Protein 8VCE (pdb70)

Solvent-accessible surface area: 24517 Å² total; per-residue (Å²): 122,36,93,76,15,71,64,84,22,57,6,95,87,43,144,123,56,23,8,73,54,71,92,94,84,102,51,48,23,12,16,29,71,108,83,38,148,164,42,37,3,0,0,43,13,37,38,33,31,84,120,43,7,6,13,0,0,0,0,0,3,37,102,31,93,214,103,15,22,0,0,0,0,1,2,2,20,3,3,0,26,31,37,1,25,5,55,62,11,15,55,0,1,3,36,0,0,112,31,4,77,0,0,0,0,1,2,16,12,50,30,1,12,77,70,69,5,51,11,3,2,51,5,1,33,45,1,2,64,39,0,48,107,13,128,17,109,20,1,117,46,34,2,32,34,48,32,0,0,0,0,0,4,14,0,0,0,0,0,0,3,10,0,0,17,93,3,1,96,42,50,96,100,10,72,82,7,100,5,58,0,1,0,0,0,0,0,0,2,3,7,61,155,69,23,98,0,14,106,140,37,73,99,19,102,25,12,1,1,64,1,9,35,12,12,2,95,13,0,6,33,131,80,56,77,43,62,51,102,45,0,14,5,29,47,82,98,21,24,155,58,2,50,58,1,16,174,68,111,8,18,1,2,0,2,1,0,54,56,0,2,6,5,61,18,0,71,51,0,0,103,12,0,102,176,43,52,7,83,14,58,76,46,61,44,56,54,28,43,16,7,2,4,13,145,43,86,100,67,13,102,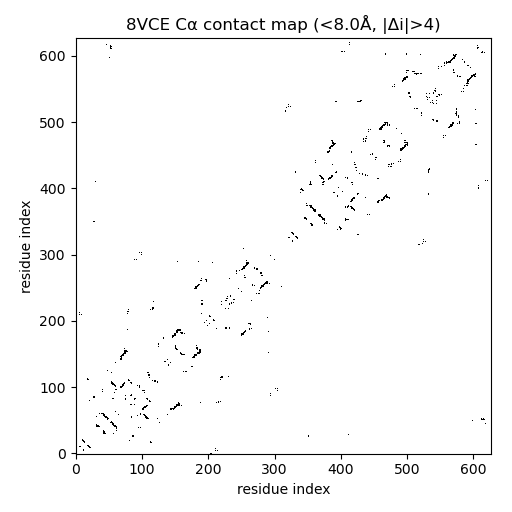97,3,2,79,30,0,57,98,6,11,140,56,39,127,75,30,93,77,18,57,63,86,16,67,4,111,79,51,166,72,11,86,47,76,110,91,128,48,82,71,45,73,30,40,73,106,78,31,99,105,40,29,2,0,0,48,62,37,78,31,33,145,179,50,92,9,64,0,6,0,0,0,0,17,85,22,105,151,117,3,24,0,0,0,2,1,2,2,18,4,2,0,14,25,37,1,36,10,86,79,10,13,54,0,1,4,53,1,0,40,28,12,59,0,0,0,0,1,2,16,11,53,38,1,19,72,80,66,6,48,12,2,0,69,5,1,41,44,1,0,51,40,0,45,105,14,126,23,108,26,0,122,42,27,2,36,38,47,29,0,0,0,0,0,3,13,0,0,0,0,0,0,2,6,0,0,18,91,2,2,86,28,77,105,94,8,58,73,3,76,7,74,0,0,0,0,0,0,0,0,1,3,6,69,152,67,29,98,0,13,103,132,32,72,89,20,88,23,11,1,1,62,1,9,36,17,10,2,101,10,0,6,39,123,80,64,77,43,70,38,101,25,0,15,6,33,48,83,100,18,22,135,76,0,67,51,0,12,160,48,202,7,28,0,3,0,2,1,0,56,55,0,2,5,2,42,16,0,61,70,0,0,112,25,0,88,172,47,54,7,95,11,55,55,32,60,9,32,55,9,46,14,6,2,4,12,141,44,61,69,40,12,18,5,2,2,5,17,1,77,86,8,14,181,69,64

Foldseek 3Di:
DDDDLCVVQQWAADVPLAIDHDCVVFDFDAFAQADDPVFQWHKDKAAQDPVQRKIKMKTAGSVVCCAFAEEEEEEDDLLADDWCRGPLNVRLVSVLCNQLVHIYIYITFDGWPVAAPPRRLVRSLSVLVCLQPDPDPCSVPHYDQQHYEYEYAACSLLSSVSSVLVCLVVVVVSPVHHAAAYERHLYQADADDQDPLLVVLQVPPPQHPVNSLVSCVTHHPPPDHRLDCSRQQPRPLGDPCLLSCLVSQHAYEQEEESSESCVVRSVVVQVSSVVSRHHYHYHYYYPAYRCRCSVPVVPVNVVSVVVSVVSVVD/DFDDDLCVVQQWDCDCLIDHDCPPQAFDDFAQQDDPVFQWHKDKAAQDPVQRKIKIKTAGSVVCAAFAEEEEEEDDLLADDFCGRPLNVNLQRVLCNLLVHIYIYIGFDGWPVQAPPRRLVRSLSSLVCLLPDPDPCSVPHHDQQHYEQEYAACSLLSSVSSVLVCLVCQVVSPPRHYQAYERHLYQADAQDFDPLLVVLQRPPPQHPVNSLVSCCTHHPHPDGRLDCSRQQPRPLGDPSLLSLLVSQRAYEQEHESSESCRVRSVVVQVSSVVSRHHYHYHYDYPAYRVNCSVDVVPSNVVSVVVSVVSVVD

GO terms:
  GO:0106435 carboxylesterase activity (F, IDA)
  GO:2000032 regulation of secondary shoot formation (P, IMP)
  GO:0043722 4-hydroxyphenylacetate decarboxylase activity (F, IDA)
  GO:1901600 strigolactone metabolic process (P, IDA)

Secondary structure (DSSP, 8-state):
----HHHHHTEEE-TTS-EEE-GGGS-B-----S--TT-SEEEEEEEEETTTTEEEEEEEEGGG---EEEEEEE--STTTS--TTBHHHHHHHHHHHHHHT-EEEEE--PPTTTT-TTHHHHHHHHHHHHHHH---HHHHHHEEEEEEEEEEETHHHHHHHHHHHHHHTTHHHHTT--EEEEEEES-----SSPPHHHHHTTT-SSS-HHHHHHHHHHHSPTT--TTSTTT-TTSTT--TTHHHHHHTT-EEEEEEETTSTTHHHHHHHHHHHHHTT--EEEEEETTPPTTHHHH-GGGHHHHHHHHHHHHHT-/-----HHHHHTEEE---EEE--TTS-B-----S-BTTBSEEEEEEEEETTTTEEEEEEEEGGG--PEEEEEEE--STTTS--TTBHHHHHHHHHHHHHHT-EEEEE--PPTTTT-TTHHHHHHHHHHHHHHT---HHHHHHEEEEEEEEEEETHHHHHHHHHHHHHTT-HHHHTT--EEEEEEES-----SSPPHHHHHTTT-SSS-HHHHHHHHHHHSPTT--SSSTTT-TTSTT--TTHHHHHHTT-EEEEEEETTSTTHHHHHHHHHHHHHTT-EEEEEEETTPPTTHHHH-GGGHHHHHHHHHHHHHT-

B-factor: mean 25.69, std 12.07, range [8.94, 93.78]

InterPro domains:
  IPR013094 Alpha/beta hydrolase fold-3 [PF07859] (83-304)
  IPR029058 Alpha/Beta hydrolase fold [G3DSA:3.40.50.1820] (11-326)
  IPR029058 Alpha/Beta hydrolase fold [SSF53474] (34-310)
  IPR050466 Diverse Carboxylesterases and Gibberellin Receptors [PTHR23024] (44-302)

Sequence (627 aa):
PIADPYAYLNIVNNPDGSITRDLSNFPCTAATPDPSPLNPAVSKDLPVNQLKSTWLRLYLPSSAVQKLPIVVYYHGGGFILCSVDMQLFHDFCSEVARDLNAIVVSSPSYRLAPEHRLPAAYDDGVEALDWIKTSDDEWIKSHADFSNVFLMGTSAGGNLAYNVGLRRSVDSVSDLSPLQIRGLILHHPFFGGEERSESEIRLMNDQVCCPPIVTDVMWDLSSLPVGVDRDHEYSSNPTVGDGSEKLEKIGRLRWKVMMIGGEDDPMIDLQKDVAKLMKKKGVEVVEHYTGGHVHGAEIRDPSKRKTLFLSSIKNFIFSVSPIADPYAYLNIVNNPSITRDLSNFPCTAATPDPSPLNPAVSKDLPVNQLKSTWLRLYLPSSAVQKLPIVVYYHGGGFILCSVDMQLFHDFCSEVARDLNAIVVSSPSYRLAPEHRLPAAYDDGVEALDWIKTSDDEWIKSHADFSNVFLMGTSAGGNLAYNVGLRRSVDSVSDLSPLQIRGLILHHPFFGGEERSESEIRLMMNDQVCCPPIVTDVMWDLSSLPVGVDRDHEYSNPTVGDGSEKLEKIGRLRWKVMMIGGEDDPMIDLQKDVAKLMMKKKGVEVVEHYTGGHVHGAEIRDPSKRKTLFLSIKNFIFSV

Structure (mmCIF, N/CA/C/O backbone):
data_8VCE
#
_entry.id   8VCE
#
_cell.length_a   66.587
_cell.length_b   95.701
_cell.length_c   100.313
_cell.angle_alpha   90.00
_cell.angle_beta   90.00
_cell.angle_gamma   90.00
#
_symmetry.space_group_name_H-M   'P 21 21 21'
#
loop_
_entity.id
_entity.type
_entity.pdbx_description
1 polymer 'Probable carboxylesterase 120'
2 non-polymer IMIDAZOLE
3 non-polymer 1,2-ETHANEDIOL
4 water water
#
loop_
_atom_site.group_PDB
_atom_site.id
_atom_site.type_symbol
_atom_site.label_atom_id
_atom_site.label_alt_id
_atom_site.label_comp_id
_atom_site.label_asym_id
_atom_site.label_entity_id
_atom_site.label_seq_id
_atom_site.pdbx_PDB_ins_code
_atom_site.Cartn_x
_atom_site.Cartn_y
_atom_site.Cartn_z
_atom_site.occupancy
_atom_site.B_iso_or_equiv
_atom_site.auth_seq_id
_atom_site.auth_comp_id
_atom_site.auth_asym_id
_atom_site.auth_atom_id
_atom_site.pdbx_PDB_model_num
ATOM 1 N N . PRO A 1 6 ? 10.136 -39.519 22.977 1.00 67.11 6 PRO A N 1
ATOM 2 C CA . PRO A 1 6 ? 10.005 -38.343 23.851 1.00 66.17 6 PRO A CA 1
ATOM 3 C C . PRO A 1 6 ? 10.682 -37.116 23.241 1.00 66.89 6 PRO A C 1
ATOM 4 O O . PRO A 1 6 ? 11.802 -37.229 22.736 1.00 64.85 6 PRO A O 1
ATOM 8 N N . ILE A 1 7 ? 10.007 -35.966 23.282 1.00 58.48 7 ILE A N 1
ATOM 9 C CA . ILE A 1 7 ? 10.559 -34.759 22.675 1.00 53.20 7 ILE A CA 1
ATOM 10 C C . ILE A 1 7 ? 11.840 -34.374 23.394 1.00 49.16 7 ILE A C 1
ATOM 11 O O . ILE A 1 7 ? 11.830 -34.044 24.586 1.00 47.85 7 ILE A O 1
ATOM 16 N N . ALA A 1 8 ? 12.954 -34.407 22.666 1.00 55.43 8 ALA A N 1
ATOM 17 C CA . ALA A 1 8 ? 14.242 -34.036 23.232 1.00 51.15 8 ALA A CA 1
ATOM 18 C C . ALA A 1 8 ? 14.551 -32.557 23.050 1.00 42.86 8 ALA A C 1
ATOM 19 O O . ALA A 1 8 ? 15.101 -31.924 23.957 1.00 54.03 8 ALA A O 1
ATOM 21 N N . ASP A 1 9 ? 14.200 -31.988 21.899 1.00 43.55 9 ASP A N 1
ATOM 22 C CA . ASP A 1 9 ? 14.544 -30.605 21.568 1.00 43.58 9 ASP A CA 1
ATOM 23 C C . ASP A 1 9 ? 13.263 -29.793 21.432 1.00 37.09 9 ASP A C 1
ATOM 24 O O . ASP A 1 9 ? 12.574 -29.889 20.400 1.00 37.38 9 ASP A O 1
ATOM 29 N N . PRO A 1 10 ? 12.902 -28.981 22.431 1.00 32.70 10 PRO A N 1
ATOM 30 C CA . PRO A 1 10 ? 11.632 -28.240 22.334 1.00 35.00 10 PRO A CA 1
ATOM 31 C C . PRO A 1 10 ? 11.660 -27.148 21.277 1.00 33.09 10 PRO A C 1
ATOM 32 O O . PRO A 1 10 ? 10.634 -26.891 20.637 1.00 31.14 10 PRO A O 1
ATOM 36 N N . TYR A 1 11 ? 12.810 -26.505 21.063 1.00 32.01 11 TYR A N 1
ATOM 37 C CA . TYR A 1 11 ? 12.877 -25.414 20.092 1.00 39.60 11 TYR A CA 1
ATOM 38 C C . TYR A 1 11 ? 12.698 -25.929 18.672 1.00 40.34 11 TYR A C 1
ATOM 39 O O . TYR A 1 11 ? 12.011 -25.299 17.858 1.00 39.17 11 TYR A O 1
ATOM 48 N N . ALA A 1 12 ? 13.314 -27.070 18.355 1.00 38.30 12 ALA A N 1
ATOM 49 C CA . ALA A 1 12 ? 13.117 -27.682 17.051 1.00 35.25 12 ALA A CA 1
ATOM 50 C C . ALA A 1 12 ? 11.694 -28.193 16.897 1.00 35.79 12 ALA A C 1
ATOM 51 O O . ALA A 1 12 ? 11.113 -28.112 15.809 1.00 29.51 12 ALA A O 1
ATOM 53 N N . TYR A 1 13 ? 11.116 -28.735 17.973 1.00 35.48 13 TYR A N 1
ATOM 54 C CA . TYR A 1 13 ? 9.718 -29.146 17.906 1.00 35.09 13 TYR A CA 1
ATOM 55 C C . TYR A 1 13 ? 8.823 -27.962 17.557 1.00 32.95 13 TYR A C 1
ATOM 56 O O . TYR A 1 13 ? 7.906 -28.085 16.739 1.00 31.69 13 TYR A O 1
ATOM 65 N N . LEU A 1 14 ? 9.091 -26.803 18.154 1.00 28.58 14 LEU A N 1
ATOM 66 C CA . LEU A 1 14 ? 8.312 -25.599 17.904 1.00 31.20 14 LEU A CA 1
ATOM 67 C C . LEU A 1 14 ? 8.704 -24.903 16.604 1.00 36.48 14 LEU A C 1
ATOM 68 O O . LEU A 1 14 ? 8.023 -23.955 16.196 1.00 31.12 14 LEU A O 1
ATOM 73 N N . ASN A 1 15 ? 9.783 -25.344 15.956 1.00 37.85 15 ASN A N 1
ATOM 74 C CA . ASN A 1 15 ? 10.275 -24.739 14.720 1.00 33.76 15 ASN A CA 1
ATOM 75 C C . ASN A 1 15 ? 10.643 -23.273 14.926 1.00 31.29 15 ASN A C 1
ATOM 76 O O . ASN A 1 15 ? 10.296 -22.405 14.125 1.00 31.85 15 ASN A O 1
ATOM 81 N N . ILE A 1 16 ? 11.363 -22.998 16.014 1.00 29.32 16 ILE A N 1
ATOM 82 C CA . ILE A 1 16 ? 11.805 -21.645 16.323 1.00 39.35 16 ILE A CA 1
ATOM 83 C C . ILE A 1 16 ? 13.295 -21.663 16.629 1.00 39.67 16 ILE A C 1
ATOM 84 O O . ILE A 1 16 ? 13.864 -22.688 17.010 1.00 38.46 16 ILE A O 1
ATOM 89 N N . VAL A 1 17 ? 13.920 -20.496 16.458 1.00 39.02 17 VAL A N 1
ATOM 90 C CA . VAL A 1 17 ? 15.345 -20.286 16.698 1.00 47.97 17 VAL A CA 1
ATOM 91 C C . VAL A 1 17 ? 15.502 -19.027 17.538 1.00 43.13 17 VAL A C 1
ATOM 92 O O . VAL A 1 17 ? 14.775 -18.048 17.338 1.00 45.73 17 VAL A O 1
ATOM 96 N N . ASN A 1 18 ? 16.451 -19.044 18.475 1.00 54.72 18 ASN A N 1
ATOM 97 C CA . ASN A 1 18 ? 16.696 -17.886 19.329 1.00 55.32 18 ASN A CA 1
ATOM 98 C C . ASN A 1 18 ? 17.514 -16.821 18.599 1.00 62.58 18 ASN A C 1
ATOM 99 O O . ASN A 1 18 ? 18.410 -17.135 17.808 1.00 53.54 18 ASN A O 1
ATOM 104 N N . ASN A 1 19 ? 17.199 -15.549 18.870 1.00 57.62 19 ASN A N 1
ATOM 105 C CA . ASN A 1 19 ? 17.789 -14.432 18.149 1.00 55.78 19 ASN A CA 1
ATOM 106 C C . ASN A 1 19 ? 18.487 -13.463 19.097 1.00 68.21 19 ASN A C 1
ATOM 107 O O . ASN A 1 19 ? 17.977 -13.180 20.189 1.00 66.00 19 ASN A O 1
ATOM 112 N N . PRO A 1 20 ? 19.644 -12.919 18.697 1.00 75.97 20 PRO A N 1
ATOM 113 C CA . PRO A 1 20 ? 20.458 -12.073 19.591 1.00 69.03 20 PRO A CA 1
ATOM 114 C C . PRO A 1 20 ? 19.900 -10.663 19.764 1.00 68.64 20 PRO A C 1
ATOM 115 O O . PRO A 1 20 ? 20.578 -9.662 19.519 1.00 80.59 20 PRO A O 1
ATOM 119 N N . ASP A 1 21 ? 18.639 -10.579 20.182 1.00 73.67 21 ASP A N 1
ATOM 120 C CA . ASP A 1 21 ? 18.060 -9.326 20.665 1.00 75.28 21 ASP A CA 1
ATOM 121 C C . ASP A 1 21 ? 16.841 -9.636 21.521 1.00 67.51 21 ASP A C 1
ATOM 122 O O . ASP A 1 21 ? 16.029 -8.751 21.815 1.00 61.91 21 ASP A O 1
ATOM 127 N N . GLY A 1 22 ? 16.712 -10.901 21.919 1.00 65.23 22 GLY A N 1
ATOM 128 C CA . GLY A 1 22 ? 15.586 -11.361 22.696 1.00 68.93 22 GLY A CA 1
ATOM 129 C C . GLY A 1 22 ? 14.434 -11.912 21.888 1.00 65.76 22 GLY A C 1
ATOM 130 O O . GLY A 1 22 ? 13.448 -12.367 22.482 1.00 55.91 22 GLY A O 1
ATOM 131 N N . SER A 1 23 ? 14.520 -11.887 20.559 1.00 63.86 23 SER A N 1
ATOM 132 C CA . SER A 1 23 ? 13.440 -12.361 19.712 1.00 58.07 23 SER A CA 1
ATOM 133 C C . SER A 1 23 ? 13.686 -13.812 19.317 1.00 45.20 23 SER A C 1
ATOM 134 O O . SER A 1 23 ? 14.662 -14.452 19.723 1.00 51.42 23 SER A O 1
ATOM 137 N N . ILE A 1 24 ? 12.775 -14.338 18.514 1.00 43.06 24 ILE A N 1
ATOM 138 C CA . ILE A 1 24 ? 12.911 -15.670 17.953 1.00 50.55 24 ILE A CA 1
ATOM 139 C C . ILE A 1 24 ? 12.603 -15.579 16.468 1.00 40.92 24 ILE A C 1
ATOM 140 O O . ILE A 1 24 ? 11.875 -14.684 16.022 1.00 41.29 24 ILE A O 1
ATOM 145 N N . THR A 1 25 ? 13.163 -16.506 15.696 1.00 40.49 25 THR A N 1
ATOM 146 C CA . THR A 1 25 ? 12.815 -16.633 14.288 1.00 35.80 25 THR A CA 1
ATOM 147 C C . THR A 1 25 ? 11.896 -17.834 14.134 1.00 33.92 25 THR A C 1
ATOM 148 O O . THR A 1 25 ? 12.276 -18.958 14.479 1.00 36.70 25 THR A O 1
ATOM 152 N N . ARG A 1 26 ? 10.686 -17.591 13.641 1.00 35.97 26 ARG A N 1
ATOM 153 C CA . ARG A 1 26 ? 9.695 -18.637 13.438 1.00 31.35 26 ARG A CA 1
ATOM 154 C C . ARG A 1 26 ? 9.722 -19.096 11.986 1.00 40.25 26 ARG A C 1
ATOM 155 O O . ARG A 1 26 ? 9.694 -18.275 11.063 1.00 41.93 26 ARG A O 1
ATOM 163 N N . ASP A 1 27 ? 9.783 -20.406 11.792 1.00 45.31 27 ASP A N 1
ATOM 164 C CA . ASP A 1 27 ? 9.592 -21.002 10.476 1.00 45.91 27 ASP A CA 1
ATOM 165 C C . ASP A 1 27 ? 8.090 -21.162 10.277 1.00 42.30 27 ASP A C 1
ATOM 166 O O . ASP A 1 27 ? 7.468 -22.058 10.849 1.00 49.94 27 ASP A O 1
ATOM 171 N N . LEU A 1 28 ? 7.494 -20.273 9.482 1.00 44.38 28 LEU A N 1
ATOM 172 C CA . LEU A 1 28 ? 6.049 -20.280 9.291 1.00 48.95 28 LEU A CA 1
ATOM 173 C C . LEU A 1 28 ? 5.569 -21.350 8.315 1.00 52.28 28 LEU A C 1
ATOM 174 O O . LEU A 1 28 ? 4.358 -21.574 8.222 1.00 42.88 28 LEU A O 1
ATOM 179 N N . SER A 1 29 ? 6.475 -22.026 7.603 1.00 52.69 29 SER A N 1
ATOM 180 C CA . SER A 1 29 ? 6.070 -22.884 6.491 1.00 47.88 29 SER A CA 1
ATOM 181 C C . SER A 1 29 ? 5.164 -24.033 6.922 1.00 52.68 29 SER A C 1
ATOM 182 O O . SER A 1 29 ? 4.421 -24.562 6.090 1.00 47.90 29 SER A O 1
ATOM 185 N N . ASN A 1 30 ? 5.192 -24.420 8.197 1.00 55.83 30 ASN A N 1
ATOM 186 C CA . ASN A 1 30 ? 4.381 -25.541 8.661 1.00 63.61 30 ASN A CA 1
ATOM 187 C C . ASN A 1 30 ? 2.916 -25.183 8.876 1.00 64.70 30 ASN A C 1
ATOM 188 O O . ASN A 1 30 ? 2.076 -26.089 8.939 1.00 62.97 30 ASN A O 1
ATOM 193 N N . PHE A 1 31 ? 2.581 -23.898 8.992 1.00 59.89 31 PHE A N 1
ATOM 194 C CA . PHE A 1 31 ? 1.204 -23.485 9.250 1.00 59.54 31 PHE A CA 1
ATOM 195 C C . PHE A 1 31 ? 0.778 -22.445 8.223 1.00 49.91 31 PHE A C 1
ATOM 196 O O . PHE A 1 31 ? 0.943 -21.232 8.426 1.00 49.81 31 PHE A O 1
ATOM 204 N N . PRO A 1 32 ? 0.220 -22.893 7.105 1.00 47.35 32 PRO A N 1
ATOM 205 C CA . PRO A 1 32 ? -0.176 -21.963 6.044 1.00 39.98 32 PRO A CA 1
ATOM 206 C C . PRO A 1 32 ? -1.381 -21.138 6.452 1.00 37.47 32 PRO A C 1
ATOM 207 O O . PRO A 1 32 ? -2.236 -21.574 7.226 1.00 31.28 32 PRO A O 1
ATOM 211 N N . CYS A 1 33 ? -1.464 -19.949 5.880 1.00 28.87 33 CYS A N 1
ATOM 212 C CA . CYS A 1 33 ? -2.556 -19.034 6.141 1.00 27.61 33 CYS A CA 1
ATOM 213 C C . CYS A 1 33 ? -3.503 -19.003 4.953 1.00 33.24 33 CYS A C 1
ATOM 214 O O . CYS A 1 33 ? -3.137 -19.360 3.830 1.00 36.51 33 CYS A O 1
ATOM 217 N N . THR A 1 34 ? -4.732 -18.566 5.217 1.00 22.95 34 THR A N 1
ATOM 218 C CA . THR A 1 34 ? -5.760 -18.483 4.195 1.00 28.29 34 THR A CA 1
ATOM 219 C C . THR A 1 34 ? -6.507 -17.165 4.350 1.00 31.49 34 THR A C 1
ATOM 220 O O . THR A 1 34 ? -6.549 -16.576 5.437 1.00 29.04 34 THR A O 1
ATOM 224 N N . ALA A 1 35 ? -7.067 -16.693 3.242 1.00 24.68 35 ALA A N 1
ATOM 225 C CA . ALA A 1 35 ? -7.667 -15.370 3.178 1.00 32.02 35 ALA A CA 1
ATOM 226 C C . ALA A 1 35 ? -9.128 -15.418 3.592 1.00 29.79 35 ALA A C 1
ATOM 227 O O . ALA A 1 35 ? -9.772 -16.468 3.550 1.00 28.83 35 ALA A O 1
ATOM 229 N N . ALA A 1 36 ? -9.657 -14.250 3.965 1.00 20.56 36 ALA A N 1
ATOM 230 C CA . ALA A 1 36 ? -11.079 -14.130 4.231 1.00 19.21 36 ALA A CA 1
ATOM 231 C C . ALA A 1 36 ? -11.864 -14.354 2.942 1.00 33.88 36 ALA A C 1
ATOM 232 O O . ALA A 1 36 ? -11.357 -14.150 1.832 1.00 25.72 36 ALA A O 1
ATOM 234 N N . THR A 1 37 ? -13.110 -14.804 3.098 1.00 26.71 37 THR A N 1
ATOM 235 C CA . THR A 1 37 ? -14.001 -15.087 1.972 1.00 23.74 37 THR A CA 1
ATOM 236 C C . THR A 1 37 ? -15.365 -14.478 2.266 1.00 25.67 37 THR A C 1
ATOM 237 O O . THR A 1 37 ? -16.242 -15.115 2.869 1.00 23.03 37 THR A O 1
ATOM 241 N N . PRO A 1 38 ? -15.586 -13.237 1.849 1.00 25.79 38 PRO A N 1
ATOM 242 C CA . PRO A 1 38 ? -16.835 -12.560 2.215 1.00 24.92 38 PRO A CA 1
ATOM 243 C C . PRO A 1 38 ? -18.048 -13.027 1.433 1.00 28.54 38 PRO A C 1
ATOM 244 O O . PRO A 1 38 ? -19.171 -12.818 1.904 1.00 28.35 38 PRO A O 1
ATOM 248 N N . ASP A 1 39 ? -17.860 -13.663 0.248 1.00 30.30 39 ASP A N 1
ATOM 249 C CA . ASP A 1 39 ? -18.997 -14.077 -0.580 1.00 40.59 39 ASP A CA 1
ATOM 250 C C . ASP A 1 39 ? -19.352 -15.525 -0.307 1.00 29.08 39 ASP A C 1
ATOM 251 O O . ASP A 1 39 ? -18.445 -16.372 -0.258 1.00 26.62 39 ASP A O 1
ATOM 256 N N . PRO A 1 40 ? -20.633 -15.848 -0.129 1.00 35.92 40 PRO A N 1
ATOM 257 C CA . PRO A 1 40 ? -21.007 -17.235 0.181 1.00 36.34 40 PRO A CA 1
ATOM 258 C C . PRO A 1 40 ? -20.566 -18.205 -0.907 1.00 39.76 40 PRO A C 1
ATOM 259 O O . PRO A 1 40 ? -20.614 -17.899 -2.100 1.00 41.50 40 PRO A O 1
ATOM 263 N N . SER A 1 41 ? -20.100 -19.377 -0.473 1.00 32.11 41 SER A N 1
ATOM 264 C CA . SER A 1 41 ? -19.649 -20.464 -1.336 1.00 32.81 41 SER A CA 1
ATOM 265 C C . SER A 1 41 ? -19.997 -21.791 -0.673 1.00 41.61 41 SER A C 1
ATOM 266 O O . SER A 1 41 ? -19.884 -21.904 0.557 1.00 33.77 41 SER A O 1
ATOM 269 N N . PRO A 1 42 ? -20.447 -22.793 -1.437 1.00 41.01 42 PRO A N 1
ATOM 270 C CA . PRO A 1 42 ? -20.699 -24.114 -0.829 1.00 35.97 42 PRO A CA 1
ATOM 271 C C . PRO A 1 42 ? -19.463 -24.745 -0.207 1.00 33.24 42 PRO A C 1
ATOM 272 O O . PRO A 1 42 ? -19.594 -25.591 0.687 1.00 33.20 42 PRO A O 1
ATOM 276 N N . LEU A 1 43 ? -18.266 -24.382 -0.668 1.00 26.47 43 LEU A N 1
ATOM 277 C CA . LEU A 1 43 ? -17.031 -24.907 -0.101 1.00 32.63 43 LEU A CA 1
ATOM 278 C C . LEU A 1 43 ? -16.687 -24.292 1.254 1.00 34.54 43 LEU A C 1
ATOM 279 O O . LEU A 1 43 ? -15.798 -24.804 1.944 1.00 38.46 43 LEU A O 1
ATOM 284 N N . ASN A 1 44 ? -17.375 -23.228 1.658 1.00 32.29 44 ASN A N 1
ATOM 285 C CA . ASN A 1 44 ? -17.002 -22.455 2.836 1.00 29.94 44 ASN A CA 1
ATOM 286 C C . ASN A 1 44 ? -18.131 -22.485 3.854 1.00 28.52 44 ASN A C 1
ATOM 287 O O . ASN A 1 44 ? -19.234 -22.003 3.558 1.00 26.06 44 ASN A O 1
ATOM 292 N N . PRO A 1 45 ? -17.931 -23.035 5.055 1.00 31.97 45 PRO A N 1
ATOM 293 C CA . PRO A 1 45 ? -19.032 -23.045 6.036 1.00 28.70 45 PRO A CA 1
ATOM 294 C C . PRO A 1 45 ? -19.433 -21.662 6.543 1.00 26.09 45 PRO A C 1
ATOM 295 O O . PRO A 1 45 ? -20.545 -21.515 7.067 1.00 22.80 45 PRO A O 1
ATOM 299 N N . ALA A 1 46 ? -18.602 -20.636 6.362 1.00 26.39 46 ALA A N 1
ATOM 300 C CA . ALA A 1 46 ? -18.933 -19.294 6.818 1.00 23.85 46 ALA A CA 1
ATOM 301 C C . ALA A 1 46 ? -18.441 -18.270 5.806 1.00 20.53 46 ALA A C 1
ATOM 302 O O . ALA A 1 46 ? -17.509 -18.525 5.045 1.00 20.88 46 ALA A O 1
ATOM 304 N N . VAL A 1 47 ? -19.047 -17.097 5.825 1.00 19.20 47 VAL A N 1
ATOM 305 C CA . VAL A 1 47 ? -18.443 -15.955 5.142 1.00 20.79 47 VAL A CA 1
ATOM 306 C C . VAL A 1 47 ? -17.563 -15.232 6.149 1.00 21.70 47 VAL A C 1
ATOM 307 O O . VAL A 1 47 ? -17.836 -15.261 7.350 1.00 18.53 47 VAL A O 1
ATOM 311 N N . SER A 1 48 ? -16.486 -14.600 5.677 1.00 19.19 48 SER A N 1
ATOM 312 C CA . SER A 1 48 ? -15.535 -13.964 6.582 1.00 15.84 48 SER A CA 1
ATOM 313 C C . SER A 1 48 ? -14.987 -12.681 5.969 1.00 23.62 48 SER A C 1
ATOM 314 O O . SER A 1 48 ? -14.973 -12.524 4.742 1.00 20.81 48 SER A O 1
ATOM 317 N N . LYS A 1 49 ? -14.561 -11.754 6.838 1.00 15.92 49 LYS A N 1
ATOM 318 C CA . LYS A 1 49 ? -13.930 -10.515 6.383 1.00 19.01 49 LYS A CA 1
ATOM 319 C C . LYS A 1 49 ? -13.018 -9.996 7.484 1.00 22.08 49 LYS A C 1
ATOM 320 O O . LYS A 1 49 ? -13.210 -10.306 8.665 1.00 18.20 49 LYS A O 1
ATOM 326 N N . ASP A 1 50 ? -12.024 -9.192 7.085 1.00 18.18 50 ASP A N 1
ATOM 327 C CA . ASP A 1 50 ? -11.000 -8.676 7.985 1.00 16.79 50 ASP A CA 1
ATOM 328 C C . ASP A 1 50 ? -11.210 -7.191 8.225 1.00 23.11 50 ASP A C 1
ATOM 329 O O . ASP A 1 50 ? -11.557 -6.455 7.300 1.00 18.15 50 ASP A O 1
ATOM 334 N N . LEU A 1 51 ? -10.999 -6.762 9.472 1.00 17.41 51 LEU A N 1
ATOM 335 C CA . LEU A 1 51 ? -11.184 -5.379 9.905 1.00 16.20 51 LEU A CA 1
ATOM 336 C C . LEU A 1 51 ? -10.049 -5.006 10.851 1.00 20.02 51 LEU A C 1
ATOM 337 O O . LEU A 1 51 ? -9.633 -5.833 11.674 1.00 16.47 51 LEU A O 1
ATOM 342 N N . PRO A 1 52 ? -9.530 -3.785 10.765 1.00 19.03 52 PRO A N 1
ATOM 343 C CA . PRO A 1 52 ? -8.432 -3.388 11.655 1.00 16.46 52 PRO A CA 1
ATOM 344 C C . PRO A 1 52 ? -8.956 -3.024 13.039 1.00 19.31 52 PRO A C 1
ATOM 345 O O . PRO A 1 52 ? -10.114 -2.624 13.205 1.00 21.81 52 PRO A O 1
ATOM 349 N N . VAL A 1 53 ? -8.097 -3.179 14.051 1.00 17.59 53 VAL A N 1
ATOM 350 C CA . VAL A 1 53 ? -8.432 -2.784 15.423 1.00 15.68 53 VAL A CA 1
ATOM 351 C C . VAL A 1 53 ? -7.559 -1.621 15.897 1.00 16.84 53 VAL A C 1
ATOM 352 O O . VAL A 1 53 ? -8.068 -0.560 16.257 1.00 19.22 53 VAL A O 1
ATOM 356 N N . ASN A 1 54 ? -6.241 -1.808 15.910 1.00 17.89 54 ASN A N 1
ATOM 357 C CA . ASN A 1 54 ? -5.318 -0.830 16.482 1.00 21.75 54 ASN A CA 1
ATOM 358 C C . ASN A 1 54 ? -4.110 -0.700 15.567 1.00 21.83 54 ASN A C 1
ATOM 359 O O . ASN A 1 54 ? -3.352 -1.661 15.398 1.00 19.21 54 ASN A O 1
ATOM 364 N N . GLN A 1 55 ? -3.919 0.500 14.998 1.00 18.63 55 GLN A N 1
ATOM 365 C CA . GLN A 1 55 ? -2.840 0.714 14.030 1.00 26.27 55 GLN A CA 1
ATOM 366 C C . GLN A 1 55 ? -1.461 0.628 14.677 1.00 21.82 55 GLN A C 1
ATOM 367 O O . GLN A 1 55 ? -0.524 0.090 14.077 1.00 24.77 55 GLN A O 1
ATOM 373 N N . LEU A 1 56 ? -1.309 1.149 15.896 1.00 23.66 56 LEU A N 1
ATOM 374 C CA . LEU A 1 56 ? 0.008 1.148 16.534 1.00 18.59 56 LEU A CA 1
ATOM 375 C C . LEU A 1 56 ? 0.472 -0.275 16.826 1.00 22.92 56 LEU A C 1
ATOM 376 O O . LEU A 1 56 ? 1.657 -0.605 16.675 1.00 20.29 56 LEU A O 1
ATOM 381 N N . LYS A 1 57 ? -0.460 -1.136 17.212 1.00 17.44 57 LYS A N 1
ATOM 382 C CA . LYS A 1 57 ? -0.181 -2.520 17.557 1.00 17.36 57 LYS A CA 1
ATOM 383 C C . LYS A 1 57 ? -0.247 -3.445 16.347 1.00 19.89 57 LYS A C 1
ATOM 384 O O . LYS A 1 57 ? 0.185 -4.604 16.443 1.00 18.85 57 LYS A O 1
ATOM 390 N N . SER A 1 58 ? -0.775 -2.940 15.223 1.00 16.38 58 SER A N 1
ATOM 391 C CA . SER A 1 58 ? -1.030 -3.713 14.000 1.00 16.17 58 SER A CA 1
ATOM 392 C C . SER A 1 58 ? -1.967 -4.891 14.266 1.00 16.84 58 SER A C 1
ATOM 393 O O . SER A 1 58 ? -1.813 -5.970 13.690 1.00 16.71 58 SER A O 1
ATOM 396 N N . THR A 1 59 ? -2.947 -4.681 15.142 1.00 14.60 59 THR A N 1
ATOM 397 C CA . THR A 1 59 ? -3.918 -5.712 15.467 1.00 16.66 59 THR A CA 1
ATOM 398 C C . THR A 1 59 ? -5.185 -5.551 14.635 1.00 17.13 59 THR A C 1
ATOM 399 O O . THR A 1 59 ? -5.573 -4.444 14.239 1.00 16.59 59 THR A O 1
ATOM 403 N N . TRP A 1 60 ? -5.819 -6.687 14.363 1.00 14.30 60 TRP A N 1
ATOM 404 C CA . TRP A 1 60 ? -6.974 -6.739 13.490 1.00 13.94 60 TRP A CA 1
ATOM 405 C C . TRP A 1 60 ? -7.827 -7.910 13.949 1.00 15.71 60 TRP A C 1
ATOM 406 O O . TRP A 1 60 ? -7.532 -8.553 14.963 1.00 15.30 60 TRP A O 1
ATOM 417 N N . LEU A 1 61 ? -8.879 -8.206 13.198 1.00 13.68 61 LEU A N 1
ATOM 418 C CA . LEU A 1 61 ? -9.716 -9.346 13.557 1.00 13.86 61 LEU A CA 1
ATOM 419 C C . LEU A 1 61 ? -10.391 -9.873 12.302 1.00 16.48 61 LEU A C 1
ATOM 420 O O . LEU A 1 61 ? -10.557 -9.152 11.320 1.00 14.63 61 LEU A O 1
ATOM 425 N N . ARG A 1 62 ? -10.823 -11.128 12.360 1.00 15.60 62 ARG A N 1
ATOM 426 C CA . ARG A 1 62 ? -11.631 -11.719 11.301 1.00 14.84 62 ARG A CA 1
ATOM 427 C C . ARG A 1 62 ? -13.022 -11.997 11.849 1.00 22.62 62 ARG A C 1
ATOM 428 O O . ARG A 1 62 ? -13.150 -12.605 12.915 1.00 13.87 62 ARG A O 1
ATOM 436 N N . LEU A 1 63 ? -14.054 -11.537 11.126 1.00 13.79 63 LEU A N 1
ATOM 437 C CA . LEU A 1 63 ? -15.458 -11.790 11.436 1.00 13.96 63 LEU A CA 1
ATOM 438 C C . LEU A 1 63 ? -15.933 -12.995 10.638 1.00 18.26 63 LEU A C 1
ATOM 439 O O . LEU A 1 63 ? -15.619 -13.111 9.451 1.00 16.25 63 LEU A O 1
ATOM 444 N N . TYR A 1 64 ? -16.725 -13.868 11.278 1.00 14.32 64 TYR A N 1
ATOM 445 C CA . TYR A 1 64 ? -17.299 -15.045 10.630 1.00 16.91 64 TYR A CA 1
ATOM 446 C C . TYR A 1 64 ? -18.803 -15.055 10.833 1.00 18.64 64 TYR A C 1
ATOM 447 O O . TYR A 1 64 ? -19.293 -14.774 11.926 1.00 16.99 64 TYR A O 1
ATOM 456 N N . LEU A 1 65 ? -19.533 -15.397 9.773 1.00 19.30 65 LEU A N 1
ATOM 457 C CA . LEU A 1 65 ? -20.978 -15.431 9.800 1.00 22.94 65 LEU A CA 1
ATOM 458 C C . LEU A 1 65 ? -21.403 -16.706 9.089 1.00 21.53 65 LEU A C 1
ATOM 459 O O . LEU A 1 65 ? -20.822 -17.054 8.052 1.00 21.44 65 LEU A O 1
ATOM 464 N N . PRO A 1 66 ? -22.362 -17.453 9.638 1.00 21.37 66 PRO A N 1
ATOM 465 C CA . PRO A 1 66 ? -22.880 -18.617 8.906 1.00 22.70 66 PRO A CA 1
ATOM 466 C C . PRO A 1 66 ? -23.334 -18.188 7.514 1.00 18.25 66 PRO A C 1
ATOM 467 O O . PRO A 1 66 ? -23.932 -17.123 7.344 1.00 21.78 66 PRO A O 1
ATOM 471 N N . SER A 1 67 ? -23.018 -19.017 6.507 1.00 25.22 67 SER A N 1
ATOM 472 C CA . SER A 1 67 ? -23.426 -18.708 5.132 1.00 29.53 67 SER A CA 1
ATOM 473 C C . SER A 1 67 ? -24.898 -18.340 5.063 1.00 27.86 67 SER A C 1
ATOM 474 O O . SER A 1 67 ? -25.294 -17.446 4.306 1.00 36.74 67 SER A O 1
ATOM 477 N N . SER A 1 68 ? -25.716 -19.005 5.879 1.00 31.80 68 SER A N 1
ATOM 478 C CA . SER A 1 68 ? -27.157 -18.797 5.853 1.00 35.38 68 SER A CA 1
ATOM 479 C C . SER A 1 68 ? -27.528 -17.387 6.285 1.00 36.49 68 SER A C 1
ATOM 480 O O . SER A 1 68 ? -28.495 -16.812 5.772 1.00 49.22 68 SER A O 1
ATOM 483 N N . ALA A 1 69 ? -26.780 -16.814 7.233 1.00 32.67 69 ALA A N 1
ATOM 484 C CA . ALA A 1 69 ? -27.122 -15.484 7.730 1.00 30.05 69 ALA A CA 1
ATOM 485 C C . ALA A 1 69 ? -27.044 -14.419 6.644 1.00 33.77 69 ALA A C 1
ATOM 486 O O . ALA A 1 69 ? -27.668 -13.360 6.783 1.00 34.55 69 ALA A O 1
ATOM 488 N N . VAL A 1 70 ? -26.284 -14.662 5.584 1.00 32.95 70 VAL A N 1
ATOM 489 C CA . VAL A 1 70 ? -26.122 -13.686 4.525 1.00 39.23 70 VAL A CA 1
ATOM 490 C C . VAL A 1 70 ? -26.879 -14.140 3.281 1.00 53.32 70 VAL A C 1
ATOM 491 O O . VAL A 1 70 ? -27.800 -13.463 2.825 1.00 62.82 70 VAL A O 1
ATOM 495 N N . GLN A 1 78 ? -33.639 -12.376 15.096 1.00 56.55 78 GLN A N 1
ATOM 496 C CA . GLN A 1 78 ? -32.847 -13.535 14.696 1.00 50.40 78 GLN A CA 1
ATOM 497 C C . GLN A 1 78 ? -31.348 -13.241 14.782 1.00 45.14 78 GLN A C 1
ATOM 498 O O . GLN A 1 78 ? -30.542 -13.885 14.104 1.00 43.49 78 GLN A O 1
ATOM 504 N N . LYS A 1 79 ? -30.978 -12.269 15.614 1.00 36.65 79 LYS A N 1
ATOM 505 C CA . LYS A 1 79 ? -29.570 -11.961 15.834 1.00 30.08 79 LYS A CA 1
ATOM 506 C C . LYS A 1 79 ? -28.865 -13.122 16.535 1.00 30.80 79 LYS A C 1
ATOM 507 O O . LYS A 1 79 ? -29.477 -13.897 17.277 1.00 23.60 79 LYS A O 1
ATOM 513 N N . LEU A 1 80 ? -27.557 -13.241 16.284 1.00 27.21 80 LEU A N 1
ATOM 514 C CA . LEU A 1 80 ? -26.816 -14.428 16.707 1.00 16.48 80 LEU A CA 1
ATOM 515 C C . LEU A 1 80 ? -25.929 -14.139 17.910 1.00 16.05 80 LEU A C 1
ATOM 516 O O . LEU A 1 80 ? -25.411 -13.027 18.053 1.00 17.25 80 LEU A O 1
ATOM 521 N N . PRO A 1 81 ? -25.704 -15.125 18.780 1.00 19.90 81 PRO A N 1
ATOM 522 C CA . PRO A 1 81 ? -24.758 -14.917 19.880 1.00 18.76 81 PRO A CA 1
ATOM 523 C C . PRO A 1 81 ? -23.386 -14.558 19.340 1.00 13.85 81 PRO A C 1
ATOM 524 O O . PRO A 1 81 ? -22.986 -15.011 18.264 1.00 16.08 81 PRO A O 1
ATOM 528 N N . ILE A 1 82 ? -22.676 -13.714 20.092 1.00 16.22 82 ILE A N 1
ATOM 529 C CA . ILE A 1 82 ? -21.341 -13.258 19.720 1.00 15.59 82 ILE A CA 1
ATOM 530 C C . ILE A 1 82 ? -20.336 -14.148 20.439 1.00 17.20 82 ILE A C 1
ATOM 531 O O . ILE A 1 82 ? -20.228 -14.105 21.671 1.00 20.57 82 ILE A O 1
ATOM 536 N N . VAL A 1 83 ? -19.583 -14.940 19.683 1.00 15.82 83 VAL A N 1
ATOM 537 C CA . VAL A 1 83 ? -18.499 -15.745 20.237 1.00 12.51 83 VAL A CA 1
ATOM 538 C C . VAL A 1 83 ? -17.196 -15.042 19.869 1.00 14.43 83 VAL A C 1
ATOM 539 O O . VAL A 1 83 ? -16.815 -14.986 18.697 1.00 15.41 83 VAL A O 1
ATOM 543 N N . VAL A 1 84 ? -16.532 -14.465 20.855 1.00 13.15 84 VAL A N 1
ATOM 544 C CA . VAL A 1 84 ? -15.209 -13.888 20.649 1.00 12.52 84 VAL A CA 1
ATOM 545 C C . VAL A 1 84 ? -14.203 -15.008 20.848 1.00 15.92 84 VAL A C 1
ATOM 546 O O . VAL A 1 84 ? -14.140 -15.598 21.933 1.00 20.74 84 VAL A O 1
ATOM 550 N N . TYR A 1 85 ? -13.439 -15.333 19.805 1.00 14.10 85 TYR A N 1
ATOM 551 C CA . TYR A 1 85 ? -12.570 -16.507 19.835 1.00 12.79 85 TYR A CA 1
ATOM 552 C C . TYR A 1 85 ? -11.109 -16.089 19.764 1.00 13.57 85 TYR A C 1
ATOM 553 O O . TYR A 1 85 ? -10.699 -15.427 18.805 1.00 13.36 85 TYR A O 1
ATOM 562 N N . TYR A 1 86 ? -10.305 -16.532 20.744 1.00 11.40 86 TYR A N 1
ATOM 563 C CA . TYR A 1 86 ? -8.868 -16.273 20.740 1.00 14.28 86 TYR A CA 1
ATOM 564 C C . TYR A 1 86 ? -8.138 -17.563 20.392 1.00 13.33 86 TYR A C 1
ATOM 565 O O . TYR A 1 86 ? -8.352 -18.588 21.047 1.00 12.24 86 TYR A O 1
ATOM 574 N N . HIS A 1 87 ? -7.286 -17.522 19.362 1.00 12.78 87 HIS A N 1
ATOM 575 C CA . HIS A 1 87 ? -6.606 -18.730 18.913 1.00 13.12 87 HIS A CA 1
ATOM 576 C C . HIS A 1 87 ? -5.474 -19.088 19.877 1.00 15.13 87 HIS A C 1
ATOM 577 O O . HIS A 1 87 ? -5.094 -18.303 20.762 1.00 14.89 87 HIS A O 1
ATOM 584 N N . GLY A 1 88 ? -4.952 -20.302 19.702 1.00 14.87 88 GLY A N 1
ATOM 585 C CA . GLY A 1 88 ? -3.892 -20.828 20.536 1.00 17.27 88 GLY A CA 1
ATOM 586 C C . GLY A 1 88 ? -2.524 -20.665 19.894 1.00 20.02 88 GLY A C 1
ATOM 587 O O . GLY A 1 88 ? -2.363 -20.028 18.849 1.00 18.02 88 GLY A O 1
ATOM 588 N N . GLY A 1 89 ? -1.519 -21.239 20.561 1.00 17.64 89 GLY A N 1
ATOM 589 C CA . GLY A 1 89 ? -0.148 -21.175 20.084 1.00 19.03 89 GLY A CA 1
ATOM 590 C C . GLY A 1 89 ? 0.864 -20.782 21.147 1.00 15.85 89 GLY A C 1
ATOM 591 O O . GLY A 1 89 ? 1.924 -20.227 20.826 1.00 17.46 89 GLY A O 1
ATOM 592 N N . GLY A 1 90 ? 0.543 -21.031 22.418 1.00 15.85 90 GLY A N 1
ATOM 593 C CA . GLY A 1 90 ? 1.504 -20.846 23.489 1.00 16.56 90 GLY A CA 1
ATOM 594 C C . GLY A 1 90 ? 1.886 -19.415 23.792 1.00 19.42 90 GLY A C 1
ATOM 595 O O . GLY A 1 90 ? 2.863 -19.202 24.523 1.00 17.13 90 GLY A O 1
ATOM 596 N N . PHE A 1 91 ? 1.136 -18.438 23.261 1.00 13.27 91 PHE A N 1
ATOM 597 C CA . PHE A 1 91 ? 1.413 -17.001 23.300 1.00 16.24 91 PHE A CA 1
ATOM 598 C C . PHE A 1 91 ? 2.634 -16.608 22.466 1.00 14.90 91 PHE A C 1
ATOM 599 O O . PHE A 1 91 ? 3.009 -15.437 22.459 1.00 17.67 91 PHE A O 1
ATOM 607 N N . ILE A 1 92 ? 3.243 -17.546 21.745 1.00 16.47 92 ILE A N 1
ATOM 608 C CA . ILE A 1 92 ? 4.450 -17.267 20.973 1.00 18.63 92 ILE A CA 1
ATOM 609 C C . ILE A 1 92 ? 4.287 -17.512 19.474 1.00 19.26 92 ILE A C 1
ATOM 610 O O . ILE A 1 92 ? 5.155 -17.071 18.696 1.00 19.23 92 ILE A O 1
ATOM 615 N N . LEU A 1 93 ? 3.251 -18.233 19.034 1.00 16.81 93 LEU A N 1
ATOM 616 C CA . LEU A 1 93 ? 3.094 -18.639 17.640 1.00 17.25 93 LEU A CA 1
ATOM 617 C C . LEU A 1 93 ? 1.639 -18.472 17.203 1.00 20.62 93 LEU A C 1
ATOM 618 O O . LEU A 1 93 ? 0.739 -18.292 18.031 1.00 16.48 93 LEU A O 1
ATOM 623 N N . CYS A 1 94 ? 1.428 -18.572 15.877 1.00 18.53 94 CYS A N 1
ATOM 624 C CA . CYS A 1 94 ? 0.135 -18.741 15.212 1.00 18.11 94 CYS A CA 1
ATOM 625 C C . CYS A 1 94 ? -0.696 -17.476 15.052 1.00 15.81 94 CYS A C 1
ATOM 626 O O . CYS A 1 94 ? -0.560 -16.531 15.833 1.00 18.87 94 CYS A O 1
ATOM 629 N N . SER A 1 95 ? -1.544 -17.450 14.025 1.00 15.86 95 SER A N 1
ATOM 630 C CA . SER A 1 95 ? -2.297 -16.249 13.691 1.00 15.95 95 SER A CA 1
ATOM 631 C C . SER A 1 95 ? -3.753 -16.565 13.403 1.00 18.05 95 SER A C 1
ATOM 632 O O . SER A 1 95 ? -4.120 -17.723 13.181 1.00 17.00 95 SER A O 1
ATOM 635 N N . VAL A 1 96 ? -4.572 -15.504 13.373 1.00 17.78 96 VAL A N 1
ATOM 636 C CA . VAL A 1 96 ? -5.998 -15.644 13.062 1.00 12.79 96 VAL A CA 1
ATOM 637 C C . VAL A 1 96 ? -6.205 -16.306 11.701 1.00 22.76 96 VAL A C 1
ATOM 638 O O . VAL A 1 96 ? -7.118 -17.132 11.522 1.00 16.43 96 VAL A O 1
ATOM 642 N N . ASP A 1 97 ? -5.388 -15.939 10.710 1.00 15.35 97 ASP A N 1
ATOM 643 C CA . ASP A 1 97 ? -5.617 -16.395 9.341 1.00 17.34 97 ASP A CA 1
ATOM 644 C C . ASP A 1 97 ? -4.910 -17.712 9.015 1.00 19.43 97 ASP A C 1
ATOM 645 O O . ASP A 1 97 ? -4.967 -18.169 7.870 1.00 20.45 97 ASP A O 1
ATOM 650 N N . MET A 1 98 ? -4.292 -18.356 9.996 1.00 20.51 98 MET A N 1
ATOM 651 C CA . MET A 1 98 ? -3.879 -19.743 9.801 1.00 18.99 98 MET A CA 1
ATOM 652 C C . MET A 1 98 ? -5.077 -20.579 9.374 1.00 22.93 98 MET A C 1
ATOM 653 O O . MET A 1 98 ? -6.151 -20.486 9.975 1.00 24.87 98 MET A O 1
ATOM 658 N N . GLN A 1 99 ? -4.902 -21.371 8.302 1.00 23.10 99 GLN A N 1
ATOM 659 C CA . GLN A 1 99 ? -5.992 -22.211 7.816 1.00 20.42 99 GLN A CA 1
ATOM 660 C C . GLN A 1 99 ? -6.585 -23.040 8.947 1.00 18.60 99 GLN A C 1
ATOM 661 O O . GLN A 1 99 ? -7.805 -23.187 9.057 1.00 18.63 99 GLN A O 1
ATOM 667 N N . LEU A 1 100 ? -5.725 -23.576 9.805 1.00 17.77 100 LEU A N 1
ATOM 668 C CA . LEU A 1 100 ? -6.189 -24.439 10.882 1.00 18.98 100 LEU A CA 1
ATOM 669 C C . LEU A 1 100 ? -7.218 -23.722 11.756 1.00 20.68 100 LEU A C 1
ATOM 670 O O . LEU A 1 100 ? -8.297 -24.261 12.049 1.00 19.90 100 LEU A O 1
ATOM 675 N N . PHE A 1 101 ? -6.918 -22.475 12.147 1.00 18.50 101 PHE A N 1
ATOM 676 C CA . PHE A 1 101 ? -7.852 -21.710 12.962 1.00 20.45 101 PHE A CA 1
ATOM 677 C C . PHE A 1 101 ? -8.986 -21.114 12.138 1.00 20.70 101 PHE A C 1
ATOM 678 O O . PHE A 1 101 ? -10.119 -21.021 12.635 1.00 18.56 101 PHE A O 1
ATOM 686 N N . HIS A 1 102 ? -8.714 -20.698 10.896 1.00 19.36 102 HIS A N 1
ATOM 687 C CA . HIS A 1 102 ? -9.779 -20.156 10.055 1.00 19.60 102 HIS A CA 1
ATOM 688 C C . HIS A 1 102 ? -10.868 -21.199 9.809 1.00 20.94 102 HIS A C 1
ATOM 689 O O . HIS A 1 102 ? -12.065 -20.906 9.930 1.00 18.46 102 HIS A O 1
ATOM 696 N N . ASP A 1 103 ? -10.466 -22.427 9.450 1.00 18.39 103 ASP A N 1
ATOM 697 C CA . ASP A 1 103 ? -11.445 -23.484 9.213 1.00 22.43 103 ASP A CA 1
ATOM 698 C C . ASP A 1 103 ? -12.214 -23.810 10.487 1.00 19.60 103 ASP A C 1
ATOM 699 O O . ASP A 1 103 ? -13.437 -23.991 10.454 1.00 17.03 103 ASP A O 1
ATOM 704 N N . PHE A 1 104 ? -11.518 -23.867 11.626 1.00 16.03 104 PHE A N 1
ATOM 705 C CA . PHE A 1 104 ? -12.191 -24.138 12.898 1.00 18.15 104 PHE A CA 1
ATOM 706 C C . PHE A 1 104 ? -13.234 -23.066 13.217 1.00 17.11 104 PHE A C 1
ATOM 707 O O . PHE A 1 104 ? -14.385 -23.381 13.549 1.00 14.31 104 PHE A O 1
ATOM 715 N N . CYS A 1 105 ? -12.850 -21.784 13.124 1.00 16.73 105 CYS A N 1
ATOM 716 C CA . CYS A 1 105 ? -13.795 -20.711 13.440 1.00 14.50 105 CYS A CA 1
ATOM 717 C C . CYS A 1 105 ? -14.976 -20.701 12.487 1.00 12.79 105 CYS A C 1
ATOM 718 O O . CYS A 1 105 ? -16.098 -20.393 12.899 1.00 14.30 105 CYS A O 1
ATOM 721 N N . SER A 1 106 ? -14.738 -21.000 11.200 1.00 15.87 106 SER A N 1
ATOM 722 C CA . SER A 1 106 ? -15.845 -21.071 10.248 1.00 16.93 106 SER A CA 1
ATOM 723 C C . SER A 1 106 ? -16.854 -22.130 10.668 1.00 16.18 106 SER A C 1
ATOM 724 O O . SER A 1 106 ? -18.068 -21.912 10.595 1.00 17.24 106 SER A O 1
ATOM 727 N N . GLU A 1 107 ? -16.366 -23.288 11.107 1.00 15.36 107 GLU A N 1
ATOM 728 C CA . GLU A 1 107 ? -17.278 -24.348 11.526 1.00 17.97 107 GLU A CA 1
ATOM 729 C C . GLU A 1 107 ? -17.943 -24.014 12.854 1.00 16.20 107 GLU A C 1
ATOM 730 O O . GLU A 1 107 ? -19.123 -24.322 13.047 1.00 16.91 107 GLU A O 1
ATOM 736 N N . VAL A 1 108 ? -17.220 -23.345 13.756 1.00 14.57 108 VAL A N 1
ATOM 737 C CA . VAL A 1 108 ? -17.846 -22.819 14.970 1.00 13.97 108 VAL A CA 1
ATOM 738 C C . VAL A 1 108 ? -19.045 -21.943 14.614 1.00 17.65 108 VAL A C 1
ATOM 739 O O . VAL A 1 108 ? -20.157 -22.135 15.125 1.00 16.56 108 VAL A O 1
ATOM 743 N N . ALA A 1 109 ? -18.838 -20.949 13.742 1.00 16.95 109 ALA A N 1
ATOM 744 C CA . ALA A 1 109 ? -19.948 -20.077 13.354 1.00 16.11 109 ALA A CA 1
ATOM 745 C C . ALA A 1 109 ? -21.116 -20.892 12.802 1.00 14.35 109 ALA A C 1
ATOM 746 O O . ALA A 1 109 ? -22.274 -20.685 13.183 1.00 17.42 109 ALA A O 1
ATOM 748 N N . ARG A 1 110 ? -20.829 -21.817 11.891 1.00 17.86 110 ARG A N 1
ATOM 749 C CA . ARG A 1 110 ? -21.895 -22.606 11.276 1.00 19.39 110 ARG A CA 1
ATOM 750 C C . ARG A 1 110 ? -22.636 -23.455 12.310 1.00 21.30 110 ARG A C 1
ATOM 751 O O . ARG A 1 110 ? -23.872 -23.447 12.367 1.00 19.92 110 ARG A O 1
ATOM 759 N N . ASP A 1 111 ? -21.898 -24.208 13.129 1.00 20.68 111 ASP A N 1
ATOM 760 C CA . ASP A 1 111 ? -22.522 -25.231 13.968 1.00 19.33 111 ASP A CA 1
ATOM 761 C C . ASP A 1 111 ? -23.064 -24.674 15.282 1.00 24.16 111 ASP A C 1
ATOM 762 O O . ASP A 1 111 ? -23.988 -25.264 15.856 1.00 22.85 111 ASP A O 1
ATOM 767 N N . LEU A 1 112 ? -22.539 -23.540 15.766 1.00 17.08 112 LEU A N 1
ATOM 768 C CA . LEU A 1 112 ? -23.186 -22.841 16.865 1.00 19.68 112 LEU A CA 1
ATOM 769 C C . LEU A 1 112 ? -24.268 -21.895 16.384 1.00 23.63 112 LEU A C 1
ATOM 770 O O . LEU A 1 112 ? -25.098 -21.462 17.195 1.00 22.43 112 LEU A O 1
ATOM 775 N N . ASN A 1 113 ? -24.274 -21.575 15.088 1.00 20.60 113 ASN A N 1
ATOM 776 C CA . ASN A 1 113 ? -25.101 -20.505 14.541 1.00 23.26 113 ASN A CA 1
ATOM 777 C C . ASN A 1 113 ? -24.811 -19.207 15.289 1.00 19.00 113 ASN A C 1
ATOM 778 O O . ASN A 1 113 ? -25.677 -18.601 15.919 1.00 19.53 113 ASN A O 1
ATOM 783 N N . ALA A 1 114 ? -23.547 -18.816 15.233 1.00 16.88 114 ALA A N 1
ATOM 784 C CA . ALA A 1 114 ? -23.035 -17.675 15.968 1.00 17.28 114 ALA A CA 1
ATOM 785 C C . ALA A 1 114 ? -22.274 -16.762 15.019 1.00 14.86 114 ALA A C 1
ATOM 786 O O . ALA A 1 114 ? -21.756 -17.209 13.991 1.00 15.29 114 ALA A O 1
ATOM 788 N N . ILE A 1 115 ? -22.185 -15.481 15.366 1.00 15.25 115 ILE A N 1
ATOM 789 C CA . ILE A 1 115 ? -21.184 -14.623 14.745 1.00 14.20 115 ILE A CA 1
ATOM 790 C C . ILE A 1 115 ? -19.912 -14.746 15.570 1.00 14.63 115 ILE A C 1
ATOM 791 O O . ILE A 1 115 ? -19.919 -14.537 16.791 1.00 15.43 115 ILE A O 1
ATOM 796 N N . VAL A 1 116 ? -18.828 -15.150 14.925 1.00 15.74 116 VAL A N 1
ATOM 797 C CA . VAL A 1 116 ? -17.556 -15.352 15.608 1.00 13.96 116 VAL A CA 1
ATOM 798 C C . VAL A 1 116 ? -16.638 -14.178 15.297 1.00 14.35 116 VAL A C 1
ATOM 799 O O . VAL A 1 116 ? -16.423 -13.835 14.126 1.00 16.48 116 VAL A O 1
ATOM 803 N N . VAL A 1 117 ? -16.097 -13.570 16.343 1.00 13.79 117 VAL A N 1
ATOM 804 C CA . VAL A 1 117 ? -15.138 -12.479 16.228 1.00 12.55 117 VAL A CA 1
ATOM 805 C C . VAL A 1 117 ? -13.801 -13.058 16.657 1.00 14.70 117 VAL A C 1
ATOM 806 O O . VAL A 1 117 ? -13.639 -13.414 17.827 1.00 16.22 117 VAL A O 1
ATOM 810 N N . SER A 1 118 ? -12.841 -13.162 15.733 1.00 13.63 118 SER A N 1
ATOM 811 C CA A SER A 1 118 ? -11.549 -13.773 16.036 0.57 13.38 118 SER A CA 1
ATOM 812 C CA B SER A 1 118 ? -11.550 -13.772 16.030 0.43 13.37 118 SER A CA 1
ATOM 813 C C . SER A 1 118 ? -10.450 -12.717 16.005 1.00 14.95 118 SER A C 1
ATOM 814 O O . SER A 1 118 ? -9.919 -12.395 14.924 1.00 16.11 118 SER A O 1
ATOM 819 N N . PRO A 1 119 ? -10.075 -12.149 17.147 1.00 13.80 119 PRO A N 1
ATOM 820 C CA . PRO A 1 119 ? -9.103 -11.052 17.145 1.00 15.08 119 PRO A CA 1
ATOM 821 C C . PRO A 1 119 ? -7.660 -11.530 17.134 1.00 17.96 119 PRO A C 1
ATOM 822 O O . PRO A 1 119 ? -7.297 -12.535 17.757 1.00 15.95 119 PRO A O 1
ATOM 826 N N . SER A 1 120 ? -6.826 -10.789 16.406 1.00 12.84 120 SER A N 1
ATOM 827 C CA . SER A 1 120 ? -5.406 -11.066 16.494 1.00 11.56 120 SER A CA 1
ATOM 828 C C . SER A 1 120 ? -4.873 -10.524 17.815 1.00 16.52 120 SER A C 1
ATOM 829 O O . SER A 1 120 ? -5.491 -9.670 18.453 1.00 14.89 120 SER A O 1
ATOM 832 N N . TYR A 1 121 ? -3.721 -11.041 18.231 1.00 16.56 121 TYR A N 1
ATOM 833 C CA . TYR A 1 121 ? -3.050 -10.506 19.411 1.00 17.39 121 TYR A CA 1
ATOM 834 C C . TYR A 1 121 ? -1.547 -10.633 19.217 1.00 17.95 121 TYR A C 1
ATOM 835 O O . TYR A 1 121 ? -1.061 -11.539 18.528 1.00 18.08 121 TYR A O 1
ATOM 844 N N . ARG A 1 122 ? -0.818 -9.698 19.816 1.00 16.81 122 ARG A N 1
ATOM 845 C CA . ARG A 1 122 ? 0.626 -9.668 19.659 1.00 14.97 122 ARG A CA 1
ATOM 846 C C . ARG A 1 122 ? 1.278 -10.873 20.336 1.00 22.44 122 ARG A C 1
ATOM 847 O O . ARG A 1 122 ? 0.824 -11.359 21.381 1.00 19.89 122 ARG A O 1
ATOM 855 N N . LEU A 1 123 ? 2.371 -11.332 19.742 1.00 18.90 123 LEU A N 1
ATOM 856 C CA . LEU A 1 123 ? 3.048 -12.550 20.166 1.00 15.83 123 LEU A CA 1
ATOM 857 C C . LEU A 1 123 ? 4.298 -12.237 20.986 1.00 21.73 123 LEU A C 1
ATOM 858 O O . LEU A 1 123 ? 4.972 -11.221 20.782 1.00 18.05 123 LEU A O 1
ATOM 863 N N . ALA A 1 124 ? 4.585 -13.119 21.924 1.00 19.19 124 ALA A N 1
ATOM 864 C CA . ALA A 1 124 ? 5.802 -13.093 22.722 1.00 18.12 124 ALA A CA 1
ATOM 865 C C . ALA A 1 124 ? 6.879 -13.908 22.027 1.00 16.49 124 ALA A C 1
ATOM 866 O O . ALA A 1 124 ? 6.574 -14.781 21.201 1.00 19.58 124 ALA A O 1
ATOM 868 N N . PRO A 1 125 ? 8.168 -13.676 22.351 1.00 21.91 125 PRO A N 1
ATOM 869 C CA . PRO A 1 125 ? 8.755 -12.767 23.351 1.00 20.93 125 PRO A CA 1
ATOM 870 C C . PRO A 1 125 ? 8.816 -11.291 22.935 1.00 21.52 125 PRO A C 1
ATOM 871 O O . PRO A 1 125 ? 9.166 -10.432 23.756 1.00 21.81 125 PRO A O 1
ATOM 875 N N . GLU A 1 126 ? 8.492 -10.997 21.676 1.00 20.65 126 GLU A N 1
ATOM 876 C CA . GLU A 1 126 ? 8.498 -9.607 21.230 1.00 21.15 126 GLU A CA 1
ATOM 877 C C . GLU A 1 126 ? 7.562 -8.756 22.075 1.00 27.90 126 GLU A C 1
ATOM 878 O O . GLU A 1 126 ? 7.885 -7.610 22.413 1.00 23.72 126 GLU A O 1
ATOM 884 N N . HIS A 1 127 ? 6.405 -9.305 22.449 1.00 18.47 127 HIS A N 1
ATOM 885 C CA . HIS A 1 127 ? 5.437 -8.615 23.302 1.00 20.12 127 HIS A CA 1
ATOM 886 C C . HIS A 1 127 ? 5.003 -9.617 24.370 1.00 20.85 127 HIS A C 1
ATOM 887 O O . HIS A 1 127 ? 4.049 -10.378 24.168 1.00 17.69 127 HIS A O 1
ATOM 894 N N . ARG A 1 128 ? 5.722 -9.629 25.493 1.00 21.0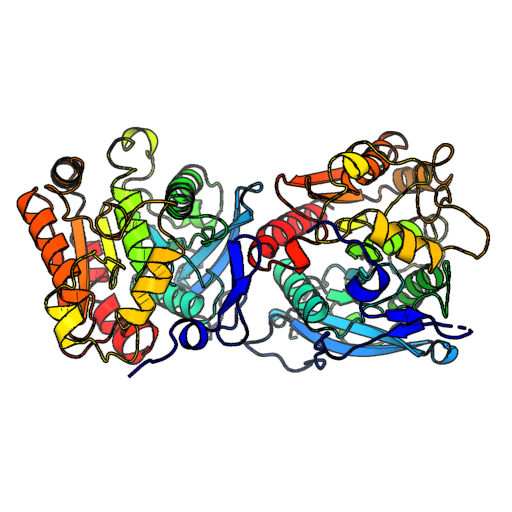7 128 ARG A N 1
ATOM 895 C CA . ARG A 1 128 ? 5.427 -10.577 26.559 1.00 18.65 128 ARG A CA 1
ATOM 896 C C . ARG A 1 128 ? 4.069 -10.280 27.192 1.00 15.60 128 ARG A C 1
ATOM 897 O O . ARG A 1 128 ? 3.529 -9.171 27.097 1.00 18.12 128 ARG A O 1
ATOM 905 N N . LEU A 1 129 ? 3.508 -11.293 27.854 1.00 17.39 129 LEU A N 1
ATOM 906 C CA . LEU A 1 129 ? 2.325 -11.049 28.660 1.00 16.14 129 LEU A CA 1
ATOM 907 C C . LEU A 1 129 ? 2.600 -9.884 29.609 1.00 21.28 129 LEU A C 1
ATOM 908 O O . LEU A 1 129 ? 3.729 -9.749 30.115 1.00 18.76 129 LEU A O 1
ATOM 913 N N . PRO A 1 130 ? 1.613 -9.025 29.872 1.00 17.53 130 PRO A N 1
ATOM 914 C CA . PRO A 1 130 ? 0.195 -9.151 29.501 1.00 18.60 130 PRO A CA 1
ATOM 915 C C . PRO A 1 130 ? -0.238 -8.501 28.165 1.00 17.87 130 PRO A C 1
ATOM 916 O O . PRO A 1 130 ? -1.419 -8.165 28.032 1.00 17.93 130 PRO A O 1
ATOM 920 N N . ALA A 1 131 ? 0.682 -8.327 27.215 1.00 17.07 131 ALA A N 1
ATOM 921 C CA . ALA A 1 131 ? 0.336 -7.720 25.923 1.00 14.43 131 ALA A CA 1
ATOM 922 C C . ALA A 1 131 ? -0.871 -8.398 25.282 1.00 15.40 131 ALA A C 1
ATOM 923 O O . ALA A 1 131 ? -1.809 -7.725 24.839 1.00 14.15 131 ALA A O 1
ATOM 925 N N . ALA A 1 132 ? -0.854 -9.737 25.205 1.00 15.10 132 ALA A N 1
ATOM 926 C CA . ALA A 1 132 ? -1.975 -10.449 24.593 1.00 19.90 132 ALA A CA 1
ATOM 927 C C . ALA A 1 132 ? -3.282 -10.139 25.313 1.00 16.07 132 ALA A C 1
ATOM 928 O O . ALA A 1 132 ? -4.331 -9.981 24.674 1.00 15.49 132 ALA A O 1
ATOM 930 N N . TYR A 1 133 ? -3.245 -10.058 26.650 1.00 16.24 133 TYR A N 1
ATOM 931 C CA . TYR A 1 133 ? -4.466 -9.743 27.386 1.00 15.69 133 TYR A CA 1
ATOM 932 C C . TYR A 1 133 ? -4.971 -8.346 27.035 1.00 16.19 133 TYR A C 1
ATOM 933 O O . TYR A 1 133 ? -6.170 -8.156 26.815 1.00 18.22 133 TYR A O 1
ATOM 942 N N . ASP A 1 134 ? -4.070 -7.354 26.978 1.00 17.61 134 ASP A N 1
ATOM 943 C CA . ASP A 1 134 ? -4.479 -6.005 26.568 1.00 18.25 134 ASP A CA 1
ATOM 944 C C . ASP A 1 134 ? -5.167 -6.017 25.206 1.00 16.90 134 ASP A C 1
ATOM 945 O O . ASP A 1 134 ? -6.165 -5.313 24.995 1.00 18.98 134 ASP A O 1
ATOM 950 N N . ASP A 1 135 ? -4.620 -6.775 24.258 1.00 14.73 135 ASP A N 1
ATOM 951 C CA . ASP A 1 135 ? -5.230 -6.864 22.935 1.00 17.69 135 ASP A CA 1
ATOM 952 C C . ASP A 1 135 ? -6.582 -7.565 23.004 1.00 15.17 135 ASP A C 1
ATOM 953 O O . ASP A 1 135 ? -7.531 -7.156 22.332 1.00 14.47 135 ASP A O 1
ATOM 958 N N . GLY A 1 136 ? -6.688 -8.618 23.819 1.00 15.29 136 GLY A N 1
ATOM 959 C CA . GLY A 1 136 ? -7.965 -9.309 23.951 1.00 15.68 136 GLY A CA 1
ATOM 960 C C . GLY A 1 136 ? -9.051 -8.418 24.520 1.00 17.33 136 GLY A C 1
ATOM 961 O O . GLY A 1 136 ? -10.220 -8.513 24.120 1.00 15.14 136 GLY A O 1
ATOM 962 N N . VAL A 1 137 ? -8.679 -7.555 25.475 1.00 17.05 137 VAL A N 1
ATOM 963 C CA . VAL A 1 137 ? -9.612 -6.589 26.051 1.00 15.38 137 VAL A CA 1
ATOM 964 C C . VAL A 1 137 ? -9.985 -5.541 25.015 1.00 18.41 137 VAL A C 1
ATOM 965 O O . VAL A 1 137 ? -11.155 -5.147 24.895 1.00 17.17 137 VAL A O 1
ATOM 969 N N . GLU A 1 138 ? -8.998 -5.061 24.253 1.00 18.75 138 GLU A N 1
ATOM 970 C CA . GLU A 1 138 ? -9.303 -4.030 23.267 1.00 17.39 138 GLU A CA 1
ATOM 971 C C . GLU A 1 138 ? -10.280 -4.538 22.217 1.00 20.42 138 GLU A C 1
ATOM 972 O O . GLU A 1 138 ? -11.083 -3.758 21.697 1.00 18.23 138 GLU A O 1
ATOM 978 N N . ALA A 1 139 ? -10.264 -5.846 21.918 1.00 16.24 139 ALA A N 1
ATOM 979 C CA . ALA A 1 139 ? -11.197 -6.369 20.922 1.00 18.06 139 ALA A CA 1
ATOM 980 C C . ALA A 1 139 ? -12.648 -6.186 21.360 1.00 18.16 139 ALA A C 1
ATOM 981 O O . ALA A 1 139 ? -13.525 -5.948 20.522 1.00 16.47 139 ALA A O 1
ATOM 983 N N . LEU A 1 140 ? -12.924 -6.286 22.662 1.00 18.70 140 LEU A N 1
ATOM 984 C CA . LEU A 1 140 ? -14.284 -6.038 23.136 1.00 19.29 140 LEU A CA 1
ATOM 985 C C . LEU A 1 140 ? -14.657 -4.576 22.987 1.00 25.15 140 LEU A C 1
ATOM 986 O O . LEU A 1 140 ? -15.803 -4.253 22.645 1.00 22.91 140 LEU A O 1
ATOM 991 N N . ASP A 1 141 ? -13.717 -3.674 23.299 1.00 20.72 141 ASP A N 1
ATOM 992 C CA . ASP A 1 141 ? -13.940 -2.255 23.066 1.00 25.35 141 ASP A CA 1
ATOM 993 C C . ASP A 1 141 ? -14.297 -2.003 21.614 1.00 25.55 141 ASP A C 1
ATOM 994 O O . ASP A 1 141 ? -15.137 -1.151 21.305 1.00 26.74 141 ASP A O 1
ATOM 999 N N . TRP A 1 142 ? -13.657 -2.736 20.702 1.00 18.41 142 TRP A N 1
ATOM 1000 C CA . TRP A 1 142 ? -13.931 -2.565 19.279 1.00 20.07 142 TRP A CA 1
ATOM 1001 C C . TRP A 1 142 ? -15.358 -2.985 18.942 1.00 22.44 142 TRP A C 1
ATOM 1002 O O . TRP A 1 142 ? -16.077 -2.269 18.234 1.00 20.59 142 TRP A O 1
ATOM 1013 N N . ILE A 1 143 ? -15.786 -4.153 19.431 1.00 14.39 143 ILE A N 1
ATOM 1014 C CA . ILE A 1 143 ? -17.138 -4.618 19.131 1.00 14.75 143 ILE A CA 1
ATOM 1015 C C . ILE A 1 143 ? -18.163 -3.588 19.588 1.00 17.63 143 ILE A C 1
ATOM 1016 O O . ILE A 1 143 ? -19.107 -3.253 18.865 1.00 20.90 143 ILE A O 1
ATOM 1021 N N . LYS A 1 144 ? -17.994 -3.094 20.809 1.00 19.40 144 LYS A N 1
ATOM 1022 C CA . LYS A 1 144 ? -18.934 -2.157 21.410 1.00 30.64 144 LYS A CA 1
ATOM 1023 C C . LYS A 1 144 ? -19.200 -0.940 20.531 1.00 34.09 144 LYS A C 1
ATOM 1024 O O . LYS A 1 144 ? -20.323 -0.416 20.517 1.00 28.40 144 LYS A O 1
ATOM 1030 N N . THR A 1 145 ? -18.200 -0.493 19.771 1.00 27.95 145 THR A N 1
ATOM 1031 C CA . THR A 1 145 ? -18.320 0.721 18.974 1.00 31.50 145 THR A CA 1
ATOM 1032 C C . THR A 1 145 ? -18.317 0.471 17.469 1.00 35.33 145 THR A C 1
ATOM 1033 O O . THR A 1 145 ? -18.337 1.434 16.699 1.00 32.96 145 THR A O 1
ATOM 1037 N N . SER A 1 146 ? -18.293 -0.783 17.022 1.00 25.34 146 SER A N 1
ATOM 1038 C CA . SER A 1 146 ? -18.247 -1.058 15.589 1.00 28.65 146 SER A CA 1
ATOM 1039 C C . SER A 1 146 ? -19.514 -0.603 14.879 1.00 33.24 146 SER A C 1
ATOM 1040 O O . SER A 1 146 ? -20.628 -0.831 15.357 1.00 28.68 146 SER A O 1
ATOM 1043 N N . ASP A 1 147 ? -19.333 -0.008 13.702 1.00 31.02 147 ASP A N 1
ATOM 1044 C CA . ASP A 1 147 ? -20.428 0.309 12.794 1.00 33.86 147 ASP A CA 1
ATOM 1045 C C . ASP A 1 147 ? -20.551 -0.690 11.649 1.00 36.85 147 ASP A C 1
ATOM 1046 O O . ASP A 1 147 ? -21.296 -0.435 10.695 1.00 35.29 147 ASP A O 1
ATOM 1051 N N . ASP A 1 148 ? -19.849 -1.820 11.724 1.00 29.07 148 ASP A N 1
ATOM 1052 C CA . ASP A 1 148 ? -19.801 -2.747 10.603 1.00 27.54 148 ASP A CA 1
ATOM 1053 C C . ASP A 1 148 ? -21.175 -3.362 10.364 1.00 25.00 148 ASP A C 1
ATOM 1054 O O . ASP A 1 148 ? -21.902 -3.684 11.307 1.00 26.04 148 ASP A O 1
ATOM 1059 N N . GLU A 1 149 ? -21.522 -3.538 9.087 1.00 23.34 149 GLU A N 1
ATOM 1060 C CA . GLU A 1 149 ? -22.867 -3.990 8.735 1.00 28.66 149 GLU A CA 1
ATOM 1061 C C . GLU A 1 149 ? -23.177 -5.377 9.290 1.00 24.34 149 GLU A C 1
ATOM 1062 O O . GLU A 1 149 ? -24.323 -5.651 9.677 1.00 24.23 149 GLU A O 1
ATOM 1068 N N . TRP A 1 150 ? -22.190 -6.281 9.311 1.00 26.62 150 TRP A N 1
ATOM 1069 C CA . TRP A 1 150 ? -22.469 -7.615 9.852 1.00 30.61 150 TRP A CA 1
ATOM 1070 C C . TRP A 1 150 ? -22.754 -7.535 11.344 1.00 23.93 150 TRP A C 1
ATOM 1071 O O . TRP A 1 150 ? -23.636 -8.238 11.851 1.00 24.13 150 TRP A O 1
ATOM 1082 N N . ILE A 1 151 ? -22.006 -6.691 12.061 1.00 21.71 151 ILE A N 1
ATOM 1083 C CA . ILE A 1 151 ? -22.243 -6.509 13.493 1.00 19.37 151 ILE A CA 1
ATOM 1084 C C . ILE A 1 151 ? -23.633 -5.921 13.724 1.00 28.46 151 ILE A C 1
ATOM 1085 O O . ILE A 1 151 ? -24.437 -6.443 14.511 1.00 24.05 151 ILE A O 1
ATOM 1090 N N . LYS A 1 152 ? -23.946 -4.839 13.009 1.00 24.83 152 LYS A N 1
ATOM 1091 C CA . LYS A 1 152 ? -25.210 -4.142 13.215 1.00 24.74 152 LYS A CA 1
ATOM 1092 C C . LYS A 1 152 ? -26.403 -5.022 12.864 1.00 19.35 152 LYS A C 1
ATOM 1093 O O . LYS A 1 152 ? -27.430 -4.986 13.553 1.00 27.14 152 LYS A O 1
ATOM 1099 N N . SER A 1 153 ? -26.292 -5.825 11.803 1.00 20.81 153 SER A N 1
ATOM 1100 C CA . SER A 1 153 ? -27.445 -6.607 11.375 1.00 21.96 153 SER A CA 1
ATOM 1101 C C . SER A 1 153 ? -27.557 -7.971 12.036 1.00 29.77 153 SER A C 1
ATOM 1102 O O . SER A 1 153 ? -28.672 -8.497 12.125 1.00 22.75 153 SER A O 1
ATOM 1105 N N . HIS A 1 154 ? -26.453 -8.566 12.498 1.00 24.57 154 HIS A N 1
ATOM 1106 C CA . HIS A 1 154 ? -26.499 -9.969 12.904 1.00 25.31 154 HIS A CA 1
ATOM 1107 C C . HIS A 1 154 ? -26.025 -10.279 14.321 1.00 26.78 154 HIS A C 1
ATOM 1108 O O . HIS A 1 154 ? -26.246 -11.408 14.774 1.00 26.03 154 HIS A O 1
ATOM 1115 N N . ALA A 1 155 ? -25.427 -9.337 15.048 1.00 23.50 155 ALA A N 1
ATOM 1116 C CA . ALA A 1 155 ? -24.797 -9.642 16.332 1.00 21.76 155 ALA A CA 1
ATOM 1117 C C . ALA A 1 155 ? -25.741 -9.338 17.489 1.00 27.34 155 ALA A C 1
ATOM 1118 O O . ALA A 1 155 ? -26.180 -8.192 17.654 1.00 22.05 155 ALA A O 1
ATOM 1120 N N . ASP A 1 156 ? -26.024 -10.359 18.309 1.00 16.31 156 ASP A N 1
ATOM 1121 C CA . ASP A 1 156 ? -26.812 -10.186 19.533 1.00 17.61 156 ASP A CA 1
ATOM 1122 C C . ASP A 1 156 ? -25.894 -9.695 20.648 1.00 20.21 156 ASP A C 1
ATOM 1123 O O . ASP A 1 156 ? -25.197 -10.489 21.289 1.00 18.57 156 ASP A O 1
ATOM 1128 N N . PHE A 1 157 ? -25.918 -8.378 20.907 1.00 16.99 157 PHE A N 1
ATOM 1129 C CA . PHE A 1 157 ? -25.049 -7.779 21.918 1.00 18.36 157 PHE A CA 1
ATOM 1130 C C . PHE A 1 157 ? -25.369 -8.245 23.336 1.00 21.50 157 PHE A C 1
ATOM 1131 O O . PHE A 1 157 ? -24.543 -8.058 24.232 1.00 18.15 157 PHE A O 1
ATOM 1139 N N . SER A 1 158 ? -26.541 -8.837 23.571 1.00 19.40 158 SER A N 1
ATOM 1140 C CA . SER A 1 158 ? -26.867 -9.329 24.906 1.00 20.52 158 SER A CA 1
ATOM 1141 C C . SER A 1 158 ? -26.273 -10.699 25.201 1.00 22.59 158 SER A C 1
ATOM 1142 O O . SER A 1 158 ? -26.394 -11.166 26.341 1.00 19.89 158 SER A O 1
ATOM 1145 N N . ASN A 1 159 ? -25.657 -11.360 24.205 1.00 20.23 159 ASN A N 1
ATOM 1146 C CA . ASN A 1 159 ? -25.216 -12.757 24.328 1.00 19.81 159 ASN A CA 1
ATOM 1147 C C . ASN A 1 159 ? -23.772 -12.882 23.859 1.00 15.42 159 ASN A C 1
ATOM 1148 O O . ASN A 1 159 ? -23.496 -13.511 22.830 1.00 18.83 159 ASN A O 1
ATOM 1153 N N . VAL A 1 160 ? -22.856 -12.334 24.642 1.00 12.39 160 VAL A N 1
ATOM 1154 C CA . VAL A 1 160 ? -21.427 -12.354 24.339 1.00 12.09 160 VAL A CA 1
ATOM 1155 C C . VAL A 1 160 ? -20.764 -13.482 25.120 1.00 14.57 160 VAL A C 1
ATOM 1156 O O . VAL A 1 160 ? -20.907 -13.559 26.347 1.00 13.60 160 VAL A O 1
ATOM 1160 N N . PHE A 1 161 ? -20.002 -14.331 24.422 1.00 14.33 161 PHE A N 1
ATOM 1161 C CA . PHE A 1 161 ? -19.213 -15.387 25.050 1.00 12.95 161 PHE A CA 1
ATOM 1162 C C . PHE A 1 161 ? -17.740 -15.210 24.699 1.00 14.98 161 PHE A C 1
ATOM 1163 O O . PHE A 1 161 ? -17.403 -14.994 23.536 1.00 13.93 161 PHE A O 1
ATOM 1171 N N . LEU A 1 162 ? -16.861 -15.311 25.698 1.00 11.91 162 LEU A N 1
ATOM 1172 C CA . LEU A 1 162 ? -15.420 -15.231 25.466 1.00 12.31 162 LEU A CA 1
ATOM 1173 C C . LEU A 1 162 ? -14.870 -16.655 25.386 1.00 15.87 162 LEU A C 1
ATOM 1174 O O . LEU A 1 162 ? -14.888 -17.381 26.382 1.00 16.70 162 LEU A O 1
ATOM 1179 N N . MET A 1 163 ? -14.373 -17.038 24.212 1.00 11.63 163 MET A N 1
ATOM 1180 C CA . MET A 1 163 ? -13.863 -18.379 23.936 1.00 13.80 163 MET A CA 1
ATOM 1181 C C . MET A 1 163 ? -12.390 -18.342 23.537 1.00 12.82 163 MET A C 1
ATOM 1182 O O . MET A 1 163 ? -11.908 -17.362 22.967 1.00 13.09 163 MET A O 1
ATOM 1187 N N . GLY A 1 164 ? -11.678 -19.434 23.813 1.00 13.64 164 GLY A N 1
ATOM 1188 C CA . GLY A 1 164 ? -10.326 -19.578 23.302 1.00 13.47 164 GLY A CA 1
ATOM 1189 C C . GLY A 1 164 ? -9.800 -20.989 23.456 1.00 13.96 164 GLY A C 1
ATOM 1190 O O . GLY A 1 164 ? -10.237 -21.716 24.354 1.00 13.91 164 GLY A O 1
ATOM 1191 N N . THR A 1 165 ? -8.874 -21.386 22.584 1.00 15.05 165 THR A N 1
ATOM 1192 C CA . THR A 1 165 ? -8.217 -22.685 22.648 1.00 13.82 165 THR A CA 1
ATOM 1193 C C . THR A 1 165 ? -6.795 -22.502 23.156 1.00 14.52 165 THR A C 1
ATOM 1194 O O . THR A 1 165 ? -6.054 -21.666 22.630 1.00 13.95 165 THR A O 1
ATOM 1198 N N . SER A 1 166 ? -6.405 -23.300 24.153 1.00 11.42 166 SER A N 1
ATOM 1199 C CA . SER A 1 166 ? -5.016 -23.341 24.645 1.00 10.69 166 SER A CA 1
ATOM 1200 C C . SER A 1 166 ? -4.621 -21.938 25.094 1.00 14.44 166 SER A C 1
ATOM 1201 O O . SER A 1 166 ? -5.276 -21.396 26.001 1.00 14.83 166 SER A O 1
ATOM 1204 N N . ALA A 1 167 ? -3.575 -21.314 24.540 1.00 12.26 167 ALA A N 1
ATOM 1205 C CA . ALA A 1 167 ? -3.245 -19.969 25.010 1.00 12.57 167 ALA A CA 1
ATOM 1206 C C . ALA A 1 167 ? -4.440 -19.038 24.875 1.00 13.09 167 ALA A C 1
ATOM 1207 O O . ALA A 1 167 ? -4.645 -18.165 25.725 1.00 13.84 167 ALA A O 1
ATOM 1209 N N . GLY A 1 168 ? -5.254 -19.233 23.826 1.00 11.84 168 GLY A N 1
ATOM 1210 C CA . GLY A 1 168 ? -6.450 -18.423 23.659 1.00 13.57 168 GLY A CA 1
ATOM 1211 C C . GLY A 1 168 ? -7.460 -18.613 24.773 1.00 13.33 168 GLY A C 1
ATOM 1212 O O . GLY A 1 168 ? -8.228 -17.692 25.084 1.00 10.26 168 GLY A O 1
ATOM 1213 N N . GLY A 1 169 ? -7.491 -19.804 25.377 1.00 13.42 169 GLY A N 1
ATOM 1214 C CA . GLY A 1 169 ? -8.388 -20.019 26.506 1.00 15.03 169 GLY A CA 1
ATOM 1215 C C . GLY A 1 169 ? -7.886 -19.339 27.767 1.00 13.78 169 GLY A C 1
ATOM 1216 O O . GLY A 1 169 ? -8.671 -18.779 28.540 1.00 11.83 169 GLY A O 1
ATOM 1217 N N . ASN A 1 170 ? -6.565 -19.394 27.996 1.00 10.88 170 ASN A N 1
ATOM 1218 C CA . ASN A 1 170 ? -5.953 -18.556 29.021 1.00 14.40 170 ASN A CA 1
ATOM 1219 C C . ASN A 1 170 ? -6.278 -17.087 28.763 1.00 16.23 170 ASN A C 1
ATOM 1220 O O . ASN A 1 170 ? -6.687 -16.347 29.672 1.00 14.25 170 ASN A O 1
ATOM 1225 N N . LEU A 1 171 ? -6.108 -16.646 27.512 1.00 12.52 171 LEU A N 1
ATOM 1226 C CA . LEU A 1 171 ? -6.417 -15.258 27.166 1.00 11.64 171 LEU A CA 1
ATOM 1227 C C . LEU A 1 171 ? -7.870 -14.918 27.493 1.00 15.33 171 LEU A C 1
ATOM 1228 O O . LEU A 1 171 ? -8.150 -13.871 28.087 1.00 14.51 171 LEU A O 1
ATOM 1233 N N . ALA A 1 172 ? -8.812 -15.798 27.125 1.00 14.72 172 ALA A N 1
ATOM 1234 C CA . ALA A 1 172 ? -10.224 -15.500 27.359 1.00 12.36 172 ALA A CA 1
ATOM 1235 C C . ALA A 1 172 ? -10.526 -15.396 28.847 1.00 17.02 172 ALA A C 1
ATOM 1236 O O . ALA A 1 172 ? -11.305 -14.538 29.274 1.00 15.90 172 ALA A O 1
ATOM 1238 N N . TYR A 1 173 ? -9.935 -16.288 29.645 1.00 13.24 173 TYR A N 1
ATOM 1239 C CA . TYR A 1 173 ? -10.076 -16.232 31.095 1.00 16.63 173 TYR A CA 1
ATOM 1240 C C . TYR A 1 173 ? -9.613 -14.881 31.633 1.00 15.48 173 TYR A C 1
ATOM 1241 O O . TYR A 1 173 ? -10.332 -14.214 32.385 1.00 15.37 173 TYR A O 1
ATOM 1250 N N . ASN A 1 174 ? -8.449 -14.422 31.175 1.00 15.32 174 ASN A N 1
ATOM 1251 C CA . ASN A 1 174 ? -7.887 -13.181 31.686 1.00 16.38 174 ASN A CA 1
ATOM 1252 C C . ASN A 1 174 ? -8.635 -11.955 31.175 1.00 15.31 174 ASN A C 1
ATOM 1253 O O . ASN A 1 174 ? -8.708 -10.949 31.894 1.00 20.06 174 ASN A O 1
ATOM 1258 N N . VAL A 1 175 ? -9.210 -12.019 29.965 1.00 17.44 175 VAL A N 1
ATOM 1259 C CA . VAL A 1 175 ? -10.122 -10.963 29.514 1.00 18.35 175 VAL A CA 1
ATOM 1260 C C . VAL A 1 175 ? -11.350 -10.918 30.418 1.00 20.02 175 VAL A C 1
ATOM 1261 O O . VAL A 1 175 ? -11.836 -9.836 30.784 1.00 20.15 175 VAL A O 1
ATOM 1265 N N . GLY A 1 176 ? -11.860 -12.090 30.806 1.00 16.34 176 GLY A N 1
ATOM 1266 C CA . GLY A 1 176 ? -12.956 -12.127 31.768 1.00 13.33 176 GLY A CA 1
ATOM 1267 C C . GLY A 1 176 ? -12.603 -11.451 33.082 1.00 22.12 176 GLY A C 1
ATOM 1268 O O . GLY A 1 176 ? -13.358 -10.610 33.583 1.00 19.38 176 GLY A O 1
ATOM 1269 N N . LEU A 1 177 ? -11.439 -11.800 33.650 1.00 19.06 177 LEU A N 1
ATOM 1270 C CA . LEU A 1 177 ? -11.001 -11.181 34.905 1.00 18.78 177 LEU A CA 1
ATOM 1271 C C . LEU A 1 177 ? -10.889 -9.670 34.762 1.00 23.45 177 LEU A C 1
ATOM 1272 O O . LEU A 1 177 ? -11.275 -8.923 35.663 1.00 23.58 177 LEU A O 1
ATOM 1277 N N . ARG A 1 178 ? -10.342 -9.201 33.646 1.00 20.51 178 ARG A N 1
ATOM 1278 C CA A ARG A 1 178 ? -10.185 -7.767 33.459 0.47 20.90 178 ARG A CA 1
ATOM 1279 C CA B ARG A 1 178 ? -10.176 -7.769 33.433 0.53 20.89 178 ARG A CA 1
ATOM 1280 C C . ARG A 1 178 ? -11.493 -7.068 33.129 1.00 29.81 178 ARG A C 1
ATOM 1281 O O . ARG A 1 178 ? -11.605 -5.859 33.343 1.00 34.29 178 ARG A O 1
ATOM 1296 N N . SER A 1 179 ? -12.486 -7.789 32.635 1.00 20.49 179 SER A N 1
ATOM 1297 C CA . SER A 1 179 ? -13.749 -7.132 32.347 1.00 24.85 179 SER A CA 1
ATOM 1298 C C . SER A 1 179 ? -14.633 -6.994 33.578 1.00 26.66 179 SER A C 1
ATOM 1299 O O . SER A 1 179 ? -15.554 -6.174 33.557 1.00 24.76 179 SER A O 1
ATOM 1302 N N . VAL A 1 180 ? -14.373 -7.759 34.649 1.00 30.50 180 VAL A N 1
ATOM 1303 C CA . VAL A 1 180 ? -15.338 -7.808 35.745 1.00 27.43 180 VAL A CA 1
ATOM 1304 C C . VAL A 1 180 ? -15.432 -6.463 36.445 1.00 34.88 180 VAL A C 1
ATOM 1305 O O . VAL A 1 180 ? -16.518 -6.050 36.862 1.00 28.38 180 VAL A O 1
ATOM 1309 N N . ASP A 1 181 ? -14.311 -5.765 36.600 1.00 36.82 181 ASP A N 1
ATOM 1310 C CA . ASP A 1 181 ? -14.349 -4.434 37.189 1.00 44.28 181 ASP A CA 1
ATOM 1311 C C . ASP A 1 181 ? -14.783 -3.377 36.187 1.00 44.97 181 ASP A C 1
ATOM 1312 O O . ASP A 1 181 ? -14.939 -2.211 36.560 1.00 44.32 181 ASP A O 1
ATOM 1317 N N . SER A 1 182 ? -15.005 -3.760 34.935 1.00 42.83 182 SER A N 1
ATOM 1318 C CA . SER A 1 182 ? -15.297 -2.811 33.874 1.00 38.26 182 SER A CA 1
ATOM 1319 C C . SER A 1 182 ? -16.693 -2.983 33.296 1.00 28.92 182 SER A C 1
ATOM 1320 O O . SER A 1 182 ? -16.966 -2.442 32.220 1.00 38.57 182 SER A O 1
ATOM 1323 N N . VAL A 1 183 ? -17.586 -3.712 33.978 1.00 34.54 183 VAL A N 1
ATOM 1324 C CA . VAL A 1 183 ? -18.833 -4.130 33.335 1.00 31.89 183 VAL A CA 1
ATOM 1325 C C . VAL A 1 183 ? -19.665 -2.935 32.893 1.00 23.88 183 VAL A C 1
ATOM 1326 O O . VAL A 1 183 ? -20.319 -2.993 31.844 1.00 34.94 183 VAL A O 1
ATOM 1330 N N . SER A 1 184 ? -19.634 -1.825 33.648 1.00 39.55 184 SER A N 1
ATOM 1331 C CA . SER A 1 184 ? -20.369 -0.630 33.217 1.00 38.03 184 SER A CA 1
ATOM 1332 C C . SER A 1 184 ? -19.882 -0.151 31.857 1.00 38.89 184 SER A C 1
ATOM 1333 O O . SER A 1 184 ? -20.680 0.172 30.966 1.00 39.28 184 SER A O 1
ATOM 1336 N N . ASP A 1 185 ? -18.569 -0.122 31.668 1.00 31.16 185 ASP A N 1
ATOM 1337 C CA . ASP A 1 185 ? -18.038 0.413 30.426 1.00 37.37 185 ASP A CA 1
ATOM 1338 C C . ASP A 1 185 ? -18.226 -0.543 29.260 1.00 33.52 185 ASP A C 1
ATOM 1339 O O . ASP A 1 185 ? -18.142 -0.111 28.105 1.00 35.18 185 ASP A O 1
ATOM 1344 N N . LEU A 1 186 ? -18.515 -1.817 29.538 1.00 33.40 186 LEU A N 1
ATOM 1345 C CA . LEU A 1 186 ? -18.742 -2.782 28.466 1.00 34.34 186 LEU A CA 1
ATOM 1346 C C . LEU A 1 186 ? -20.071 -2.555 27.764 1.00 32.72 186 LEU A C 1
ATOM 1347 O O . LEU A 1 186 ? -20.223 -2.947 26.601 1.00 25.79 186 LEU A O 1
ATOM 1352 N N . SER A 1 187 ? -21.046 -1.961 28.447 1.00 26.87 187 SER A N 1
ATOM 1353 C CA . SER A 1 187 ? -22.355 -1.783 27.836 1.00 29.66 187 SER A CA 1
ATOM 1354 C C . SER A 1 187 ? -22.204 -1.036 26.513 1.00 32.98 187 SER A C 1
ATOM 1355 O O . SER A 1 187 ? -21.387 -0.109 26.423 1.00 31.57 187 SER A O 1
ATOM 1358 N N . PRO A 1 188 ? -22.957 -1.405 25.461 1.00 23.70 188 PRO A N 1
ATOM 1359 C CA . PRO A 1 188 ? -24.094 -2.338 25.326 1.00 22.69 188 PRO A CA 1
ATOM 1360 C C . PRO A 1 188 ? -23.764 -3.823 25.158 1.00 24.39 188 PRO A C 1
ATOM 1361 O O . PRO A 1 188 ? -24.689 -4.631 24.994 1.00 23.04 188 PRO A O 1
ATOM 1365 N N . LEU A 1 189 ? -22.487 -4.186 25.175 1.00 24.61 189 LEU A N 1
ATOM 1366 C CA . LEU A 1 189 ? -22.127 -5.598 25.269 1.00 22.37 189 LEU A CA 1
ATOM 1367 C C . LEU A 1 189 ? -22.557 -6.137 26.625 1.00 18.94 189 LEU A C 1
ATOM 1368 O O . LEU A 1 189 ? -22.457 -5.440 27.641 1.00 24.99 189 LEU A O 1
ATOM 1373 N N . GLN A 1 190 ? -23.041 -7.380 26.648 1.00 20.00 190 GLN A N 1
ATOM 1374 C CA . GLN A 1 190 ? -23.263 -8.089 27.905 1.00 16.25 190 GLN A CA 1
ATOM 1375 C C . GLN A 1 190 ? -22.638 -9.479 27.802 1.00 16.94 190 GLN A C 1
ATOM 1376 O O . GLN A 1 190 ? -23.089 -10.304 27.007 1.00 16.59 190 GLN A O 1
ATOM 1382 N N . ILE A 1 191 ? -21.605 -9.727 28.616 1.00 18.47 191 ILE A N 1
ATOM 1383 C CA . ILE A 1 191 ? -20.974 -11.042 28.680 1.00 17.65 191 ILE A CA 1
ATOM 1384 C C . ILE A 1 191 ? -21.869 -12.004 29.447 1.00 20.40 191 ILE A C 1
ATOM 1385 O O . ILE A 1 191 ? -22.396 -11.676 30.523 1.00 16.92 191 ILE A O 1
ATOM 1390 N N . ARG A 1 192 ? -22.049 -13.201 28.893 1.00 14.02 192 ARG A N 1
ATOM 1391 C CA . ARG A 1 192 ? -22.860 -14.240 29.517 1.00 14.97 192 ARG A CA 1
ATOM 1392 C C . ARG A 1 192 ? -22.053 -15.449 29.965 1.00 19.21 192 ARG A C 1
ATOM 1393 O O . ARG A 1 192 ? -22.560 -16.234 30.776 1.00 18.63 192 ARG A O 1
ATOM 1401 N N . GLY A 1 193 ? -20.846 -15.642 29.434 1.00 16.71 193 GLY A N 1
ATOM 1402 C CA . GLY A 1 193 ? -20.101 -16.869 29.703 1.00 15.07 193 GLY A CA 1
ATOM 1403 C C . GLY A 1 193 ? -18.705 -16.822 29.108 1.00 18.54 193 GLY A C 1
ATOM 1404 O O . GLY A 1 193 ? -18.408 -16.013 28.221 1.00 18.05 193 GLY A O 1
ATOM 1405 N N . LEU A 1 194 ? -17.843 -17.704 29.637 1.00 13.45 194 LEU A N 1
ATOM 1406 C CA . LEU A 1 194 ? -16.497 -17.939 29.135 1.00 14.53 194 LEU A CA 1
ATOM 1407 C C . LEU A 1 194 ? -16.418 -19.397 28.719 1.00 20.32 194 LEU A C 1
ATOM 1408 O O . LEU A 1 194 ? -16.950 -20.271 29.416 1.00 17.32 194 LEU A O 1
ATOM 1413 N N . ILE A 1 195 ? -15.755 -19.666 27.597 1.00 12.78 195 ILE A N 1
ATOM 1414 C CA . ILE A 1 195 ? -15.644 -21.020 27.048 1.00 11.74 195 ILE A CA 1
ATOM 1415 C C . ILE A 1 195 ? -14.157 -21.328 26.932 1.00 13.10 195 ILE A C 1
ATOM 1416 O O . ILE A 1 195 ? -13.486 -20.841 26.004 1.00 11.74 195 ILE A O 1
ATOM 1421 N N . LEU A 1 196 ? -13.630 -22.147 27.857 1.00 11.77 196 LEU A N 1
ATOM 1422 C CA . LEU A 1 196 ? -12.184 -22.397 27.950 1.00 9.99 196 LEU A CA 1
ATOM 1423 C C . LEU A 1 196 ? -11.873 -23.770 27.354 1.00 17.66 196 LEU A C 1
ATOM 1424 O O . LEU A 1 196 ? -12.147 -24.809 27.975 1.00 14.60 196 LEU A O 1
ATOM 1429 N N . HIS A 1 197 ? -11.281 -23.768 26.161 1.00 14.54 197 HIS A N 1
ATOM 1430 C CA . HIS A 1 197 ? -11.048 -24.986 25.382 1.00 14.43 197 HIS A CA 1
ATOM 1431 C C . HIS A 1 197 ? -9.589 -25.400 25.563 1.00 13.30 197 HIS A C 1
ATOM 1432 O O . HIS A 1 197 ? -8.689 -24.854 24.916 1.00 14.85 197 HIS A O 1
ATOM 1439 N N . HIS A 1 198 ? -9.360 -26.375 26.441 1.00 11.93 198 HIS A N 1
ATOM 1440 C CA . HIS A 1 198 ? -8.018 -26.831 26.795 1.00 10.89 198 HIS A CA 1
ATOM 1441 C C . HIS A 1 198 ? -7.097 -25.667 27.172 1.00 11.49 198 HIS A C 1
ATOM 1442 O O . HIS A 1 198 ? -6.008 -25.530 26.613 1.00 13.26 198 HIS A O 1
ATOM 1449 N N . PRO A 1 199 ? -7.508 -24.811 28.106 1.00 17.40 199 PRO A N 1
ATOM 1450 C CA . PRO A 1 199 ? -6.744 -23.579 28.346 1.00 15.37 199 PRO A CA 1
ATOM 1451 C C . PRO A 1 199 ? -5.314 -23.850 28.820 1.00 15.13 199 PRO A C 1
ATOM 1452 O O . PRO A 1 199 ? -5.032 -24.793 29.565 1.00 13.49 199 PRO A O 1
ATOM 1456 N N . PHE A 1 200 ? -4.407 -22.988 28.385 1.00 11.54 200 PHE A N 1
ATOM 1457 C CA . PHE A 1 200 ? -2.969 -23.125 28.622 1.00 13.20 200 PHE A CA 1
ATOM 1458 C C . PHE A 1 200 ? -2.650 -22.581 30.019 1.00 15.13 200 PHE A C 1
ATOM 1459 O O . PHE A 1 200 ? -2.584 -21.371 30.231 1.00 15.19 200 PHE A O 1
ATOM 1467 N N . PHE A 1 201 ? -2.467 -23.488 30.981 1.00 14.12 201 PHE A N 1
ATOM 1468 C CA . PHE A 1 201 ? -2.132 -23.167 32.362 1.00 15.22 201 PHE A CA 1
ATOM 1469 C C . PHE A 1 201 ? -0.992 -24.080 32.804 1.00 17.54 201 PHE A C 1
ATOM 1470 O O . PHE A 1 201 ? -0.971 -25.267 32.454 1.00 17.06 201 PHE A O 1
ATOM 1478 N N . GLY A 1 202 ? -0.058 -23.541 33.582 1.00 16.99 202 GLY A N 1
ATOM 1479 C CA . GLY A 1 202 ? 1.028 -24.349 34.114 1.00 19.19 202 GLY A CA 1
ATOM 1480 C C . GLY A 1 202 ? 1.546 -23.754 35.408 1.00 21.42 202 GLY A C 1
ATOM 1481 O O . GLY A 1 202 ? 1.332 -22.578 35.694 1.00 28.08 202 GLY A O 1
ATOM 1482 N N . GLY A 1 203 ? 2.253 -24.577 36.188 1.00 21.96 203 GLY A N 1
ATOM 1483 C CA . GLY A 1 203 ? 2.858 -24.133 37.430 1.00 20.98 203 GLY A CA 1
ATOM 1484 C C . GLY A 1 203 ? 4.350 -24.427 37.444 1.00 20.12 203 GLY A C 1
ATOM 1485 O O . GLY A 1 203 ? 4.886 -25.046 36.523 1.00 21.88 203 GLY A O 1
ATOM 1486 N N . GLU A 1 204 ? 5.007 -23.968 38.517 1.00 20.99 204 GLU A N 1
ATOM 1487 C CA . GLU A 1 204 ? 6.437 -24.248 38.708 1.00 23.18 204 GLU A CA 1
ATOM 1488 C C . GLU A 1 204 ? 6.676 -25.727 38.974 1.00 20.04 204 GLU A C 1
ATOM 1489 O O . GLU A 1 204 ? 7.267 -26.435 38.151 1.00 25.60 204 GLU A O 1
ATOM 1495 N N . GLU A 1 205 ? 6.227 -26.202 40.137 1.00 26.32 205 GLU A N 1
ATOM 1496 C CA . GLU A 1 205 ? 6.282 -27.632 40.422 1.00 31.36 205 GLU A CA 1
ATOM 1497 C C . GLU A 1 205 ? 5.445 -28.414 39.412 1.00 28.79 205 GLU A C 1
ATOM 1498 O O . GLU A 1 205 ? 4.338 -28.001 39.057 1.00 28.74 205 GLU A O 1
ATOM 1504 N N . ARG A 1 206 ? 5.967 -29.558 38.957 1.00 26.11 206 ARG A N 1
ATOM 1505 C CA . ARG A 1 206 ? 5.196 -30.433 38.078 1.00 25.93 206 ARG A CA 1
ATOM 1506 C C . ARG A 1 206 ? 3.928 -30.900 38.774 1.00 36.79 206 ARG A C 1
ATOM 1507 O O . ARG A 1 206 ? 3.969 -31.356 39.923 1.00 28.17 206 ARG A O 1
ATOM 1515 N N . SER A 1 207 ? 2.799 -30.772 38.076 1.00 21.97 207 SER A N 1
ATOM 1516 C CA . SER A 1 207 ? 1.564 -31.365 38.557 1.00 23.80 207 SER A CA 1
ATOM 1517 C C . SER A 1 207 ? 1.622 -32.874 38.381 1.00 26.46 207 SER A C 1
ATOM 1518 O O . SER A 1 207 ? 2.483 -33.420 37.682 1.00 21.47 207 SER A O 1
ATOM 1521 N N . GLU A 1 208 ? 0.652 -33.547 38.990 1.00 22.26 208 GLU A N 1
ATOM 1522 C CA . GLU A 1 208 ? 0.566 -34.991 38.850 1.00 25.70 208 GLU A CA 1
ATOM 1523 C C . GLU A 1 208 ? 0.470 -35.400 37.385 1.00 20.98 208 GLU A C 1
ATOM 1524 O O . GLU A 1 208 ? 1.107 -36.369 36.964 1.00 21.77 208 GLU A O 1
ATOM 1530 N N . SER A 1 209 ? -0.313 -34.677 36.584 1.00 20.24 209 SER A N 1
ATOM 1531 C CA . SER A 1 209 ? -0.472 -35.109 35.200 1.00 19.78 209 SER A CA 1
ATOM 1532 C C . SER A 1 209 ? 0.722 -34.716 34.327 1.00 21.52 209 SER A C 1
ATOM 1533 O O . SER A 1 209 ? 0.993 -35.382 33.320 1.00 19.87 209 SER A O 1
ATOM 1536 N N . GLU A 1 210 ? 1.444 -33.648 34.673 1.00 21.16 210 GLU A N 1
ATOM 1537 C CA . GLU A 1 210 ? 2.667 -33.352 33.931 1.00 22.24 210 GLU A CA 1
ATOM 1538 C C . GLU A 1 210 ? 3.713 -34.440 34.145 1.00 29.03 210 GLU A C 1
ATOM 1539 O O . GLU A 1 210 ? 4.443 -34.794 33.211 1.00 26.55 210 GLU A O 1
ATOM 1545 N N . ILE A 1 211 ? 3.791 -35.001 35.356 1.00 27.68 211 ILE A N 1
ATOM 1546 C CA . ILE A 1 211 ? 4.711 -36.116 35.571 1.00 25.05 211 ILE A CA 1
ATOM 1547 C C . ILE A 1 211 ? 4.238 -37.351 34.810 1.00 27.42 211 ILE A C 1
ATOM 1548 O O . ILE A 1 211 ? 4.979 -37.909 33.993 1.00 27.10 211 ILE A O 1
ATOM 1553 N N . ARG A 1 212 ? 2.987 -37.779 35.045 1.00 30.25 212 ARG A N 1
ATOM 1554 C CA . ARG A 1 212 ? 2.438 -38.950 34.348 1.00 24.10 212 ARG A CA 1
ATOM 1555 C C . ARG A 1 212 ? 2.579 -38.856 32.842 1.00 25.27 212 ARG A C 1
ATOM 1556 O O . ARG A 1 212 ? 2.898 -39.849 32.182 1.00 27.48 212 ARG A O 1
ATOM 1564 N N . LEU A 1 213 ? 2.279 -37.690 32.264 1.00 23.21 213 LEU A N 1
ATOM 1565 C CA . LEU A 1 213 ? 2.302 -37.529 30.817 1.00 26.57 213 LEU A CA 1
ATOM 1566 C C . LEU A 1 213 ? 3.547 -36.786 30.344 1.00 30.91 213 LEU A C 1
ATOM 1567 O O . LEU A 1 213 ? 3.494 -36.038 29.357 1.00 32.19 213 LEU A O 1
ATOM 1572 N N . MET A 1 214 ? 4.674 -36.997 31.038 1.00 27.29 214 MET A N 1
ATOM 1573 C CA . MET A 1 214 ? 5.913 -36.296 30.722 1.00 27.57 214 MET A CA 1
ATOM 1574 C C . MET A 1 214 ? 6.372 -36.558 29.298 1.00 27.80 214 MET A C 1
ATOM 1575 O O . MET A 1 214 ? 7.014 -35.694 28.688 1.00 32.13 214 MET A O 1
ATOM 1580 N N . ASN A 1 215 ? 6.066 -37.738 28.753 1.00 32.70 215 ASN A N 1
ATOM 1581 C CA . ASN A 1 215 ? 6.498 -38.119 27.414 1.00 35.13 215 ASN A CA 1
ATOM 1582 C C . ASN A 1 215 ? 5.434 -37.856 26.355 1.00 34.87 215 ASN A C 1
ATOM 1583 O O . ASN A 1 215 ? 5.449 -38.494 25.295 1.00 31.46 215 ASN A O 1
ATOM 1588 N N . ASP A 1 216 ? 4.502 -36.946 26.632 1.00 30.53 216 ASP A N 1
ATOM 1589 C CA . ASP A 1 216 ? 3.514 -36.538 25.641 1.00 29.64 216 ASP A CA 1
ATOM 1590 C C . ASP A 1 216 ? 4.212 -36.058 24.373 1.00 25.76 216 ASP A C 1
ATOM 1591 O O . ASP A 1 216 ? 5.252 -35.398 24.435 1.00 27.46 216 ASP A O 1
ATOM 1596 N N . GLN A 1 217 ? 3.651 -36.407 23.212 1.00 27.09 217 GLN A N 1
ATOM 1597 C CA . GLN A 1 217 ? 4.198 -35.953 21.937 1.00 28.20 217 GLN A CA 1
ATOM 1598 C C . GLN A 1 217 ? 3.483 -34.730 21.373 1.00 31.69 217 GLN A C 1
ATOM 1599 O O . GLN A 1 217 ? 3.849 -34.266 20.287 1.00 32.39 217 GLN A O 1
ATOM 1605 N N . VAL A 1 218 ? 2.490 -34.182 22.077 1.00 28.43 218 VAL A N 1
ATOM 1606 C CA . VAL A 1 218 ? 1.769 -33.022 21.566 1.00 30.23 218 VAL A CA 1
ATOM 1607 C C . VAL A 1 218 ? 2.257 -31.740 22.228 1.00 29.90 218 VAL A C 1
ATOM 1608 O O . VAL A 1 218 ? 2.674 -30.799 21.545 1.00 28.37 218 VAL A O 1
ATOM 1612 N N . CYS A 1 219 ? 2.196 -31.663 23.556 1.00 26.69 219 CYS A N 1
ATOM 1613 C CA A CYS A 1 219 ? 2.592 -30.468 24.291 0.71 26.51 219 CYS A CA 1
ATOM 1614 C CA B CYS A 1 219 ? 2.651 -30.461 24.271 0.29 26.59 219 CYS A CA 1
ATOM 1615 C C . CYS A 1 219 ? 3.227 -30.868 25.618 1.00 30.36 219 CYS A C 1
ATOM 1616 O O . CYS A 1 219 ? 2.726 -30.498 26.685 1.00 31.01 219 CYS A O 1
ATOM 1621 N N . PRO A 1 220 ? 4.321 -31.623 25.597 1.00 27.82 220 PRO A N 1
ATOM 1622 C CA . PRO A 1 220 ? 4.926 -32.095 26.852 1.00 27.15 220 PRO A CA 1
ATOM 1623 C C . PRO A 1 220 ? 5.463 -30.943 27.682 1.00 27.68 220 PRO A C 1
ATOM 1624 O O . PRO A 1 220 ? 5.681 -29.832 27.172 1.00 25.13 220 PRO A O 1
ATOM 1628 N N . PRO A 1 221 ? 5.682 -31.175 28.977 1.00 27.44 221 PRO A N 1
ATOM 1629 C CA . PRO A 1 221 ? 6.241 -30.122 29.847 1.00 24.88 221 PRO A CA 1
ATOM 1630 C C . PRO A 1 221 ? 7.547 -29.509 29.358 1.00 21.82 221 PRO A C 1
ATOM 1631 O O . PRO A 1 221 ? 7.793 -28.331 29.630 1.00 22.66 221 PRO A O 1
ATOM 1635 N N . ILE A 1 222 ? 8.404 -30.255 28.654 1.00 23.90 222 ILE A N 1
ATOM 1636 C CA . ILE A 1 222 ? 9.641 -29.641 28.170 1.00 27.84 222 ILE A CA 1
ATOM 1637 C C . ILE A 1 222 ? 9.338 -28.557 27.141 1.00 27.71 222 ILE A C 1
ATOM 1638 O O . ILE A 1 222 ? 10.087 -27.577 27.013 1.00 24.25 222 ILE A O 1
ATOM 1643 N N . VAL A 1 223 ? 8.230 -28.701 26.414 1.00 21.53 223 VAL A N 1
ATOM 1644 C CA . VAL A 1 223 ? 7.820 -27.688 25.448 1.00 20.43 223 VAL A CA 1
ATOM 1645 C C . VAL A 1 223 ? 7.106 -26.533 26.138 1.00 23.50 223 VAL A C 1
ATOM 1646 O O . VAL A 1 223 ? 7.363 -25.366 25.830 1.00 21.76 223 VAL A O 1
ATOM 1650 N N . THR A 1 224 ? 6.191 -26.820 27.076 1.00 19.72 224 THR A N 1
ATOM 1651 C CA . THR A 1 224 ? 5.490 -25.713 27.721 1.00 21.27 224 THR A CA 1
ATOM 1652 C C . THR A 1 224 ? 6.431 -24.873 28.571 1.00 20.01 224 THR A C 1
ATOM 1653 O O . THR A 1 224 ? 6.222 -23.661 28.687 1.00 17.29 224 THR A O 1
ATOM 1657 N N . ASP A 1 225 ? 7.460 -25.485 29.175 1.00 21.20 225 ASP A N 1
ATOM 1658 C CA . ASP A 1 225 ? 8.463 -24.686 29.877 1.00 22.80 225 ASP A CA 1
ATOM 1659 C C . ASP A 1 225 ? 9.018 -23.592 28.963 1.00 20.32 225 ASP A C 1
ATOM 1660 O O . ASP A 1 225 ? 9.197 -22.443 29.387 1.00 19.09 225 ASP A O 1
ATOM 1665 N N . VAL A 1 226 ? 9.312 -23.950 27.710 1.00 20.75 226 VAL A N 1
ATOM 1666 C CA . VAL A 1 226 ? 9.862 -22.991 26.754 1.00 22.21 226 VAL A CA 1
ATOM 1667 C C . VAL A 1 226 ? 8.845 -21.893 26.487 1.00 22.82 226 VAL A C 1
ATOM 1668 O O . VAL A 1 226 ? 9.161 -20.696 26.519 1.00 22.49 226 VAL A O 1
ATOM 1672 N N . MET A 1 227 ? 7.590 -22.286 26.268 1.00 17.11 227 MET A N 1
ATOM 1673 C CA . MET A 1 227 ? 6.573 -21.302 25.922 1.00 20.05 227 MET A CA 1
ATOM 1674 C C . MET A 1 227 ? 6.337 -20.325 27.073 1.00 22.84 227 MET A C 1
ATOM 1675 O O . MET A 1 227 ? 6.213 -19.117 26.849 1.00 18.37 227 MET A O 1
ATOM 1680 N N . TRP A 1 228 ? 6.294 -20.823 28.318 1.00 17.00 228 TRP A N 1
ATOM 1681 C CA . TRP A 1 228 ? 6.127 -19.919 29.454 1.00 16.42 228 TRP A CA 1
ATOM 1682 C C . TRP A 1 228 ? 7.361 -19.041 29.633 1.00 20.05 228 TRP A C 1
ATOM 1683 O O . TRP A 1 228 ? 7.243 -17.859 29.969 1.00 18.86 228 TRP A O 1
ATOM 1694 N N . ASP A 1 229 ? 8.553 -19.606 29.407 1.00 20.01 229 ASP A N 1
ATOM 1695 C CA . ASP A 1 229 ? 9.776 -18.814 29.528 1.00 22.02 229 ASP A CA 1
ATOM 1696 C C . ASP A 1 229 ? 9.771 -17.647 28.543 1.00 17.23 229 ASP A C 1
ATOM 1697 O O . ASP A 1 229 ? 10.205 -16.538 28.878 1.00 19.67 229 ASP A O 1
ATOM 1702 N N . LEU A 1 230 ? 9.241 -17.864 27.339 1.00 19.38 230 LEU A N 1
ATOM 1703 C CA . LEU A 1 230 ? 9.209 -16.797 26.339 1.00 19.88 230 LEU A CA 1
ATOM 1704 C C . LEU A 1 230 ? 8.053 -15.808 26.527 1.00 24.09 230 LEU A C 1
ATOM 1705 O O . LEU A 1 230 ? 8.154 -14.669 26.055 1.00 23.28 230 LEU A O 1
ATOM 1710 N N . SER A 1 231 ? 6.963 -16.183 27.214 1.00 19.18 231 SER A N 1
ATOM 1711 C CA A SER A 1 231 ? 5.776 -15.330 27.239 0.69 16.86 231 SER A CA 1
ATOM 1712 C CA B SER A 1 231 ? 5.758 -15.363 27.249 0.31 16.89 231 SER A CA 1
ATOM 1713 C C . SER A 1 231 ? 5.514 -14.659 28.574 1.00 17.42 231 SER A C 1
ATOM 1714 O O . SER A 1 231 ? 4.860 -13.624 28.595 1.00 17.31 231 SER A O 1
ATOM 1719 N N . LEU A 1 232 ? 5.976 -15.224 29.684 1.00 19.74 232 LEU A N 1
ATOM 1720 C CA . LEU A 1 232 ? 5.742 -14.593 30.970 1.00 17.91 232 LEU A CA 1
ATOM 1721 C C . LEU A 1 232 ? 6.599 -13.333 31.106 1.00 21.05 232 LEU A C 1
ATOM 1722 O O . LEU A 1 232 ? 7.662 -13.237 30.485 1.00 21.33 232 LEU A O 1
ATOM 1727 N N . PRO A 1 233 ? 6.147 -12.351 31.902 1.00 21.16 233 PRO A N 1
ATOM 1728 C CA . PRO A 1 233 ? 6.955 -11.140 32.129 1.00 22.96 233 PRO A CA 1
ATOM 1729 C C . PRO A 1 233 ? 8.358 -11.487 32.604 1.00 20.35 233 PRO A C 1
ATOM 1730 O O . PRO A 1 233 ? 8.566 -12.470 33.319 1.00 18.28 233 PRO A O 1
ATOM 1734 N N . VAL A 1 234 ? 9.330 -10.676 32.183 1.00 24.00 234 VAL A N 1
ATOM 1735 C CA . VAL A 1 234 ? 10.706 -10.888 32.616 1.00 18.89 234 VAL A CA 1
ATOM 1736 C C . VAL A 1 234 ? 10.744 -10.999 34.135 1.00 19.02 234 VAL A C 1
ATOM 1737 O O . VAL A 1 234 ? 10.152 -10.182 34.847 1.00 23.69 234 VAL A O 1
ATOM 1741 N N . GLY A 1 235 ? 11.397 -12.046 34.636 1.00 23.46 235 GLY A N 1
ATOM 1742 C CA . GLY A 1 235 ? 11.635 -12.190 36.055 1.00 29.85 235 GLY A CA 1
ATOM 1743 C C . GLY A 1 235 ? 10.663 -13.070 36.819 1.00 33.28 235 GLY A C 1
ATOM 1744 O O . GLY A 1 235 ? 10.942 -13.389 37.981 1.00 32.50 235 GLY A O 1
ATOM 1745 N N . VAL A 1 236 ? 9.528 -13.461 36.244 1.00 21.59 236 VAL A N 1
ATOM 1746 C CA . VAL A 1 236 ? 8.571 -14.257 37.012 1.00 22.77 236 VAL A CA 1
ATOM 1747 C C . VAL A 1 236 ? 8.694 -15.709 36.567 1.00 26.42 236 VAL A C 1
ATOM 1748 O O . VAL A 1 236 ? 9.238 -16.013 35.503 1.00 29.64 236 VAL A O 1
ATOM 1752 N N . ASP A 1 237 ? 8.233 -16.629 37.419 1.00 27.00 237 ASP A N 1
ATOM 1753 C CA . ASP A 1 237 ? 8.258 -18.043 37.097 1.00 21.10 237 ASP A CA 1
ATOM 1754 C C . ASP A 1 237 ? 6.825 -18.521 36.885 1.00 24.03 237 ASP A C 1
ATOM 1755 O O . ASP A 1 237 ? 5.884 -17.723 36.833 1.00 22.40 237 ASP A O 1
ATOM 1760 N N . ARG A 1 238 ? 6.652 -19.838 36.788 1.00 20.08 238 ARG A N 1
ATOM 1761 C CA . ARG A 1 238 ? 5.368 -20.360 36.350 1.00 26.97 238 ARG A CA 1
ATOM 1762 C C . ARG A 1 238 ? 4.304 -20.353 37.438 1.00 25.96 238 ARG A C 1
ATOM 1763 O O . ARG A 1 238 ? 3.143 -20.634 37.131 1.00 24.52 238 ARG A O 1
ATOM 1771 N N . ASP A 1 239 ? 4.633 -20.010 38.683 1.00 24.14 239 ASP A N 1
ATOM 1772 C CA . ASP A 1 239 ? 3.587 -19.883 39.692 1.00 28.87 239 ASP A CA 1
ATOM 1773 C C . ASP A 1 239 ? 2.995 -18.478 39.738 1.00 26.69 239 ASP A C 1
ATOM 1774 O O . ASP A 1 239 ? 2.325 -18.117 40.708 1.00 48.16 239 ASP A O 1
ATOM 1779 N N . HIS A 1 240 ? 3.232 -17.686 38.707 1.00 24.36 240 HIS A N 1
ATOM 1780 C CA . HIS A 1 240 ? 2.559 -16.415 38.535 1.00 22.58 240 HIS A CA 1
ATOM 1781 C C . HIS A 1 240 ? 1.095 -16.639 38.138 1.00 21.29 240 HIS A C 1
ATOM 1782 O O . HIS A 1 240 ? 0.751 -17.635 37.502 1.00 20.88 240 HIS A O 1
ATOM 1789 N N . GLU A 1 241 ? 0.222 -15.701 38.519 1.00 21.18 241 GLU A N 1
ATOM 1790 C CA . GLU A 1 241 ? -1.196 -15.881 38.202 1.00 24.65 241 GLU A CA 1
ATOM 1791 C C . GLU A 1 241 ? -1.484 -15.935 36.699 1.00 24.56 241 GLU A C 1
ATOM 1792 O O . GLU A 1 241 ? -2.531 -16.470 36.314 1.00 21.38 241 GLU A O 1
ATOM 1798 N N . TYR A 1 242 ? -0.599 -15.406 35.841 1.00 19.81 242 TYR A N 1
ATOM 1799 C CA . TYR A 1 242 ? -0.848 -15.496 34.399 1.00 18.13 242 TYR A CA 1
ATOM 1800 C C . TYR A 1 242 ? -0.830 -16.947 33.929 1.00 18.90 242 TYR A C 1
ATOM 1801 O O . TYR A 1 242 ? -1.672 -17.363 33.126 1.00 21.22 242 TYR A O 1
ATOM 1810 N N . SER A 1 243 ? 0.127 -17.728 34.420 1.00 15.29 243 SER A N 1
ATOM 1811 C CA A SER A 1 243 ? 0.187 -19.125 34.035 0.64 16.08 243 SER A CA 1
ATOM 1812 C CA B SER A 1 243 ? 0.258 -19.141 34.087 0.36 16.14 243 SER A CA 1
ATOM 1813 C C . SER A 1 243 ? -0.583 -20.037 34.987 1.00 19.31 243 SER A C 1
ATOM 1814 O O . SER A 1 243 ? -1.148 -21.043 34.530 1.00 16.77 243 SER A O 1
ATOM 1819 N N . ASN A 1 244 ? -0.661 -19.700 36.280 1.00 18.69 244 ASN A N 1
ATOM 1820 C CA . ASN A 1 244 ? -1.256 -20.579 37.295 1.00 20.88 244 ASN A CA 1
ATOM 1821 C C . ASN A 1 244 ? -2.339 -19.839 38.069 1.00 23.54 244 ASN A C 1
ATOM 1822 O O . ASN A 1 244 ? -2.048 -19.180 39.072 1.00 21.06 244 ASN A O 1
ATOM 1827 N N . PRO A 1 245 ? -3.608 -19.954 37.654 1.00 22.09 245 PRO A N 1
ATOM 1828 C CA . PRO A 1 245 ? -4.687 -19.215 38.342 1.00 21.99 245 PRO A CA 1
ATOM 1829 C C . PRO A 1 245 ? -4.956 -19.684 39.774 1.00 27.35 245 PRO A C 1
ATOM 1830 O O . PRO A 1 245 ? -5.696 -18.997 40.491 1.00 33.18 245 PRO A O 1
ATOM 1834 N N . THR A 1 246 ? -4.410 -20.823 40.209 1.00 21.88 246 THR A N 1
ATOM 1835 C CA . THR A 1 246 ? -4.683 -21.337 41.547 1.00 29.01 246 THR A CA 1
ATOM 1836 C C . THR A 1 246 ? -3.711 -20.829 42.607 1.00 37.82 246 THR A C 1
ATOM 1837 O O . THR A 1 246 ? -3.869 -21.179 43.782 1.00 34.07 246 THR A O 1
ATOM 1841 N N . VAL A 1 247 ? -2.711 -20.027 42.245 1.00 31.11 247 VAL A N 1
ATOM 1842 C CA . VAL A 1 247 ? -1.729 -19.638 43.249 1.00 35.83 247 VAL A CA 1
ATOM 1843 C C . VAL A 1 247 ? -2.391 -18.703 44.248 1.00 45.38 247 VAL A C 1
ATOM 1844 O O . VAL A 1 247 ? -3.275 -17.906 43.903 1.00 44.30 247 VAL A O 1
ATOM 1848 N N . GLY A 1 248 ? -1.976 -18.814 45.504 1.00 42.17 248 GLY A N 1
ATOM 1849 C CA . GLY A 1 248 ? -2.731 -18.157 46.552 1.00 52.06 248 GLY A CA 1
ATOM 1850 C C . GLY A 1 248 ? -4.124 -18.747 46.573 1.00 53.83 248 GLY A C 1
ATOM 1851 O O . GLY A 1 248 ? -4.305 -19.970 46.577 1.00 57.04 248 GLY A O 1
ATOM 1852 N N . ASP A 1 249 ? -5.131 -17.879 46.550 1.00 60.01 249 ASP A N 1
ATOM 1853 C CA . ASP A 1 249 ? -6.522 -18.315 46.531 1.00 61.58 249 ASP A CA 1
ATOM 1854 C C . ASP A 1 249 ? -7.222 -17.864 45.251 1.00 51.13 249 ASP A C 1
ATOM 1855 O O . ASP A 1 249 ? -8.424 -17.592 45.253 1.00 58.01 249 ASP A O 1
ATOM 1860 N N . GLY A 1 250 ? -6.479 -17.781 44.149 1.00 53.51 250 GLY A N 1
ATOM 1861 C CA . GLY A 1 250 ? -7.047 -17.340 42.887 1.00 43.25 250 GLY A CA 1
ATOM 1862 C C . GLY A 1 250 ? -7.337 -15.848 42.900 1.00 53.81 250 GLY A C 1
ATOM 1863 O O . GLY A 1 250 ? -7.122 -15.145 43.890 1.00 50.24 250 GLY A O 1
ATOM 1864 N N . SER A 1 251 ? -7.835 -15.360 41.763 1.00 42.55 251 SER A N 1
ATOM 1865 C CA . SER A 1 251 ? -8.155 -13.941 41.645 1.00 46.80 251 SER A CA 1
ATOM 1866 C C . SER A 1 251 ? -9.287 -13.561 42.588 1.00 42.30 251 SER A C 1
ATOM 1867 O O . SER A 1 251 ? -10.236 -14.327 42.789 1.00 46.61 251 SER A O 1
ATOM 1870 N N . GLU A 1 252 ? -9.188 -12.355 43.170 1.00 58.08 252 GLU A N 1
ATOM 1871 C CA . GLU A 1 252 ? -10.325 -11.838 43.946 1.00 60.39 252 GLU A CA 1
ATOM 1872 C C . GLU A 1 252 ? -11.441 -11.324 43.068 1.00 54.93 252 GLU A C 1
ATOM 1873 O O . GLU A 1 252 ? -12.302 -10.572 43.545 1.00 60.85 252 GLU A O 1
ATOM 1879 N N . LYS A 1 253 ? -11.436 -11.731 41.802 1.00 49.88 253 LYS A N 1
ATOM 1880 C CA . LYS A 1 253 ? -12.471 -11.373 40.852 1.00 37.21 253 LYS A CA 1
ATOM 1881 C C . LYS A 1 253 ? -13.412 -12.525 40.540 1.00 36.41 253 LYS A C 1
ATOM 1882 O O . LYS A 1 253 ? -14.459 -12.296 39.923 1.00 33.41 253 LYS A O 1
ATOM 1888 N N . LEU A 1 254 ? -13.085 -13.743 40.981 1.00 30.93 254 LEU A N 1
ATOM 1889 C CA . LEU A 1 254 ? -13.908 -14.901 40.658 1.00 23.44 254 LEU A CA 1
ATOM 1890 C C . LEU A 1 254 ? -15.264 -14.841 41.356 1.00 33.66 254 LEU A C 1
ATOM 1891 O O . LEU A 1 254 ? -16.287 -15.216 40.766 1.00 26.24 254 LEU A O 1
ATOM 1896 N N . GLU A 1 255 ? -15.294 -14.396 42.620 1.00 31.43 255 GLU A N 1
ATOM 1897 C CA . GLU A 1 255 ? -16.573 -14.262 43.312 1.00 41.25 255 GLU A CA 1
ATOM 1898 C C . GLU A 1 255 ? -17.483 -13.294 42.572 1.00 28.54 255 GLU A C 1
ATOM 1899 O O . GLU A 1 255 ? -18.693 -13.529 42.453 1.00 28.21 255 GLU A O 1
ATOM 1905 N N . LYS A 1 256 ? -16.908 -12.211 42.048 1.00 23.46 256 LYS A N 1
ATOM 1906 C CA . LYS A 1 256 ? -17.693 -11.239 41.298 1.00 33.36 256 LYS A CA 1
ATOM 1907 C C . LYS A 1 256 ? -18.216 -11.857 40.005 1.00 24.35 256 LYS A C 1
ATOM 1908 O O . LYS A 1 256 ? -19.389 -11.678 39.657 1.00 28.40 256 LYS A O 1
ATOM 1914 N N . ILE A 1 257 ? -17.371 -12.628 39.311 1.00 27.71 257 ILE A N 1
ATOM 1915 C CA . ILE A 1 257 ? -17.816 -13.393 38.144 1.00 22.27 257 ILE A CA 1
ATOM 1916 C C . ILE A 1 257 ? -19.018 -14.248 38.512 1.00 25.60 257 ILE A C 1
ATOM 1917 O O . ILE A 1 257 ? -20.018 -14.298 37.779 1.00 21.81 257 ILE A O 1
ATOM 1922 N N . GLY A 1 258 ? -18.953 -14.905 39.679 1.00 25.31 258 GLY A N 1
ATOM 1923 C CA . GLY A 1 258 ? -20.075 -15.706 40.143 1.00 22.56 258 GLY A CA 1
ATOM 1924 C C . GLY A 1 258 ? -21.320 -14.884 40.428 1.00 26.91 258 GLY A C 1
ATOM 1925 O O . GLY A 1 258 ? -22.434 -15.294 40.086 1.00 30.01 258 GLY A O 1
ATOM 1926 N N . ARG A 1 259 ? -21.151 -13.722 41.070 1.00 27.05 259 ARG A N 1
ATOM 1927 C CA . ARG A 1 259 ? -22.302 -12.873 41.388 1.00 38.50 259 ARG A CA 1
ATOM 1928 C C . ARG A 1 259 ? -22.990 -12.363 40.128 1.00 32.22 259 ARG A C 1
ATOM 1929 O O . ARG A 1 259 ? -24.224 -12.255 40.081 1.00 30.65 259 ARG A O 1
ATOM 1937 N N . LEU A 1 260 ? -22.217 -12.048 39.095 1.00 27.77 260 LEU A N 1
ATOM 1938 C CA . LEU A 1 260 ? -22.808 -11.611 37.839 1.00 21.75 260 LEU A CA 1
ATOM 1939 C C . LEU A 1 260 ? -23.387 -12.753 37.031 1.00 31.15 260 LEU A C 1
ATOM 1940 O O . LEU A 1 260 ? -23.926 -12.506 35.947 1.00 24.25 260 LEU A O 1
ATOM 1945 N N . ARG A 1 261 ? -23.265 -13.983 37.526 1.00 19.38 261 ARG A N 1
ATOM 1946 C CA . ARG A 1 261 ? -23.800 -15.167 36.872 1.00 25.10 261 ARG A CA 1
ATOM 1947 C C . ARG A 1 261 ? -23.150 -15.391 35.504 1.00 22.51 261 ARG A C 1
ATOM 1948 O O . ARG A 1 261 ? -23.786 -15.936 34.600 1.00 25.98 261 ARG A O 1
ATOM 1956 N N . TRP A 1 262 ? -21.900 -14.953 35.297 1.00 16.29 262 TRP A N 1
ATOM 1957 C CA . TRP A 1 262 ? -21.183 -15.420 34.103 1.00 15.98 262 TRP A CA 1
ATOM 1958 C C . TRP A 1 262 ? -20.862 -16.903 34.284 1.00 19.55 262 TRP A C 1
ATOM 1959 O O . TRP A 1 262 ? -20.174 -17.278 35.240 1.00 24.41 262 TRP A O 1
ATOM 1970 N N . LYS A 1 263 ? -21.383 -17.743 33.400 1.00 17.70 263 LYS A N 1
ATOM 1971 C CA . LYS A 1 263 ? -21.076 -19.168 33.432 1.00 17.18 263 LYS A CA 1
ATOM 1972 C C . LYS A 1 263 ? -19.717 -19.430 32.804 1.00 18.39 263 LYS A C 1
ATOM 1973 O O . LYS A 1 263 ? -19.294 -18.724 31.884 1.00 15.97 263 LYS A O 1
ATOM 1979 N N . VAL A 1 264 ? -19.041 -20.482 33.265 1.00 14.89 264 VAL A N 1
ATOM 1980 C CA . VAL A 1 264 ? -17.764 -20.853 32.666 1.00 15.23 264 VAL A CA 1
ATOM 1981 C C . VAL A 1 264 ? -17.813 -22.309 32.236 1.00 15.20 264 VAL A C 1
ATOM 1982 O O . VAL A 1 264 ? -18.184 -23.179 33.033 1.00 16.07 264 VAL A O 1
ATOM 1986 N N . MET A 1 265 ? -17.393 -22.592 31.003 1.00 12.84 265 MET A N 1
ATOM 1987 C CA . MET A 1 265 ? -17.291 -23.978 30.555 1.00 15.05 265 MET A CA 1
ATOM 1988 C C . MET A 1 265 ? -15.821 -24.346 30.433 1.00 13.84 265 MET A C 1
ATOM 1989 O O . MET A 1 265 ? -15.066 -23.672 29.742 1.00 17.78 265 MET A O 1
ATOM 1994 N N . MET A 1 266 ? -15.413 -25.391 31.149 1.00 14.98 266 MET A N 1
ATOM 1995 C CA . MET A 1 266 ? -14.012 -25.783 31.243 1.00 15.71 266 MET A CA 1
ATOM 1996 C C . MET A 1 266 ? -13.968 -27.065 30.411 1.00 17.43 266 MET A C 1
ATOM 1997 O O . MET A 1 266 ? -14.615 -28.054 30.773 1.00 18.54 266 MET A O 1
ATOM 2002 N N . ILE A 1 267 ? -13.260 -27.056 29.286 1.00 15.78 267 ILE A N 1
ATOM 2003 C CA . ILE A 1 267 ? -13.166 -28.220 28.403 1.00 14.92 267 ILE A CA 1
ATOM 2004 C C . ILE A 1 267 ? -11.746 -28.761 28.490 1.00 16.86 267 ILE A C 1
ATOM 2005 O O . ILE A 1 267 ? -10.788 -28.006 28.292 1.00 13.49 267 ILE A O 1
ATOM 2010 N N . GLY A 1 268 ? -11.609 -30.049 28.800 1.00 12.31 268 GLY A N 1
ATOM 2011 C CA . GLY A 1 268 ? -10.292 -30.633 28.990 1.00 15.51 268 GLY A CA 1
ATOM 2012 C C . GLY A 1 268 ? -10.221 -32.042 28.455 1.00 16.55 268 GLY A C 1
ATOM 2013 O O . GLY A 1 268 ? -11.219 -32.763 28.419 1.00 19.19 268 GLY A O 1
ATOM 2014 N N . GLY A 1 269 ? -9.022 -32.427 28.022 1.00 17.89 269 GLY A N 1
ATOM 2015 C CA . GLY A 1 269 ? -8.756 -33.780 27.537 1.00 15.45 269 GLY A CA 1
ATOM 2016 C C . GLY A 1 269 ? -7.873 -34.516 28.530 1.00 22.46 269 GLY A C 1
ATOM 2017 O O . GLY A 1 269 ? -6.910 -33.946 29.055 1.00 16.75 269 GLY A O 1
ATOM 2018 N N . GLU A 1 270 ? -8.201 -35.784 28.795 1.00 20.72 270 GLU A N 1
ATOM 2019 C CA . GLU A 1 270 ? -7.509 -36.481 29.880 1.00 20.62 270 GLU A CA 1
ATOM 2020 C C . GLU A 1 270 ? -6.080 -36.874 29.544 1.00 21.39 270 GLU A C 1
ATOM 2021 O O . GLU A 1 270 ? -5.335 -37.233 30.467 1.00 22.51 270 GLU A O 1
ATOM 2027 N N . ASP A 1 271 ? -5.686 -36.837 28.272 1.00 20.16 271 ASP A N 1
ATOM 2028 C CA . ASP A 1 271 ? -4.304 -37.080 27.872 1.00 20.72 271 ASP A CA 1
ATOM 2029 C C . ASP A 1 271 ? -3.536 -35.785 27.625 1.00 20.87 271 ASP A C 1
ATOM 2030 O O . ASP A 1 271 ? -2.484 -35.800 26.984 1.00 20.73 271 ASP A O 1
ATOM 2035 N N . ASP A 1 272 ? -4.052 -34.671 28.117 1.00 19.01 272 ASP A N 1
ATOM 2036 C CA . ASP A 1 272 ? -3.344 -33.389 28.103 1.00 17.65 272 ASP A CA 1
ATOM 2037 C C . ASP A 1 272 ? -2.551 -33.255 29.403 1.00 16.64 272 ASP A C 1
ATOM 2038 O O . ASP A 1 272 ? -3.152 -33.334 30.481 1.00 18.14 272 ASP A O 1
ATOM 2043 N N . PRO A 1 273 ? -1.227 -33.054 29.368 1.00 19.85 273 PRO A N 1
ATOM 2044 C CA . PRO A 1 273 ? -0.489 -32.838 30.630 1.00 21.37 273 PRO A CA 1
ATOM 2045 C C . PRO A 1 273 ? -1.032 -31.686 31.467 1.00 19.92 273 PRO A C 1
ATOM 2046 O O . PRO A 1 273 ? -0.781 -31.632 32.671 1.00 13.64 273 PRO A O 1
ATOM 2050 N N . MET A 1 274 ? -1.793 -30.777 30.864 1.00 14.67 274 MET A N 1
ATOM 2051 C CA . MET A 1 274 ? -2.342 -29.625 31.549 1.00 14.65 274 MET A CA 1
ATOM 2052 C C . MET A 1 274 ? -3.581 -29.969 32.366 1.00 13.95 274 MET A C 1
ATOM 2053 O O . MET A 1 274 ? -4.084 -29.100 33.075 1.00 14.63 274 MET A O 1
ATOM 2058 N N . ILE A 1 275 ? -4.070 -31.217 32.285 1.00 18.49 275 ILE A N 1
ATOM 2059 C CA . ILE A 1 275 ? -5.430 -31.526 32.739 1.00 20.80 275 ILE A CA 1
ATOM 2060 C C . ILE A 1 275 ? -5.573 -31.359 34.249 1.00 15.99 275 ILE A C 1
ATOM 2061 O O . ILE A 1 275 ? -6.612 -30.891 34.733 1.00 16.41 275 ILE A O 1
ATOM 2066 N N . ASP A 1 276 ? -4.548 -31.728 35.023 1.00 14.22 276 ASP A N 1
ATOM 2067 C CA . ASP A 1 276 ? -4.675 -31.644 36.477 1.00 17.56 276 ASP A CA 1
ATOM 2068 C C . ASP A 1 276 ? -4.902 -30.201 36.911 1.00 16.11 276 ASP A C 1
ATOM 2069 O O . ASP A 1 276 ? -5.765 -29.912 37.748 1.00 18.35 276 ASP A O 1
ATOM 2074 N N . LEU A 1 277 ? -4.118 -29.274 36.345 1.00 17.81 277 LEU A N 1
ATOM 2075 C CA . LEU A 1 277 ? -4.294 -27.863 36.680 1.00 14.85 277 LEU A CA 1
ATOM 2076 C C . LEU A 1 277 ? -5.609 -27.319 36.131 1.00 17.41 277 LEU A C 1
ATOM 2077 O O . LEU A 1 277 ? -6.277 -26.507 36.786 1.00 15.61 277 LEU A O 1
ATOM 2082 N N . GLN A 1 278 ? -5.983 -27.729 34.925 1.00 15.92 278 GLN A N 1
ATOM 2083 C CA . GLN A 1 278 ? -7.255 -27.291 34.373 1.00 18.06 278 GLN A CA 1
ATOM 2084 C C . GLN A 1 278 ? -8.404 -27.716 35.275 1.00 21.60 278 GLN A C 1
ATOM 2085 O O . GLN A 1 278 ? -9.309 -26.926 35.550 1.00 19.92 278 GLN A O 1
ATOM 2091 N N . LYS A 1 279 ? -8.381 -28.959 35.763 1.00 17.98 279 LYS A N 1
ATOM 2092 C CA . LYS A 1 279 ? -9.473 -29.376 36.633 1.00 18.29 279 LYS A CA 1
ATOM 2093 C C . LYS A 1 279 ? -9.425 -28.627 37.954 1.00 18.09 279 LYS A C 1
ATOM 2094 O O . LYS A 1 279 ? -10.474 -28.310 38.531 1.00 18.15 279 LYS A O 1
ATOM 2100 N N . ASP A 1 280 ? -8.226 -28.297 38.436 1.00 19.58 280 ASP A N 1
ATOM 2101 C CA . ASP A 1 280 ? -8.146 -27.610 39.722 1.00 20.38 280 ASP A CA 1
ATOM 2102 C C . ASP A 1 280 ? -8.596 -26.156 39.597 1.00 23.37 280 ASP A C 1
ATOM 2103 O O . ASP A 1 280 ? -9.144 -25.605 40.555 1.00 20.01 280 ASP A O 1
ATOM 2108 N N . VAL A 1 281 ? -8.401 -25.532 38.424 1.00 19.20 281 VAL A N 1
ATOM 2109 C CA . VAL A 1 281 ? -8.965 -24.202 38.172 1.00 17.53 281 VAL A CA 1
ATOM 2110 C C . VAL A 1 281 ? -10.496 -24.255 38.190 1.00 15.38 281 VAL A C 1
ATOM 2111 O O . VAL A 1 281 ? -11.158 -23.379 38.767 1.00 17.27 281 VAL A O 1
ATOM 2115 N N . ALA A 1 282 ? -11.087 -25.283 37.568 1.00 17.85 282 ALA A N 1
ATOM 2116 C CA . ALA A 1 282 ? -12.543 -25.427 37.619 1.00 16.28 282 ALA A CA 1
ATOM 2117 C C . ALA A 1 282 ? -13.022 -25.553 39.056 1.00 24.28 282 ALA A C 1
ATOM 2118 O O . ALA A 1 282 ? -14.017 -24.934 39.455 1.00 20.46 282 ALA A O 1
ATOM 2120 N N . LYS A 1 283 ? -12.299 -26.326 39.866 1.00 21.29 283 LYS A N 1
ATOM 2121 C CA . LYS A 1 283 ? -12.678 -26.501 41.301 1.00 25.56 283 LYS A CA 1
ATOM 2122 C C . LYS A 1 283 ? -12.648 -25.149 42.014 1.00 20.94 283 LYS A C 1
ATOM 2123 O O . LYS A 1 283 ? -13.591 -24.852 42.734 1.00 22.31 283 LYS A O 1
ATOM 2129 N N . LEU A 1 284 ? -11.588 -24.376 41.790 1.00 19.27 284 LEU A N 1
ATOM 2130 C CA . LEU A 1 284 ? -11.471 -23.092 42.468 1.00 23.12 284 LEU A CA 1
ATOM 2131 C C . LEU A 1 284 ? -12.622 -22.177 42.081 1.00 20.68 284 LEU A C 1
ATOM 2132 O O . LEU A 1 284 ? -13.235 -21.531 42.936 1.00 21.34 284 LEU A O 1
ATOM 2137 N N . MET A 1 285 ? -12.923 -22.109 40.783 1.00 21.01 285 MET A N 1
ATOM 2138 C CA . MET A 1 285 ? -14.036 -21.292 40.302 1.00 17.29 285 MET A CA 1
ATOM 2139 C C . MET A 1 285 ? -15.334 -21.677 41.011 1.00 18.04 285 MET A C 1
ATOM 2140 O O . MET A 1 285 ? -16.084 -20.814 41.487 1.00 19.25 285 MET A O 1
ATOM 2145 N N . LYS A 1 286 ? -15.605 -22.983 41.098 1.00 19.99 286 LYS A N 1
ATOM 2146 C CA . LYS A 1 286 ? -16.818 -23.458 41.768 1.00 22.53 286 LYS A CA 1
ATOM 2147 C C . LYS A 1 286 ? -16.833 -23.068 43.242 1.00 29.56 286 LYS A C 1
ATOM 2148 O O . LYS A 1 286 ? -17.873 -22.662 43.776 1.00 25.94 286 LYS A O 1
ATOM 2154 N N . LYS A 1 287 ? -15.687 -23.189 43.918 1.00 20.29 287 LYS A N 1
ATOM 2155 C CA . LYS A 1 287 ? -15.595 -22.795 45.324 1.00 30.03 287 LYS A CA 1
ATOM 2156 C C . LYS A 1 287 ? -15.855 -21.304 45.517 1.00 35.06 287 LYS A C 1
ATOM 2157 O O . LYS A 1 287 ? -16.345 -20.890 46.573 1.00 32.55 287 LYS A O 1
ATOM 2163 N N . LYS A 1 288 ? -15.522 -20.482 44.523 1.00 27.40 288 LYS A N 1
ATOM 2164 C CA . LYS A 1 288 ? -15.762 -19.048 44.571 1.00 27.12 288 LYS A CA 1
ATOM 2165 C C . LYS A 1 288 ? -17.192 -18.677 44.175 1.00 27.75 288 LYS A C 1
ATOM 2166 O O . LYS A 1 288 ? -17.517 -17.488 44.111 1.00 29.77 288 LYS A O 1
ATOM 2172 N N . GLY A 1 289 ? -18.038 -19.655 43.885 1.00 23.84 289 GLY A N 1
ATOM 2173 C CA . GLY A 1 289 ? -19.411 -19.387 43.515 1.00 26.01 289 GLY A CA 1
ATOM 2174 C C . GLY A 1 289 ? -19.681 -19.282 42.028 1.00 31.73 289 GLY A C 1
ATOM 2175 O O . GLY A 1 289 ? -20.802 -18.927 41.647 1.00 26.74 289 GLY A O 1
ATOM 2176 N N . VAL A 1 290 ? -18.699 -19.591 41.173 1.00 23.43 290 VAL A N 1
ATOM 2177 C CA . VAL A 1 290 ? -18.911 -19.565 39.725 1.00 22.03 290 VAL A CA 1
ATOM 2178 C C . VAL A 1 290 ? -19.642 -20.823 39.288 1.00 22.93 290 VAL A C 1
ATOM 2179 O O . VAL A 1 290 ? -19.339 -21.939 39.736 1.00 21.86 290 VAL A O 1
ATOM 2183 N N . GLU A 1 291 ? -20.604 -20.656 38.389 1.00 19.45 291 GLU A N 1
ATOM 2184 C CA . GLU A 1 291 ? -21.278 -21.800 37.798 1.00 18.16 291 GLU A CA 1
ATOM 2185 C C . GLU A 1 291 ? -20.409 -22.338 36.668 1.00 26.13 291 GLU A C 1
ATOM 2186 O O . GLU A 1 291 ? -20.243 -21.684 35.631 1.00 23.41 291 GLU A O 1
ATOM 2192 N N . VAL A 1 292 ? -19.848 -23.528 36.873 1.00 19.72 292 VAL A N 1
ATOM 2193 C CA . VAL A 1 292 ? -18.869 -24.117 35.965 1.00 17.12 292 VAL A CA 1
ATOM 2194 C C . VAL A 1 292 ? -19.474 -25.364 35.356 1.00 21.37 292 VAL A C 1
ATOM 2195 O O . VAL A 1 292 ? -19.924 -26.257 36.085 1.00 21.14 292 VAL A O 1
ATOM 2199 N N . VAL A 1 293 ? -19.474 -25.435 34.033 1.00 14.80 293 VAL A N 1
ATOM 2200 C CA . VAL A 1 293 ? -19.871 -26.632 33.309 1.00 17.22 293 VAL A CA 1
ATOM 2201 C C . VAL A 1 293 ? -18.585 -27.311 32.868 1.00 22.18 293 VAL A C 1
ATOM 2202 O O . VAL A 1 293 ? -17.764 -26.706 32.168 1.00 18.82 293 VAL A O 1
ATOM 2206 N N . GLU A 1 294 ? -18.374 -28.543 33.316 1.00 20.43 294 GLU A N 1
ATOM 2207 C CA . GLU A 1 294 ? -17.137 -29.251 33.021 1.00 18.62 294 GLU A CA 1
ATOM 2208 C C . GLU A 1 294 ? -17.349 -30.302 31.949 1.00 22.49 294 GLU A C 1
ATOM 2209 O O . GLU A 1 294 ? -18.337 -31.042 31.965 1.00 24.07 294 GLU A O 1
ATOM 2215 N N . HIS A 1 295 ? -16.400 -30.373 31.022 1.00 15.57 295 HIS A N 1
ATOM 2216 C CA . HIS A 1 295 ? -16.528 -31.225 29.842 1.00 16.49 295 HIS A CA 1
ATOM 2217 C C . HIS A 1 295 ? -15.150 -31.856 29.651 1.00 23.14 295 HIS A C 1
ATOM 2218 O O . HIS A 1 295 ? -14.278 -31.259 29.023 1.00 18.55 295 HIS A O 1
ATOM 2225 N N . TYR A 1 296 ? -14.951 -33.043 30.225 1.00 20.88 296 TYR A N 1
ATOM 2226 C CA . TYR A 1 296 ? -13.671 -33.746 30.169 1.00 20.14 296 TYR A CA 1
ATOM 2227 C C . TYR A 1 296 ? -13.827 -35.059 29.421 1.00 25.96 296 TYR A C 1
ATOM 2228 O O . TYR A 1 296 ? -14.816 -35.769 29.618 1.00 21.55 296 TYR A O 1
ATOM 2237 N N . THR A 1 297 ? -12.845 -35.389 28.578 1.00 18.83 297 THR A N 1
ATOM 2238 C CA . THR A 1 297 ? -12.942 -36.563 27.716 1.00 23.37 297 THR A CA 1
ATOM 2239 C C . THR A 1 297 ? -11.687 -37.408 27.832 1.00 25.20 297 THR A C 1
ATOM 2240 O O . THR A 1 297 ? -10.583 -36.917 27.576 1.00 20.80 297 THR A O 1
ATOM 2244 N N . GLY A 1 298 ? -11.862 -38.689 28.162 1.00 25.49 298 GLY A N 1
ATOM 2245 C CA . GLY A 1 298 ? -10.730 -39.603 28.162 1.00 21.17 298 GLY A CA 1
ATOM 2246 C C . GLY A 1 298 ? -10.105 -39.748 26.789 1.00 24.83 298 GLY A C 1
ATOM 2247 O O . GLY A 1 298 ? -10.782 -39.708 25.760 1.00 22.85 298 GLY A O 1
ATOM 2248 N N . GLY A 1 299 ? -8.780 -39.920 26.780 1.00 22.91 299 GLY A N 1
ATOM 2249 C CA . GLY A 1 299 ? -8.056 -40.201 25.560 1.00 20.25 299 GLY A CA 1
ATOM 2250 C C . GLY A 1 299 ? -7.805 -39.018 24.658 1.00 26.58 299 GLY A C 1
ATOM 2251 O O . GLY A 1 299 ? -7.249 -39.201 23.571 1.00 27.08 299 GLY A O 1
ATOM 2252 N N . HIS A 1 300 ? -8.194 -37.811 25.059 1.00 21.82 300 HIS A N 1
ATOM 2253 C CA . HIS A 1 300 ? -8.000 -36.636 24.223 1.00 21.38 300 HIS A CA 1
ATOM 2254 C C . HIS A 1 300 ? -6.693 -35.943 24.577 1.00 19.99 300 HIS A C 1
ATOM 2255 O O . HIS A 1 300 ? -6.454 -35.623 25.746 1.00 20.41 300 HIS A O 1
ATOM 2262 N N . VAL A 1 301 ? -5.866 -35.693 23.561 1.00 20.41 301 VAL A N 1
ATOM 2263 C CA . VAL A 1 301 ? -4.614 -34.960 23.735 1.00 21.83 301 VAL A CA 1
ATOM 2264 C C . VAL A 1 301 ? -4.909 -33.465 23.737 1.00 19.91 301 VAL A C 1
ATOM 2265 O O . VAL A 1 301 ? -6.029 -33.041 23.436 1.00 18.71 301 VAL A O 1
ATOM 2269 N N . HIS A 1 302 ? -3.903 -32.663 24.070 1.00 18.82 302 HIS A N 1
ATOM 2270 C CA . HIS A 1 302 ? -4.056 -31.218 24.040 1.00 20.14 302 HIS A CA 1
ATOM 2271 C C . HIS A 1 302 ? -4.449 -30.754 22.647 1.00 19.52 302 HIS A C 1
ATOM 2272 O O . HIS A 1 302 ? -3.796 -31.104 21.655 1.00 20.30 302 HIS A O 1
ATOM 2279 N N . GLY A 1 303 ? -5.497 -29.938 22.576 1.00 21.48 303 GLY A N 1
ATOM 2280 C CA . GLY A 1 303 ? -5.955 -29.439 21.295 1.00 17.36 303 GLY A CA 1
ATOM 2281 C C . GLY A 1 303 ? -6.573 -30.500 20.413 1.00 21.54 303 GLY A C 1
ATOM 2282 O O . GLY A 1 303 ? -6.567 -30.351 19.184 1.00 22.14 303 GLY A O 1
ATOM 2283 N N . ALA A 1 304 ? -7.138 -31.552 21.018 1.00 19.28 304 ALA A N 1
ATOM 2284 C CA . ALA A 1 304 ? -7.606 -32.719 20.269 1.00 23.33 304 ALA A CA 1
ATOM 2285 C C . ALA A 1 304 ? -8.475 -32.323 19.086 1.00 25.64 304 ALA A C 1
ATOM 2286 O O . ALA A 1 304 ? -8.237 -32.762 17.950 1.00 21.93 304 ALA A O 1
ATOM 2288 N N . GLU A 1 305 ? -9.471 -31.462 19.330 1.00 18.67 305 GLU A N 1
ATOM 2289 C CA . GLU A 1 305 ? -10.436 -31.137 18.290 1.00 22.20 305 GLU A CA 1
ATOM 2290 C C . GLU A 1 305 ? -9.857 -30.214 17.232 1.00 23.26 305 GLU A C 1
ATOM 2291 O O . GLU A 1 305 ? -10.348 -30.210 16.096 1.00 28.22 305 GLU A O 1
ATOM 2297 N N . ILE A 1 306 ? -8.828 -29.429 17.569 1.00 21.08 306 ILE A N 1
ATOM 2298 C CA . ILE A 1 306 ? -8.123 -28.664 16.541 1.00 19.29 306 ILE A CA 1
ATOM 2299 C C . ILE A 1 306 ? -7.454 -29.610 15.554 1.00 24.17 306 ILE A C 1
ATOM 2300 O O . ILE A 1 306 ? -7.539 -29.426 14.337 1.00 23.90 306 ILE A O 1
ATOM 2305 N N . ARG A 1 307 ? -6.742 -30.619 16.070 1.00 20.98 307 ARG A N 1
ATOM 2306 C CA . ARG A 1 307 ? -5.972 -31.506 15.207 1.00 25.62 307 ARG A CA 1
ATOM 2307 C C . ARG A 1 307 ? -6.829 -32.562 14.518 1.00 26.40 307 ARG A C 1
ATOM 2308 O O . ARG A 1 307 ? -6.417 -33.075 13.474 1.00 26.45 307 ARG A O 1
ATOM 2316 N N . ASP A 1 308 ? -7.994 -32.906 15.063 1.00 25.69 308 ASP A N 1
ATOM 2317 C CA . ASP A 1 308 ? -8.840 -33.953 14.484 1.00 21.53 308 ASP A CA 1
ATOM 2318 C C . ASP A 1 308 ? -10.253 -33.422 14.257 1.00 21.11 308 ASP A C 1
ATOM 2319 O O . ASP A 1 308 ? -11.070 -33.388 15.193 1.00 21.16 308 ASP A O 1
ATOM 2324 N N . PRO A 1 309 ? -10.581 -33.020 13.028 1.00 18.81 309 PRO A N 1
ATOM 2325 C CA . PRO A 1 309 ? -11.930 -32.501 12.744 1.00 20.60 309 PRO A CA 1
ATOM 2326 C C . PRO A 1 309 ? -13.057 -33.458 13.064 1.00 24.37 309 PRO A C 1
ATOM 2327 O O . PRO A 1 309 ? -14.189 -32.997 13.258 1.00 21.38 309 PRO A O 1
ATOM 2331 N N . SER A 1 310 ? -12.807 -34.774 13.090 1.00 18.97 310 SER A N 1
ATOM 2332 C CA . SER A 1 310 ? -13.877 -35.718 13.406 1.00 21.22 310 SER A CA 1
ATOM 2333 C C . SER A 1 310 ? -14.280 -35.682 14.879 1.00 26.41 310 SER A C 1
ATOM 2334 O O . SER A 1 310 ? -15.228 -36.383 15.263 1.00 22.43 310 SER A O 1
ATOM 2337 N N . LYS A 1 311 ? -13.582 -34.903 15.710 1.00 16.73 311 LYS A N 1
ATOM 2338 C CA . LYS A 1 311 ? -13.966 -34.690 17.100 1.00 15.30 311 LYS A CA 1
ATOM 2339 C C . LYS A 1 311 ? -14.703 -33.374 17.324 1.00 13.02 311 LYS A C 1
ATOM 2340 O O . LYS A 1 311 ? -15.117 -33.091 18.456 1.00 18.51 311 LYS A O 1
ATOM 2346 N N . ARG A 1 312 ? -14.887 -32.566 16.282 1.00 19.70 312 ARG A N 1
ATOM 2347 C CA . ARG A 1 312 ? -15.398 -31.216 16.501 1.00 19.93 312 ARG A CA 1
ATOM 2348 C C . ARG A 1 312 ? -16.890 -31.207 16.813 1.00 20.50 312 ARG A C 1
ATOM 2349 O O . ARG A 1 312 ? -17.336 -30.438 17.676 1.00 17.36 312 ARG A O 1
ATOM 2357 N N . LYS A 1 313 ? -17.684 -32.033 16.116 1.00 13.99 313 LYS A N 1
ATOM 2358 C CA . LYS A 1 313 ? -19.139 -31.907 16.222 1.00 15.05 313 LYS A CA 1
ATOM 2359 C C . LYS A 1 313 ? -19.632 -32.079 17.654 1.00 17.40 313 LYS A C 1
ATOM 2360 O O . LYS A 1 313 ? -20.468 -31.299 18.116 1.00 15.45 313 LYS A O 1
ATOM 2366 N N . THR A 1 314 ? -19.167 -33.114 18.374 1.00 15.89 314 THR A N 1
ATOM 2367 C CA . THR A 1 314 ? -19.721 -33.294 19.716 1.00 15.04 314 THR A CA 1
ATOM 2368 C C . THR A 1 314 ? -19.245 -32.188 20.656 1.00 15.34 314 THR A C 1
ATOM 2369 O O . THR A 1 314 ? -19.988 -31.779 21.555 1.00 18.00 314 THR A O 1
ATOM 2373 N N . LEU A 1 315 ? -18.039 -31.666 20.437 1.00 17.99 315 LEU A N 1
ATOM 2374 C CA . LEU A 1 315 ? -17.623 -30.487 21.188 1.00 17.86 315 LEU A CA 1
ATOM 2375 C C . LEU A 1 315 ? -18.560 -29.319 20.901 1.00 19.61 315 LEU A C 1
ATOM 2376 O O . LEU A 1 315 ? -19.059 -28.663 21.821 1.00 15.84 315 LEU A O 1
ATOM 2381 N N . PHE A 1 316 ? -18.822 -29.052 19.617 1.00 15.37 316 PHE A N 1
ATOM 2382 C CA . PHE A 1 316 ? -19.680 -27.924 19.272 1.00 12.66 316 PHE A CA 1
ATOM 2383 C C . PHE A 1 316 ? -21.088 -28.122 19.819 1.00 17.67 316 PHE A C 1
ATOM 2384 O O . PHE A 1 316 ? -21.732 -27.160 20.244 1.00 17.14 316 PHE A O 1
ATOM 2392 N N . LEU A 1 317 ? -21.589 -29.366 19.829 1.00 14.96 317 LEU A N 1
ATOM 2393 C CA . LEU A 1 317 ? -22.921 -29.596 20.391 1.00 14.59 317 LEU A CA 1
ATOM 2394 C C . LEU A 1 317 ? -22.958 -29.271 21.886 1.00 16.40 317 LEU A C 1
ATOM 2395 O O . LEU A 1 317 ? -23.931 -28.686 22.378 1.00 18.81 317 LEU A O 1
ATOM 2400 N N . SER A 1 318 ? -21.905 -29.635 22.622 1.00 16.02 318 SER A N 1
ATOM 2401 C CA A SER A 1 318 ? -21.849 -29.306 24.045 0.44 19.62 318 SER A CA 1
ATOM 2402 C CA B SER A 1 318 ? -21.856 -29.304 24.048 0.56 19.63 318 SER A CA 1
ATOM 2403 C C . SER A 1 318 ? -21.762 -27.797 24.260 1.00 13.51 318 SER A C 1
ATOM 2404 O O . SER A 1 318 ? -22.370 -27.257 25.195 1.00 16.24 318 SER A O 1
ATOM 2409 N N . ILE A 1 319 ? -20.988 -27.106 23.420 1.00 14.55 319 ILE A N 1
ATOM 2410 C CA . ILE A 1 319 ? -20.881 -25.650 23.540 1.00 14.54 319 ILE A CA 1
ATOM 2411 C C . ILE A 1 319 ? -22.220 -24.992 23.227 1.00 16.49 319 ILE A C 1
ATOM 2412 O O . ILE A 1 319 ? -22.647 -24.064 23.926 1.00 16.59 319 ILE A O 1
ATOM 2417 N N . LYS A 1 320 ? -22.903 -25.459 22.172 1.00 16.28 320 LYS A N 1
ATOM 2418 C CA . LYS A 1 320 ? -24.228 -24.925 21.851 1.00 13.82 320 LYS A CA 1
ATOM 2419 C C . LYS A 1 320 ? -25.192 -25.095 23.016 1.00 19.16 320 LYS A C 1
ATOM 2420 O O . LYS A 1 320 ? -25.944 -24.170 23.342 1.00 16.51 320 LYS A O 1
ATOM 2426 N N . ASN A 1 321 ? -25.180 -26.270 23.667 1.00 20.21 321 ASN A N 1
ATOM 2427 C CA . ASN A 1 321 ? -26.026 -26.480 24.841 1.00 22.96 321 ASN A CA 1
ATOM 2428 C C . ASN A 1 321 ? -25.687 -25.495 25.953 1.00 26.59 321 ASN A C 1
ATOM 2429 O O . ASN A 1 321 ? -26.587 -24.945 26.598 1.00 18.18 321 ASN A O 1
ATOM 2434 N N . PHE A 1 322 ? -24.389 -25.289 26.200 1.00 19.60 322 PHE A N 1
ATOM 2435 C CA . PHE A 1 322 ? -23.927 -24.319 27.185 1.00 15.87 322 PHE A CA 1
ATOM 2436 C C . PHE A 1 322 ? -24.453 -22.920 26.877 1.00 15.32 322 PHE A C 1
ATOM 2437 O O . PHE A 1 322 ? -24.967 -22.219 27.757 1.00 19.73 322 PHE A O 1
ATOM 2445 N N . ILE A 1 323 ? -24.293 -22.484 25.635 1.00 14.00 323 ILE A N 1
ATOM 2446 C CA . ILE A 1 323 ? -24.764 -21.159 25.245 1.00 14.49 323 ILE A CA 1
ATOM 2447 C C . ILE A 1 323 ? -26.269 -21.029 25.448 1.00 18.23 323 ILE A C 1
ATOM 2448 O O . ILE A 1 323 ? -26.748 -20.015 25.961 1.00 16.71 323 ILE A O 1
ATOM 2453 N N . PHE A 1 324 ? -27.043 -22.047 25.050 1.00 16.87 324 PHE A N 1
ATOM 2454 C CA . PHE A 1 324 ? -28.492 -21.988 25.256 1.00 22.96 324 PHE A CA 1
ATOM 2455 C C . PHE A 1 324 ? -28.850 -21.970 26.736 1.00 24.14 324 PHE A C 1
ATOM 2456 O O . PHE A 1 324 ? -29.912 -21.456 27.110 1.00 28.27 324 PHE A O 1
ATOM 2464 N N . SER A 1 325 ? -27.980 -22.520 27.590 1.00 24.71 325 SER A N 1
ATOM 2465 C CA . SER A 1 325 ? -28.277 -22.699 29.010 1.00 22.07 325 SER A CA 1
ATOM 2466 C C . SER A 1 325 ? -28.303 -21.397 29.802 1.00 26.96 325 SER A C 1
ATOM 2467 O O . SER A 1 325 ? -28.784 -21.403 30.938 1.00 26.77 325 SER A O 1
ATOM 2470 N N . VAL A 1 326 ? -27.793 -20.293 29.261 1.00 20.50 326 VAL A N 1
ATOM 2471 C CA . VAL A 1 326 ? -27.869 -19.036 29.997 1.00 23.20 326 VAL A CA 1
ATOM 2472 C C . VAL A 1 326 ? -29.295 -18.49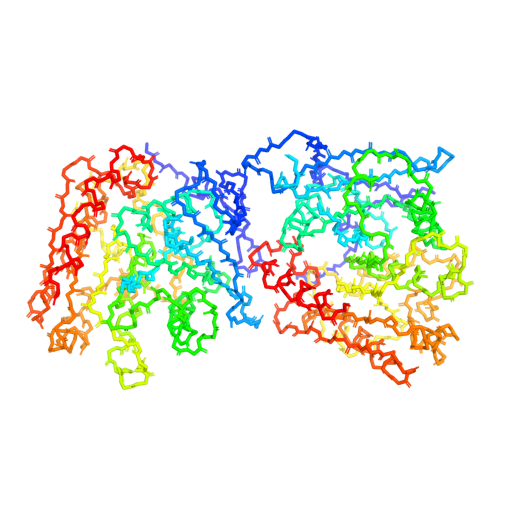4 29.885 1.00 28.57 326 VAL A C 1
ATOM 2473 O O . VAL A 1 326 ? -29.677 -17.593 30.640 1.00 39.67 326 VAL A O 1
ATOM 2477 N N . SER B 1 5 ? 27.639 -4.634 19.054 1.00 57.68 5 SER B N 1
ATOM 2478 C CA . SER B 1 5 ? 26.573 -5.005 18.128 1.00 52.98 5 SER B CA 1
ATOM 2479 C C . SER B 1 5 ? 26.429 -4.087 16.887 1.00 53.52 5 SER B C 1
ATOM 2480 O O . SER B 1 5 ? 26.012 -4.584 15.837 1.00 55.62 5 SER B O 1
ATOM 2483 N N . PRO B 1 6 ? 26.744 -2.745 17.000 1.00 56.40 6 PRO B N 1
ATOM 2484 C CA . PRO B 1 6 ? 26.735 -1.884 15.803 1.00 49.37 6 PRO B CA 1
ATOM 2485 C C . PRO B 1 6 ? 27.412 -2.512 14.595 1.00 52.29 6 PRO B C 1
ATOM 2486 O O . PRO B 1 6 ? 28.454 -3.162 14.727 1.00 57.02 6 PRO B O 1
ATOM 2490 N N . ILE B 1 7 ? 26.822 -2.339 13.414 1.00 40.46 7 ILE B N 1
ATOM 2491 C CA . ILE B 1 7 ? 27.340 -3.006 12.227 1.00 36.72 7 ILE B CA 1
ATOM 2492 C C . ILE B 1 7 ? 28.616 -2.295 11.799 1.00 45.55 7 ILE B C 1
ATOM 2493 O O . ILE B 1 7 ? 28.622 -1.079 11.574 1.00 34.76 7 ILE B O 1
ATOM 2498 N N . ALA B 1 8 ? 29.717 -3.044 11.730 1.00 43.85 8 ALA B N 1
ATOM 2499 C CA . ALA B 1 8 ? 31.018 -2.458 11.439 1.00 40.54 8 ALA B CA 1
ATOM 2500 C C . ALA B 1 8 ? 31.503 -2.745 10.027 1.00 33.59 8 ALA B C 1
ATOM 2501 O O . ALA B 1 8 ? 32.426 -2.073 9.561 1.00 43.46 8 ALA B O 1
ATOM 2503 N N . ASP B 1 9 ? 30.904 -3.713 9.337 1.00 35.68 9 ASP B N 1
ATOM 2504 C CA . ASP B 1 9 ? 31.368 -4.124 8.017 1.00 40.52 9 ASP B CA 1
ATOM 2505 C C . ASP B 1 9 ? 30.108 -4.269 7.178 1.00 37.02 9 ASP B C 1
ATOM 2506 O O . ASP B 1 9 ? 29.448 -5.317 7.192 1.00 28.89 9 ASP B O 1
ATOM 2511 N N . PRO B 1 10 ? 29.737 -3.225 6.436 1.00 33.89 10 PRO B N 1
ATOM 2512 C CA . PRO B 1 10 ? 28.464 -3.276 5.698 1.00 28.66 10 PRO B CA 1
ATOM 2513 C C . PRO B 1 10 ? 28.456 -4.319 4.591 1.00 23.70 10 PRO B C 1
ATOM 2514 O O . PRO B 1 10 ? 27.395 -4.874 4.279 1.00 29.86 10 PRO B O 1
ATOM 2518 N N . TYR B 1 11 ? 29.610 -4.592 3.979 1.00 33.68 11 TYR B N 1
ATOM 2519 C CA . TYR B 1 11 ? 29.675 -5.540 2.871 1.00 30.40 11 TYR B CA 1
ATOM 2520 C C . TYR B 1 11 ? 29.404 -6.964 3.342 1.00 30.16 11 TYR B C 1
ATOM 2521 O O . TYR B 1 11 ? 28.663 -7.707 2.690 1.00 32.60 11 TYR B O 1
ATOM 2530 N N . ALA B 1 12 ? 29.992 -7.358 4.474 1.00 33.74 12 ALA B N 1
ATOM 2531 C CA . ALA B 1 12 ? 29.656 -8.638 5.097 1.00 31.72 12 ALA B CA 1
ATOM 2532 C C . ALA B 1 12 ? 28.179 -8.710 5.460 1.00 33.23 12 ALA B C 1
ATOM 2533 O O . ALA B 1 12 ? 27.523 -9.734 5.237 1.00 27.63 12 ALA B O 1
ATOM 2535 N N . TYR B 1 13 ? 27.646 -7.643 6.069 1.00 34.93 13 TYR B N 1
ATOM 2536 C CA . TYR B 1 13 ? 26.227 -7.634 6.415 1.00 27.69 13 TYR B CA 1
ATOM 2537 C C . TYR B 1 13 ? 25.359 -7.896 5.190 1.00 30.05 13 TYR B C 1
ATOM 2538 O O . TYR B 1 13 ? 24.390 -8.657 5.260 1.00 28.48 13 TYR B O 1
ATOM 2547 N N . LEU B 1 14 ? 25.717 -7.304 4.047 1.00 30.58 14 LEU B N 1
ATOM 2548 C CA . LEU B 1 14 ? 24.951 -7.438 2.815 1.00 27.81 14 LEU B CA 1
ATOM 2549 C C . LEU B 1 14 ? 25.241 -8.728 2.045 1.00 30.49 14 LEU B C 1
ATOM 2550 O O . LEU B 1 14 ? 24.529 -9.013 1.080 1.00 31.58 14 LEU B O 1
ATOM 2555 N N . ASN B 1 15 ? 26.262 -9.499 2.433 1.00 33.25 15 ASN B N 1
ATOM 2556 C CA . ASN B 1 15 ? 26.666 -10.722 1.722 1.00 38.26 15 ASN B CA 1
ATOM 2557 C C . ASN B 1 15 ? 27.106 -10.432 0.283 1.00 30.86 15 ASN B C 1
ATOM 2558 O O . ASN B 1 15 ? 26.674 -11.088 -0.664 1.00 36.16 15 ASN B O 1
ATOM 2563 N N . ILE B 1 16 ? 27.981 -9.435 0.121 1.00 29.49 16 ILE B N 1
ATOM 2564 C CA . ILE B 1 16 ? 28.546 -9.089 -1.180 1.00 31.11 16 ILE B CA 1
ATOM 2565 C C . ILE B 1 16 ? 30.046 -8.866 -1.001 1.00 34.54 16 ILE B C 1
ATOM 2566 O O . ILE B 1 16 ? 30.523 -8.553 0.091 1.00 28.05 16 ILE B O 1
ATOM 2571 N N . VAL B 1 17 ? 30.790 -9.118 -2.079 1.00 42.09 17 VAL B N 1
ATOM 2572 C CA . VAL B 1 17 ? 32.264 -8.897 -2.064 1.00 48.05 17 VAL B CA 1
ATOM 2573 C C . VAL B 1 17 ? 32.599 -8.257 -3.408 1.00 54.21 17 VAL B C 1
ATOM 2574 O O . VAL B 1 17 ? 32.372 -8.917 -4.441 1.00 67.24 17 VAL B O 1
ATOM 2578 N N . ASN B 1 18 ? 33.095 -7.019 -3.402 1.00 54.86 18 ASN B N 1
ATOM 2579 C CA . ASN B 1 18 ? 33.316 -6.322 -4.702 1.00 62.30 18 ASN B CA 1
ATOM 2580 C C . ASN B 1 18 ? 34.215 -7.148 -5.627 1.00 62.35 18 ASN B C 1
ATOM 2581 O O . ASN B 1 18 ? 35.031 -7.937 -5.113 1.00 63.20 18 ASN B O 1
ATOM 2586 N N . ASN B 1 19 ? 34.073 -6.956 -6.943 1.00 62.39 19 ASN B N 1
ATOM 2587 C CA . ASN B 1 19 ? 34.948 -7.664 -7.908 1.00 69.52 19 ASN B CA 1
ATOM 2588 C C . ASN B 1 19 ? 35.938 -6.662 -8.485 1.00 71.86 19 ASN B C 1
ATOM 2589 O O . ASN B 1 19 ? 35.592 -5.465 -8.475 1.00 66.41 19 ASN B O 1
ATOM 2594 N N . PRO B 1 20 ? 37.122 -7.062 -9.021 1.00 71.70 20 PRO B N 1
ATOM 2595 C CA . PRO B 1 20 ? 37.952 -6.023 -9.637 1.00 68.40 20 PRO B CA 1
ATOM 2596 C C . PRO B 1 20 ? 37.105 -5.079 -10.502 1.00 67.02 20 PRO B C 1
ATOM 2597 O O . PRO B 1 20 ? 36.043 -5.509 -10.918 1.00 72.25 20 PRO B O 1
ATOM 2601 N N . SER B 1 23 ? 31.221 -4.572 -11.128 1.00 60.87 23 SER B N 1
ATOM 2602 C CA . SER B 1 23 ? 30.229 -5.527 -10.635 1.00 50.59 23 SER B CA 1
ATOM 2603 C C . SER B 1 23 ? 30.546 -5.928 -9.198 1.00 51.16 23 SER B C 1
ATOM 2604 O O . SER B 1 23 ? 31.566 -5.520 -8.651 1.00 53.29 23 SER B O 1
ATOM 2607 N N . ILE B 1 24 ? 29.654 -6.705 -8.583 1.00 49.27 24 ILE B N 1
ATOM 2608 C CA . ILE B 1 24 ? 29.886 -7.299 -7.272 1.00 40.04 24 ILE B CA 1
ATOM 2609 C C . ILE B 1 24 ? 29.490 -8.760 -7.370 1.00 37.27 24 ILE B C 1
ATOM 2610 O O . ILE B 1 24 ? 28.784 -9.174 -8.294 1.00 41.13 24 ILE B O 1
ATOM 2615 N N . THR B 1 25 ? 29.920 -9.540 -6.388 1.00 31.99 25 THR B N 1
ATOM 2616 C CA . THR B 1 25 ? 29.476 -10.924 -6.255 1.00 29.48 25 THR B CA 1
ATOM 2617 C C . THR B 1 25 ? 28.500 -11.021 -5.094 1.00 28.28 25 THR B C 1
ATOM 2618 O O . THR B 1 25 ? 28.848 -10.681 -3.960 1.00 29.62 25 THR B O 1
ATOM 2622 N N . ARG B 1 26 ? 27.289 -11.484 -5.383 1.00 24.19 26 ARG B N 1
ATOM 2623 C CA . ARG B 1 26 ? 26.233 -11.632 -4.393 1.00 28.15 26 ARG B CA 1
ATOM 2624 C C . ARG B 1 26 ? 26.113 -13.095 -3.991 1.00 35.23 26 ARG B C 1
ATOM 2625 O O . ARG B 1 26 ? 26.163 -13.984 -4.844 1.00 36.59 26 ARG B O 1
ATOM 2633 N N . ASP B 1 27 ? 25.938 -13.349 -2.698 1.00 33.02 27 ASP B N 1
ATOM 2634 C CA . ASP B 1 27 ? 25.636 -14.699 -2.233 1.00 40.00 27 ASP B CA 1
ATOM 2635 C C . ASP B 1 27 ? 24.122 -14.825 -2.120 1.00 40.87 27 ASP B C 1
ATOM 2636 O O . ASP B 1 27 ? 23.507 -14.276 -1.201 1.00 42.48 27 ASP B O 1
ATOM 2641 N N . LEU B 1 28 ? 23.529 -15.544 -3.064 1.00 47.52 28 LEU B N 1
ATOM 2642 C CA . LEU B 1 28 ? 22.088 -15.668 -3.175 1.00 54.34 28 LEU B CA 1
ATOM 2643 C C . LEU B 1 28 ? 21.547 -16.882 -2.422 1.00 58.59 28 LEU B C 1
ATOM 2644 O O . LEU B 1 28 ? 20.367 -17.218 -2.573 1.00 64.80 28 LEU B O 1
ATOM 2649 N N . SER B 1 29 ? 22.379 -17.525 -1.596 1.00 49.55 29 SER B N 1
ATOM 2650 C CA . SER B 1 29 ? 22.026 -18.813 -1.004 1.00 52.76 29 SER B CA 1
ATOM 2651 C C . SER B 1 29 ? 20.988 -18.679 0.107 1.00 58.42 29 SER B C 1
ATOM 2652 O O . SER B 1 29 ? 20.138 -19.563 0.271 1.00 60.12 29 SER B O 1
ATOM 2655 N N . ASN B 1 30 ? 21.043 -17.603 0.887 1.00 50.81 30 ASN B N 1
ATOM 2656 C CA . ASN B 1 30 ? 20.102 -17.392 1.976 1.00 53.90 30 ASN B CA 1
ATOM 2657 C C . ASN B 1 30 ? 18.869 -16.598 1.551 1.00 62.20 30 ASN B C 1
ATOM 2658 O O . ASN B 1 30 ? 18.059 -16.231 2.408 1.00 66.76 30 ASN B O 1
ATOM 2663 N N . PHE B 1 31 ? 18.718 -16.319 0.252 1.00 65.52 31 PHE B N 1
ATOM 2664 C CA . PHE B 1 31 ? 17.513 -15.718 -0.311 1.00 61.43 31 PHE B CA 1
ATOM 2665 C C . PHE B 1 31 ? 16.656 -16.794 -0.979 1.00 48.12 31 PHE B C 1
ATOM 2666 O O . PHE B 1 31 ? 16.842 -17.069 -2.170 1.00 51.27 31 PHE B O 1
ATOM 2674 N N . PRO B 1 32 ? 15.716 -17.418 -0.271 1.00 37.28 32 PRO B N 1
ATOM 2675 C CA . PRO B 1 32 ? 14.849 -18.419 -0.917 1.00 41.09 32 PRO B CA 1
ATOM 2676 C C . PRO B 1 32 ? 13.957 -17.772 -1.973 1.00 34.71 32 PRO B C 1
ATOM 2677 O O . PRO B 1 32 ? 13.310 -16.757 -1.712 1.00 27.79 32 PRO B O 1
ATOM 2681 N N . CYS B 1 33 ? 13.914 -18.365 -3.166 1.00 29.49 33 CYS B N 1
ATOM 2682 C CA . CYS B 1 33 ? 12.961 -17.945 -4.188 1.00 27.40 33 CYS B CA 1
ATOM 2683 C C . CYS B 1 33 ? 11.810 -18.944 -4.299 1.00 38.81 33 CYS B C 1
ATOM 2684 O O . CYS B 1 33 ? 11.800 -19.999 -3.652 1.00 33.56 33 CYS B O 1
ATOM 2687 N N . THR B 1 34 ? 10.821 -18.595 -5.125 1.00 25.25 34 THR B N 1
ATOM 2688 C CA . THR B 1 34 ? 9.655 -19.456 -5.259 1.00 27.33 34 THR B CA 1
ATOM 2689 C C . THR B 1 34 ? 9.045 -19.367 -6.657 1.00 25.87 34 THR B C 1
ATOM 2690 O O . THR B 1 34 ? 9.074 -18.326 -7.325 1.00 19.97 34 THR B O 1
ATOM 2694 N N . ALA B 1 35 ? 8.489 -20.491 -7.085 1.00 19.94 35 ALA B N 1
ATOM 2695 C CA . ALA B 1 35 ? 7.903 -20.606 -8.408 1.00 22.74 35 ALA B CA 1
ATOM 2696 C C . ALA B 1 35 ? 6.594 -19.831 -8.507 1.00 21.38 35 ALA B C 1
ATOM 2697 O O . ALA B 1 35 ? 5.844 -19.702 -7.534 1.00 21.86 35 ALA B O 1
ATOM 2699 N N . ALA B 1 36 ? 6.317 -19.328 -9.706 1.00 21.17 36 ALA B N 1
ATOM 2700 C CA . ALA B 1 36 ? 4.969 -18.894 -10.032 1.00 19.58 36 ALA B CA 1
ATOM 2701 C C . ALA B 1 36 ? 3.999 -20.065 -9.880 1.00 23.51 36 ALA B C 1
ATOM 2702 O O . ALA B 1 36 ? 4.348 -21.222 -10.118 1.00 21.98 36 ALA B O 1
ATOM 2704 N N . THR B 1 37 ? 2.778 -19.758 -9.451 1.00 21.38 37 THR B N 1
ATOM 2705 C CA . THR B 1 37 ? 1.748 -20.760 -9.164 1.00 28.57 37 THR B CA 1
ATOM 2706 C C . THR B 1 37 ? 0.458 -20.351 -9.861 1.00 22.51 37 THR B C 1
ATOM 2707 O O . THR B 1 37 ? -0.387 -19.660 -9.275 1.00 23.09 37 THR B O 1
ATOM 2711 N N . PRO B 1 38 ? 0.269 -20.763 -11.119 1.00 27.45 38 PRO B N 1
ATOM 2712 C CA . PRO B 1 38 ? -0.920 -20.330 -11.869 1.00 28.72 38 PRO B CA 1
ATOM 2713 C C . PRO B 1 38 ? -2.204 -21.035 -11.467 1.00 32.20 38 PRO B C 1
ATOM 2714 O O . PRO B 1 38 ? -3.286 -20.553 -11.825 1.00 27.75 38 PRO B O 1
ATOM 2718 N N . ASP B 1 39 ? -2.127 -22.152 -10.725 1.00 30.60 39 ASP B N 1
ATOM 2719 C CA . ASP B 1 39 ? -3.321 -22.932 -10.397 1.00 35.72 39 ASP B CA 1
ATOM 2720 C C . ASP B 1 39 ? -3.869 -22.509 -9.041 1.00 34.28 39 ASP B C 1
ATOM 2721 O O . ASP B 1 39 ? -3.108 -22.431 -8.070 1.00 32.54 39 ASP B O 1
ATOM 2726 N N . PRO B 1 40 ? -5.162 -22.231 -8.922 1.00 33.79 40 PRO B N 1
ATOM 2727 C CA . PRO B 1 40 ? -5.692 -21.800 -7.625 1.00 35.99 40 PRO B CA 1
ATOM 2728 C C . PRO B 1 40 ? -5.599 -22.910 -6.584 1.00 49.90 40 PRO B C 1
ATOM 2729 O O . PRO B 1 40 ? -5.664 -24.102 -6.893 1.00 44.28 40 PRO B O 1
ATOM 2733 N N . SER B 1 41 ? -5.407 -22.493 -5.331 1.00 48.52 41 SER B N 1
ATOM 2734 C CA . SER B 1 41 ? -5.199 -23.397 -4.216 1.00 48.87 41 SER B CA 1
ATOM 2735 C C . SER B 1 41 ? -5.673 -22.709 -2.950 1.00 50.66 41 SER B C 1
ATOM 2736 O O . SER B 1 41 ? -5.543 -21.480 -2.837 1.00 45.22 41 SER B O 1
ATOM 2739 N N . PRO B 1 42 ? -6.249 -23.452 -2.003 1.00 56.38 42 PRO B N 1
ATOM 2740 C CA . PRO B 1 42 ? -6.489 -22.867 -0.673 1.00 45.87 42 PRO B CA 1
ATOM 2741 C C . PRO B 1 42 ? -5.222 -22.313 -0.040 1.00 42.67 42 PRO B C 1
ATOM 2742 O O . PRO B 1 42 ? -5.287 -21.317 0.694 1.00 41.40 42 PRO B O 1
ATOM 2746 N N . LEU B 1 43 ? -4.071 -22.936 -0.324 1.00 44.86 43 LEU B N 1
ATOM 2747 C CA . LEU B 1 43 ? -2.773 -22.539 0.215 1.00 39.25 43 LEU B CA 1
ATOM 2748 C C . LEU B 1 43 ? -2.282 -21.208 -0.341 1.00 44.58 43 LEU B C 1
ATOM 2749 O O . LEU B 1 43 ? -1.417 -20.575 0.274 1.00 43.88 43 LEU B O 1
ATOM 2754 N N . ASN B 1 44 ? -2.777 -20.786 -1.499 1.00 41.46 44 ASN B N 1
ATOM 2755 C CA . ASN B 1 44 ? -2.232 -19.622 -2.200 1.00 33.14 44 ASN B CA 1
ATOM 2756 C C . ASN B 1 44 ? -3.275 -18.530 -2.314 1.00 32.52 44 ASN B C 1
ATOM 2757 O O . ASN B 1 44 ? -4.263 -18.699 -3.055 1.00 30.74 44 ASN B O 1
ATOM 2762 N N . PRO B 1 45 ? -3.102 -17.395 -1.632 1.00 22.77 45 PRO B N 1
ATOM 2763 C CA . PRO B 1 45 ? -4.094 -16.323 -1.752 1.00 20.60 45 PRO B CA 1
ATOM 2764 C C . PRO B 1 45 ? -4.195 -15.774 -3.160 1.00 25.48 45 PRO B C 1
ATOM 2765 O O . PRO B 1 45 ? -5.254 -15.242 -3.520 1.00 23.15 45 PRO B O 1
ATOM 2769 N N . ALA B 1 46 ? -3.140 -15.906 -3.973 1.00 23.55 46 ALA B N 1
ATOM 2770 C CA . ALA B 1 46 ? -3.162 -15.434 -5.351 1.00 24.47 46 ALA B CA 1
ATOM 2771 C C . ALA B 1 46 ? -2.586 -16.486 -6.294 1.00 23.45 46 ALA B C 1
ATOM 2772 O O . ALA B 1 46 ? -1.713 -17.273 -5.916 1.00 21.70 46 ALA B O 1
ATOM 2774 N N . VAL B 1 47 ? -3.082 -16.478 -7.566 1.00 17.33 47 VAL B N 1
ATOM 2775 C CA . VAL B 1 47 ? -2.425 -17.198 -8.652 1.00 16.91 47 VAL B CA 1
ATOM 2776 C C . VAL B 1 47 ? -1.443 -16.238 -9.316 1.00 18.55 47 VAL B C 1
ATOM 2777 O O . VAL B 1 47 ? -1.620 -15.015 -9.272 1.00 22.75 47 VAL B O 1
ATOM 2781 N N . SER B 1 48 ? -0.399 -16.789 -9.928 1.00 16.78 48 SER B N 1
ATOM 2782 C CA . SER B 1 48 ? 0.689 -15.973 -10.455 1.00 14.22 48 SER B CA 1
ATOM 2783 C C . SER B 1 48 ? 1.311 -16.630 -11.675 1.00 19.39 48 SER B C 1
ATOM 2784 O O . SER B 1 48 ? 1.286 -17.857 -11.828 1.00 17.28 48 SER B O 1
ATOM 2787 N N . LYS B 1 49 ? 1.864 -15.787 -12.549 1.00 14.74 49 LYS B N 1
ATOM 2788 C CA . LYS B 1 49 ? 2.571 -16.249 -13.734 1.00 15.97 49 LYS B CA 1
ATOM 2789 C C . LYS B 1 49 ? 3.583 -15.187 -14.130 1.00 22.68 49 LYS B C 1
ATOM 2790 O O . LYS B 1 49 ? 3.442 -14.009 -13.781 1.00 18.13 49 LYS B O 1
ATOM 2796 N N . ASP B 1 50 ? 4.611 -15.621 -14.859 1.00 18.83 50 ASP B N 1
ATOM 2797 C CA . ASP B 1 50 ? 5.715 -14.764 -15.271 1.00 15.32 50 ASP B CA 1
ATOM 2798 C C . ASP B 1 50 ? 5.637 -14.482 -16.764 1.00 18.08 50 ASP B C 1
ATOM 2799 O O . ASP B 1 50 ? 5.356 -15.386 -17.564 1.00 17.01 50 ASP B O 1
ATOM 2804 N N . LEU B 1 51 ? 5.881 -13.225 -17.138 1.00 14.48 51 LEU B N 1
ATOM 2805 C CA . LEU B 1 51 ? 5.908 -12.828 -18.537 1.00 16.81 51 LEU B CA 1
ATOM 2806 C C . LEU B 1 51 ? 7.142 -11.976 -18.805 1.00 18.28 51 LEU B C 1
ATOM 2807 O O . LEU B 1 51 ? 7.571 -11.209 -17.934 1.00 16.98 51 LEU B O 1
ATOM 2812 N N . PRO B 1 52 ? 7.735 -12.089 -19.998 1.00 17.02 52 PRO B N 1
ATOM 2813 C CA . PRO B 1 52 ? 8.896 -11.251 -20.339 1.00 15.59 52 PRO B CA 1
ATOM 2814 C C . PRO B 1 52 ? 8.484 -9.830 -20.702 1.00 18.43 52 PRO B C 1
ATOM 2815 O O . PRO B 1 52 ? 7.412 -9.592 -21.260 1.00 20.91 52 PRO B O 1
ATOM 2819 N N . VAL B 1 53 ? 9.363 -8.875 -20.389 1.00 16.43 53 VAL B N 1
ATOM 2820 C CA . VAL B 1 53 ? 9.166 -7.468 -20.766 1.00 13.81 53 VAL B CA 1
ATOM 2821 C C . VAL B 1 53 ? 10.138 -7.045 -21.869 1.00 17.18 53 VAL B C 1
ATOM 2822 O O . VAL B 1 53 ? 9.720 -6.618 -22.944 1.00 20.30 53 VAL B O 1
ATOM 2826 N N . ASN B 1 54 ? 11.441 -7.146 -21.619 1.00 17.35 54 ASN B N 1
ATOM 2827 C CA . ASN B 1 54 ? 12.418 -6.607 -22.561 1.00 16.44 54 ASN B CA 1
ATOM 2828 C C . ASN B 1 54 ? 13.547 -7.612 -22.718 1.00 19.62 54 ASN B C 1
ATOM 2829 O O . ASN B 1 54 ? 14.265 -7.885 -21.756 1.00 18.81 54 ASN B O 1
ATOM 2834 N N . GLN B 1 55 ? 13.708 -8.152 -23.935 1.00 18.83 55 GLN B N 1
ATOM 2835 C CA . GLN B 1 55 ? 14.686 -9.218 -24.142 1.00 20.49 55 GLN B CA 1
ATOM 2836 C C . GLN B 1 55 ? 16.118 -8.730 -23.990 1.00 20.87 55 GLN B C 1
ATOM 2837 O O . GLN B 1 55 ? 16.961 -9.436 -23.426 1.00 17.29 55 GLN B O 1
ATOM 2843 N N . LEU B 1 56 ? 16.427 -7.531 -24.492 1.00 21.27 56 LEU B N 1
ATOM 2844 C CA . LEU B 1 56 ? 17.790 -7.020 -24.364 1.00 21.13 56 LEU B CA 1
ATOM 2845 C C . LEU B 1 56 ? 18.198 -6.891 -22.902 1.00 19.04 56 LEU B C 1
ATOM 2846 O O . LEU B 1 56 ? 19.353 -7.145 -22.536 1.00 25.06 56 LEU B O 1
ATOM 2851 N N . LYS B 1 57 ? 17.264 -6.487 -22.054 1.00 16.06 57 LYS B N 1
ATOM 2852 C CA . LYS B 1 57 ? 17.533 -6.242 -20.648 1.00 16.60 57 LYS B CA 1
ATOM 2853 C C . LYS B 1 57 ? 17.329 -7.480 -19.782 1.00 16.30 57 LYS B C 1
ATOM 2854 O O . LYS B 1 57 ? 17.689 -7.456 -18.595 1.00 16.69 57 LYS B O 1
ATOM 2860 N N . SER B 1 58 ? 1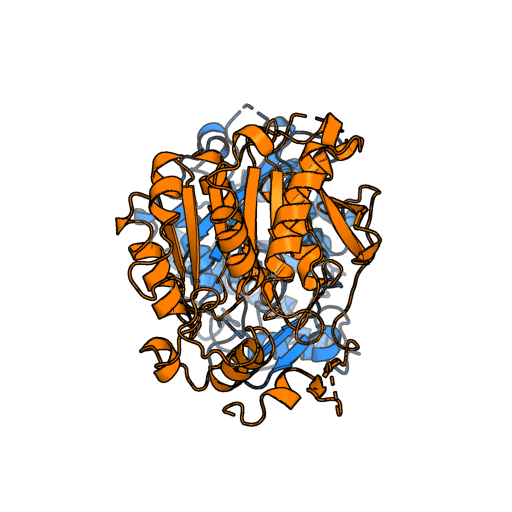6.759 -8.542 -20.361 1.00 16.12 58 SER B N 1
ATOM 2861 C CA . SER B 1 58 ? 16.321 -9.735 -19.636 1.00 14.72 58 SER B CA 1
ATOM 2862 C C . SER B 1 58 ? 15.389 -9.392 -18.472 1.00 15.88 58 SER B C 1
ATOM 2863 O O . SER B 1 58 ? 15.426 -10.028 -17.416 1.00 18.03 58 SER B O 1
ATOM 2866 N N . THR B 1 59 ? 14.520 -8.395 -18.670 1.00 15.30 59 THR B N 1
ATOM 2867 C CA . THR B 1 59 ? 13.565 -8.015 -17.632 1.00 11.78 59 THR B CA 1
ATOM 2868 C C . THR B 1 59 ? 12.233 -8.704 -17.877 1.00 13.85 59 THR B C 1
ATOM 2869 O O . THR B 1 59 ? 11.878 -9.046 -19.013 1.00 16.10 59 THR B O 1
ATOM 2873 N N . TRP B 1 60 ? 11.504 -8.910 -16.786 1.00 15.83 60 TRP B N 1
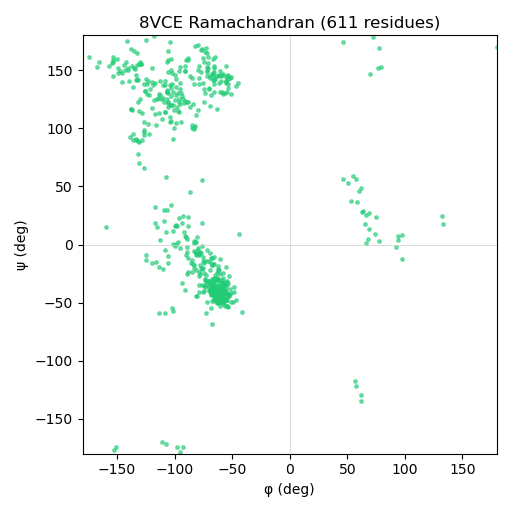ATOM 2874 C CA . TRP B 1 60 ? 10.281 -9.692 -16.797 1.00 16.09 60 TRP B CA 1
ATOM 2875 C C . TRP B 1 60 ? 9.382 -9.188 -15.675 1.00 16.25 60 TRP B C 1
ATOM 2876 O O . TRP B 1 60 ? 9.718 -8.241 -14.957 1.00 14.22 60 TRP B O 1
ATOM 2887 N N . LEU B 1 61 ? 8.245 -9.843 -15.505 1.00 15.37 61 LEU B N 1
ATOM 2888 C CA . LEU B 1 61 ? 7.371 -9.488 -14.397 1.00 16.06 61 LEU B CA 1
ATOM 2889 C C . LEU B 1 61 ? 6.596 -10.716 -13.949 1.00 18.52 61 LEU B C 1
ATOM 2890 O O . LEU B 1 61 ? 6.452 -11.703 -14.685 1.00 16.00 61 LEU B O 1
ATOM 2895 N N . ARG B 1 62 ? 6.104 -10.637 -12.721 1.00 14.51 62 ARG B N 1
ATOM 2896 C CA . ARG B 1 62 ? 5.164 -11.613 -12.182 1.00 13.81 62 ARG B CA 1
ATOM 2897 C C . ARG B 1 62 ? 3.816 -10.939 -11.973 1.00 19.16 62 ARG B C 1
ATOM 2898 O O . ARG B 1 62 ? 3.739 -9.856 -11.375 1.00 15.67 62 ARG B O 1
ATOM 2906 N N . LEU B 1 63 ? 2.767 -11.566 -12.498 1.00 17.24 63 LEU B N 1
ATOM 2907 C CA . LEU B 1 63 ? 1.392 -11.114 -12.367 1.00 15.36 63 LEU B CA 1
ATOM 2908 C C . LEU B 1 63 ? 0.736 -11.904 -11.245 1.00 18.84 63 LEU B C 1
ATOM 2909 O O . LEU B 1 63 ? 0.891 -13.122 -11.181 1.00 16.45 63 LEU B O 1
ATOM 2914 N N . TYR B 1 64 ? -0.006 -11.222 -10.376 1.00 13.36 64 TYR B N 1
ATOM 2915 C CA . TYR B 1 64 ? -0.709 -11.865 -9.274 1.00 16.44 64 TYR B CA 1
ATOM 2916 C C . TYR B 1 64 ? -2.187 -11.529 -9.361 1.00 20.02 64 TYR B C 1
ATOM 2917 O O . TYR B 1 64 ? -2.553 -10.349 -9.432 1.00 17.69 64 TYR B O 1
ATOM 2926 N N . LEU B 1 65 ? -3.033 -12.555 -9.295 1.00 14.65 65 LEU B N 1
ATOM 2927 C CA . LEU B 1 65 ? -4.467 -12.353 -9.297 1.00 16.36 65 LEU B CA 1
ATOM 2928 C C . LEU B 1 65 ? -5.058 -13.010 -8.055 1.00 21.27 65 LEU B C 1
ATOM 2929 O O . LEU B 1 65 ? -4.608 -14.095 -7.678 1.00 20.91 65 LEU B O 1
ATOM 2934 N N . PRO B 1 66 ? -6.016 -12.378 -7.375 1.00 18.86 66 PRO B N 1
ATOM 2935 C CA . PRO B 1 66 ? -6.701 -13.076 -6.277 1.00 24.16 66 PRO B CA 1
ATOM 2936 C C . PRO B 1 66 ? -7.245 -14.406 -6.779 1.00 22.40 66 PRO B C 1
ATOM 2937 O O . PRO B 1 66 ? -7.826 -14.481 -7.863 1.00 28.19 66 PRO B O 1
ATOM 2941 N N . SER B 1 67 ? -7.029 -15.467 -5.998 1.00 24.47 67 SER B N 1
ATOM 2942 C CA . SER B 1 67 ? -7.519 -16.782 -6.406 1.00 29.76 67 SER B CA 1
ATOM 2943 C C . SER B 1 67 ? -9.026 -16.763 -6.607 1.00 33.64 67 SER B C 1
ATOM 2944 O O . SER B 1 67 ? -9.550 -17.423 -7.512 1.00 38.48 67 SER B O 1
ATOM 2947 N N . SER B 1 68 ? -9.732 -15.979 -5.792 1.00 37.41 68 SER B N 1
ATOM 2948 C CA . SER B 1 68 ? -11.172 -15.796 -5.936 1.00 48.39 68 SER B CA 1
ATOM 2949 C C . SER B 1 68 ? -11.576 -15.202 -7.283 1.00 49.29 68 SER B C 1
ATOM 2950 O O . SER B 1 68 ? -12.768 -15.221 -7.606 1.00 51.57 68 SER B O 1
ATOM 2953 N N . ALA B 1 69 ? -10.629 -14.679 -8.071 1.00 41.30 69 ALA B N 1
ATOM 2954 C CA . ALA B 1 69 ? -10.929 -14.157 -9.400 1.00 37.35 69 ALA B CA 1
ATOM 2955 C C . ALA B 1 69 ? -10.828 -15.208 -10.500 1.00 45.78 69 ALA B C 1
ATOM 2956 O O . ALA B 1 69 ? -11.170 -14.913 -11.648 1.00 42.99 69 ALA B O 1
ATOM 2958 N N . VAL B 1 70 ? -10.369 -16.413 -10.193 1.00 44.30 70 VAL B N 1
ATOM 2959 C CA . VAL B 1 70 ? -10.248 -17.436 -11.222 1.00 56.70 70 VAL B CA 1
ATOM 2960 C C . VAL B 1 70 ? -10.975 -18.715 -10.807 1.00 53.20 70 VAL B C 1
ATOM 2961 O O . VAL B 1 70 ? -12.188 -18.831 -10.985 1.00 58.74 70 VAL B O 1
ATOM 2965 N N . GLN B 1 78 ? -15.124 -8.969 -12.946 1.00 56.62 78 GLN B N 1
ATOM 2966 C CA . GLN B 1 78 ? -14.925 -7.630 -12.396 1.00 57.09 78 GLN B CA 1
ATOM 2967 C C . GLN B 1 78 ? -13.543 -7.135 -12.789 1.00 52.16 78 GLN B C 1
ATOM 2968 O O . GLN B 1 78 ? -12.607 -7.934 -12.902 1.00 49.97 78 GLN B O 1
ATOM 2974 N N . LYS B 1 79 ? -13.398 -5.830 -13.001 1.00 40.44 79 LYS B N 1
ATOM 2975 C CA . LYS B 1 79 ? -12.087 -5.250 -13.266 1.00 35.35 79 LYS B CA 1
ATOM 2976 C C . LYS B 1 79 ? -11.506 -4.710 -11.967 1.00 34.77 79 LYS B C 1
ATOM 2977 O O . LYS B 1 79 ? -12.147 -3.910 -11.275 1.00 31.64 79 LYS B O 1
ATOM 2983 N N . LEU B 1 80 ? -10.295 -5.161 -11.641 1.00 24.87 80 LEU B N 1
ATOM 2984 C CA . LEU B 1 80 ? -9.581 -4.873 -10.406 1.00 23.18 80 LEU B CA 1
ATOM 2985 C C . LEU B 1 80 ? -8.573 -3.751 -10.611 1.00 18.80 80 LEU B C 1
ATOM 2986 O O . LEU B 1 80 ? -7.928 -3.681 -11.667 1.00 19.83 80 LEU B O 1
ATOM 2991 N N . PRO B 1 81 ? -8.421 -2.892 -9.611 1.00 19.89 81 PRO B N 1
ATOM 2992 C CA . PRO B 1 81 ? -7.322 -1.918 -9.637 1.00 20.77 81 PRO B CA 1
ATOM 2993 C C . PRO B 1 81 ? -6.008 -2.626 -9.921 1.00 20.19 81 PRO B C 1
ATOM 2994 O O . PRO B 1 81 ? -5.780 -3.765 -9.480 1.00 16.82 81 PRO B O 1
ATOM 2998 N N . ILE B 1 82 ? -5.149 -1.943 -10.672 1.00 18.31 82 ILE B N 1
ATOM 2999 C CA . ILE B 1 82 ? -3.813 -2.427 -10.992 1.00 16.65 82 ILE B CA 1
ATOM 3000 C C . ILE B 1 82 ? -2.848 -1.816 -9.993 1.00 18.85 82 ILE B C 1
ATOM 3001 O O . ILE B 1 82 ? -2.747 -0.586 -9.897 1.00 14.83 82 ILE B O 1
ATOM 3006 N N . VAL B 1 83 ? -2.146 -2.659 -9.239 1.00 14.53 83 VAL B N 1
ATOM 3007 C CA . VAL B 1 83 ? -1.092 -2.201 -8.337 1.00 15.36 83 VAL B CA 1
ATOM 3008 C C . VAL B 1 83 ? 0.237 -2.675 -8.915 1.00 17.63 83 VAL B C 1
ATOM 3009 O O . VAL B 1 83 ? 0.519 -3.873 -8.938 1.00 15.23 83 VAL B O 1
ATOM 3013 N N . VAL B 1 84 ? 1.025 -1.744 -9.443 1.00 15.97 84 VAL B N 1
ATOM 3014 C CA . VAL B 1 84 ? 2.377 -2.042 -9.905 1.00 17.66 84 VAL B CA 1
ATOM 3015 C C . VAL B 1 84 ? 3.300 -1.968 -8.702 1.00 14.34 84 VAL B C 1
ATOM 3016 O O . VAL B 1 84 ? 3.393 -0.924 -8.047 1.00 18.82 84 VAL B O 1
ATOM 3020 N N . TYR B 1 85 ? 3.985 -3.074 -8.404 1.00 13.32 85 TYR B N 1
ATOM 3021 C CA . TYR B 1 85 ? 4.789 -3.181 -7.187 1.00 12.98 85 TYR B CA 1
ATOM 3022 C C . TYR B 1 85 ? 6.256 -3.382 -7.543 1.00 14.54 85 TYR B C 1
ATOM 3023 O O . TYR B 1 85 ? 6.600 -4.353 -8.222 1.00 16.34 85 TYR B O 1
ATOM 3032 N N . TYR B 1 86 ? 7.120 -2.502 -7.033 1.00 14.66 86 TYR B N 1
ATOM 3033 C CA . TYR B 1 86 ? 8.570 -2.631 -7.192 1.00 19.37 86 TYR B CA 1
ATOM 3034 C C . TYR B 1 86 ? 9.181 -3.082 -5.869 1.00 13.21 86 TYR B C 1
ATOM 3035 O O . TYR B 1 86 ? 9.021 -2.401 -4.852 1.00 13.40 86 TYR B O 1
ATOM 3044 N N . HIS B 1 87 ? 9.904 -4.217 -5.889 1.00 13.82 87 HIS B N 1
ATOM 3045 C CA . HIS B 1 87 ? 10.506 -4.795 -4.692 1.00 13.23 87 HIS B CA 1
ATOM 3046 C C . HIS B 1 87 ? 11.696 -3.958 -4.203 1.00 13.51 87 HIS B C 1
ATOM 3047 O O . HIS B 1 87 ? 12.232 -3.099 -4.914 1.00 14.87 87 HIS B O 1
ATOM 3054 N N . GLY B 1 88 ? 12.105 -4.233 -2.959 1.00 13.15 88 GLY B N 1
ATOM 3055 C CA . GLY B 1 88 ? 13.226 -3.563 -2.333 1.00 15.94 88 GLY B CA 1
ATOM 3056 C C . GLY B 1 88 ? 14.535 -4.312 -2.516 1.00 14.46 88 GLY B C 1
ATOM 3057 O O . GLY B 1 88 ? 14.631 -5.299 -3.250 1.00 19.18 88 GLY B O 1
ATOM 3058 N N . GLY B 1 89 ? 15.572 -3.805 -1.854 1.00 14.97 89 GLY B N 1
ATOM 3059 C CA . GLY B 1 89 ? 16.899 -4.376 -2.029 1.00 15.49 89 GLY B CA 1
ATOM 3060 C C . GLY B 1 89 ? 17.993 -3.348 -2.266 1.00 20.79 89 GLY B C 1
ATOM 3061 O O . GLY B 1 89 ? 19.073 -3.686 -2.765 1.00 16.29 89 GLY B O 1
ATOM 3062 N N . GLY B 1 90 ? 17.726 -2.084 -1.934 1.00 12.89 90 GLY B N 1
ATOM 3063 C CA . GLY B 1 90 ? 18.753 -1.052 -2.009 1.00 14.45 90 GLY B CA 1
ATOM 3064 C C . GLY B 1 90 ? 19.274 -0.719 -3.391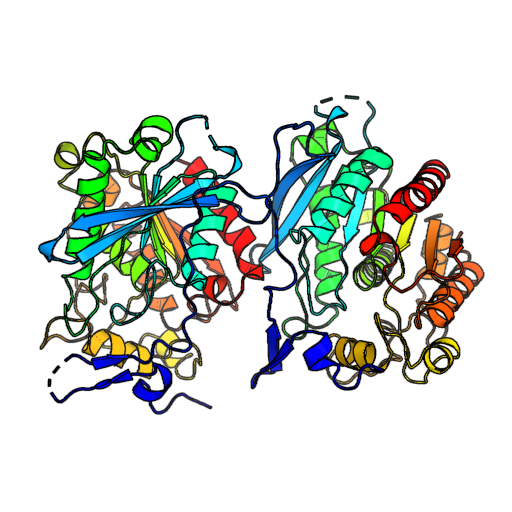 1.00 15.65 90 GLY B C 1
ATOM 3065 O O . GLY B 1 90 ? 20.334 -0.096 -3.499 1.00 15.05 90 GLY B O 1
ATOM 3066 N N . PHE B 1 91 ? 18.547 -1.096 -4.446 1.00 15.25 91 PHE B N 1
ATOM 3067 C CA . PHE B 1 91 ? 18.918 -1.045 -5.862 1.00 15.53 91 PHE B CA 1
ATOM 3068 C C . PHE B 1 91 ? 20.060 -1.992 -6.229 1.00 16.38 91 PHE B C 1
ATOM 3069 O O . PHE B 1 91 ? 20.451 -2.031 -7.406 1.00 14.83 91 PHE B O 1
ATOM 3077 N N . ILE B 1 92 ? 20.585 -2.773 -5.286 1.00 13.24 92 ILE B N 1
ATOM 3078 C CA . ILE B 1 92 ? 21.733 -3.639 -5.544 1.00 16.33 92 ILE B CA 1
ATOM 3079 C C . ILE B 1 92 ? 21.406 -5.121 -5.390 1.00 21.11 92 ILE B C 1
ATOM 3080 O O . ILE B 1 92 ? 22.208 -5.967 -5.833 1.00 17.49 92 ILE B O 1
ATOM 3085 N N . LEU B 1 93 ? 20.276 -5.475 -4.772 1.00 15.35 93 LEU B N 1
ATOM 3086 C CA . LEU B 1 93 ? 19.993 -6.846 -4.367 1.00 18.97 93 LEU B CA 1
ATOM 3087 C C . LEU B 1 93 ? 18.522 -7.166 -4.596 1.00 19.65 93 LEU B C 1
ATOM 3088 O O . LEU B 1 93 ? 17.699 -6.271 -4.822 1.00 15.64 93 LEU B O 1
ATOM 3093 N N . CYS B 1 94 ? 18.160 -8.436 -4.348 1.00 15.86 94 CYS B N 1
ATOM 3094 C CA . CYS B 1 94 ? 16.729 -8.884 -4.354 1.00 15.82 94 CYS B CA 1
ATOM 3095 C C . CYS B 1 94 ? 16.066 -9.081 -5.722 1.00 20.61 94 CYS B C 1
ATOM 3096 O O . CYS B 1 94 ? 16.463 -8.399 -6.687 1.00 19.76 94 CYS B O 1
ATOM 3099 N N . SER B 1 95 ? 15.081 -9.985 -5.769 1.00 18.75 95 SER B N 1
ATOM 3100 C CA . SER B 1 95 ? 14.465 -10.412 -7.051 1.00 15.62 95 SER B CA 1
ATOM 3101 C C . SER B 1 95 ? 12.953 -10.578 -6.878 1.00 15.77 95 SER B C 1
ATOM 3102 O O . SER B 1 95 ? 12.522 -10.925 -5.760 1.00 17.27 95 SER B O 1
ATOM 3105 N N . VAL B 1 96 ? 12.186 -10.350 -7.945 1.00 12.03 96 VAL B N 1
ATOM 3106 C CA . VAL B 1 96 ? 10.728 -10.498 -7.922 1.00 13.02 96 VAL B CA 1
ATOM 3107 C C . VAL B 1 96 ? 10.332 -11.828 -7.298 1.00 18.18 96 VAL B C 1
ATOM 3108 O O . VAL B 1 96 ? 9.355 -11.913 -6.545 1.00 15.69 96 VAL B O 1
ATOM 3112 N N . ASP B 1 97 ? 11.065 -12.889 -7.616 1.00 12.46 97 ASP B N 1
ATOM 3113 C CA . ASP B 1 97 ? 10.657 -14.219 -7.177 1.00 14.81 97 ASP B CA 1
ATOM 3114 C C . ASP B 1 97 ? 11.208 -14.632 -5.816 1.00 21.49 97 ASP B C 1
ATOM 3115 O O . ASP B 1 97 ? 10.936 -15.767 -5.390 1.00 21.22 97 ASP B O 1
ATOM 3120 N N . MET B 1 98 ? 11.922 -13.766 -5.086 1.00 19.27 98 MET B N 1
ATOM 3121 C CA . MET B 1 98 ? 12.168 -14.133 -3.693 1.00 19.57 98 MET B CA 1
ATOM 3122 C C . MET B 1 98 ? 10.868 -14.406 -2.959 1.00 24.43 98 MET B C 1
ATOM 3123 O O . MET B 1 98 ? 9.862 -13.715 -3.143 1.00 17.42 98 MET B O 1
ATOM 3128 N N . GLN B 1 99 ? 10.904 -15.453 -2.130 1.00 20.71 99 GLN B N 1
ATOM 3129 C CA . GLN B 1 99 ? 9.701 -15.861 -1.427 1.00 21.53 99 GLN B CA 1
ATOM 3130 C C . GLN B 1 99 ? 9.149 -14.708 -0.607 1.00 18.06 99 GLN B C 1
ATOM 3131 O O . GLN B 1 99 ? 7.932 -14.514 -0.551 1.00 22.12 99 GLN B O 1
ATOM 3137 N N . LEU B 1 100 ? 10.032 -13.898 -0.011 1.00 21.58 100 LEU B N 1
ATOM 3138 C CA . LEU B 1 100 ? 9.594 -12.734 0.764 1.00 21.84 100 LEU B CA 1
ATOM 3139 C C . LEU B 1 100 ? 8.684 -11.825 -0.050 1.00 22.03 100 LEU B C 1
ATOM 3140 O O . LEU B 1 100 ? 7.583 -11.473 0.386 1.00 22.09 100 LEU B O 1
ATOM 3145 N N . PHE B 1 101 ? 9.139 -11.428 -1.234 1.00 19.27 101 PHE B N 1
ATOM 3146 C CA . PHE B 1 101 ? 8.371 -10.517 -2.074 1.00 21.45 101 PHE B CA 1
ATOM 3147 C C . PHE B 1 101 ? 7.209 -11.212 -2.769 1.00 19.82 101 PHE B C 1
ATOM 3148 O O . PHE B 1 101 ? 6.152 -10.601 -2.957 1.00 16.85 101 PHE B O 1
ATOM 3156 N N . HIS B 1 102 ? 7.375 -12.478 -3.152 1.00 17.89 102 HIS B N 1
ATOM 3157 C CA . HIS B 1 102 ? 6.273 -13.213 -3.763 1.00 18.11 102 HIS B CA 1
ATOM 3158 C C . HIS B 1 102 ? 5.092 -13.331 -2.805 1.00 17.58 102 HIS B C 1
ATOM 3159 O O . HIS B 1 102 ? 3.947 -13.064 -3.183 1.00 16.71 102 HIS B O 1
ATOM 3166 N N . ASP B 1 103 ? 5.348 -13.758 -1.562 1.00 17.79 103 ASP B N 1
ATOM 3167 C CA . ASP B 1 103 ? 4.256 -13.911 -0.602 1.00 19.73 103 ASP B CA 1
ATOM 3168 C C . ASP B 1 103 ? 3.634 -12.559 -0.271 1.00 19.15 103 ASP B C 1
ATOM 3169 O O . ASP B 1 103 ? 2.409 -12.443 -0.163 1.00 16.45 103 ASP B O 1
ATOM 3174 N N . PHE B 1 104 ? 4.463 -11.520 -0.145 1.00 17.88 104 PHE B N 1
ATOM 3175 C CA . PHE B 1 104 ? 3.951 -10.169 0.090 1.00 18.47 104 PHE B CA 1
ATOM 3176 C C . PHE B 1 104 ? 2.997 -9.743 -1.021 1.00 17.23 104 PHE B C 1
ATOM 3177 O O . PHE B 1 104 ? 1.877 -9.291 -0.751 1.00 18.84 104 PHE B O 1
ATOM 3185 N N . CYS B 1 105 ? 3.420 -9.881 -2.285 1.00 15.22 105 CYS B N 1
ATOM 3186 C CA . CYS B 1 105 ? 2.564 -9.468 -3.396 1.00 14.30 105 CYS B CA 1
ATOM 3187 C C . CYS B 1 105 ? 1.310 -10.330 -3.497 1.00 14.32 105 CYS B C 1
ATOM 3188 O O . CYS B 1 105 ? 0.224 -9.823 -3.815 1.00 15.61 105 CYS B O 1
ATOM 3191 N N . SER B 1 106 ? 1.439 -11.639 -3.251 1.00 20.18 106 SER B N 1
ATOM 3192 C CA . SER B 1 106 ? 0.270 -12.517 -3.312 1.00 15.00 106 SER B CA 1
ATOM 3193 C C . SER B 1 106 ? -0.776 -12.090 -2.298 1.00 13.20 106 SER B C 1
ATOM 3194 O O . SER B 1 106 ? -1.972 -12.004 -2.613 1.00 16.09 106 SER B O 1
ATOM 3197 N N . GLU B 1 107 ? -0.331 -11.823 -1.064 1.00 18.26 107 GLU B N 1
ATOM 3198 C CA . GLU B 1 107 ? -1.227 -11.385 0.004 1.00 18.44 107 GLU B CA 1
ATOM 3199 C C . GLU B 1 107 ? -1.806 -10.003 -0.291 1.00 20.56 107 GLU B C 1
ATOM 3200 O O . GLU B 1 107 ? -2.997 -9.767 -0.054 1.00 18.89 107 GLU B O 1
ATOM 3206 N N . VAL B 1 108 ? -0.978 -9.084 -0.815 1.00 16.92 108 VAL B N 1
ATOM 3207 C CA . VAL B 1 108 ? -1.457 -7.767 -1.263 1.00 17.00 108 VAL B CA 1
ATOM 3208 C C . VAL B 1 108 ? -2.609 -7.919 -2.256 1.00 16.49 108 VAL B C 1
ATOM 3209 O O . VAL B 1 108 ? -3.682 -7.318 -2.101 1.00 19.98 108 VAL B O 1
ATOM 3213 N N . ALA B 1 109 ? -2.389 -8.697 -3.314 1.00 16.63 109 ALA B N 1
ATOM 3214 C CA . ALA B 1 109 ? -3.422 -8.868 -4.333 1.00 15.34 109 ALA B CA 1
ATOM 3215 C C . ALA B 1 109 ? -4.725 -9.348 -3.702 1.00 16.15 109 ALA B C 1
ATOM 3216 O O . ALA B 1 109 ? -5.797 -8.797 -3.961 1.00 19.93 109 ALA B O 1
ATOM 3218 N N . ARG B 1 110 ? -4.640 -10.356 -2.847 1.00 16.49 110 ARG B N 1
ATOM 3219 C CA . ARG B 1 110 ? -5.840 -10.917 -2.236 1.00 19.92 110 ARG B CA 1
ATOM 3220 C C . ARG B 1 110 ? -6.529 -9.917 -1.307 1.00 21.09 110 ARG B C 1
ATOM 3221 O O . ARG B 1 110 ? -7.747 -9.710 -1.399 1.00 22.98 110 ARG B O 1
ATOM 3229 N N . ASP B 1 111 ? -5.773 -9.284 -0.406 1.00 21.21 111 ASP B N 1
ATOM 3230 C CA . ASP B 1 111 ? -6.416 -8.420 0.582 1.00 20.36 111 ASP B CA 1
ATOM 3231 C C . ASP B 1 111 ? -6.933 -7.128 -0.035 1.00 23.09 111 ASP B C 1
ATOM 3232 O O . ASP B 1 111 ? -7.946 -6.602 0.425 1.00 24.76 111 ASP B O 1
ATOM 3237 N N . LEU B 1 112 ? -6.272 -6.605 -1.071 1.00 20.09 112 LEU B N 1
ATOM 3238 C CA . LEU B 1 112 ? -6.787 -5.415 -1.749 1.00 24.00 112 LEU B CA 1
ATOM 3239 C C . LEU B 1 112 ? -7.839 -5.726 -2.803 1.00 23.43 112 LEU B C 1
ATOM 3240 O O . LEU B 1 112 ? -8.536 -4.805 -3.251 1.00 27.29 112 LEU B O 1
ATOM 3245 N N . ASN B 1 113 ? -7.935 -6.976 -3.247 1.00 22.90 113 ASN B N 1
ATOM 3246 C CA . ASN B 1 113 ? -8.717 -7.327 -4.425 1.00 21.45 113 ASN B CA 1
ATOM 3247 C C . ASN B 1 113 ? -8.228 -6.551 -5.649 1.00 24.04 113 ASN B C 1
ATOM 3248 O O . ASN B 1 113 ? -8.982 -5.844 -6.330 1.00 23.40 113 ASN B O 1
ATOM 3253 N N . ALA B 1 114 ? -6.939 -6.716 -5.924 1.00 20.18 114 ALA B N 1
ATOM 3254 C CA . ALA B 1 114 ? -6.245 -6.014 -6.995 1.00 20.00 114 ALA B CA 1
ATOM 3255 C C . ALA B 1 114 ? -5.462 -7.025 -7.817 1.00 17.69 114 ALA B C 1
ATOM 3256 O O . ALA B 1 114 ? -5.092 -8.092 -7.327 1.00 20.29 114 ALA B O 1
ATOM 3258 N N . ILE B 1 115 ? -5.188 -6.688 -9.067 1.00 14.92 115 ILE B N 1
ATOM 3259 C CA . ILE B 1 115 ? -4.188 -7.417 -9.836 1.00 15.69 115 ILE B CA 1
ATOM 3260 C C . ILE B 1 115 ? -2.856 -6.724 -9.575 1.00 18.93 115 ILE B C 1
ATOM 3261 O O . ILE B 1 115 ? -2.733 -5.506 -9.746 1.00 18.13 115 ILE B O 1
ATOM 3266 N N . VAL B 1 116 ? -1.881 -7.469 -9.080 1.00 14.94 116 VAL B N 1
ATOM 3267 C CA . VAL B 1 116 ? -0.573 -6.905 -8.769 1.00 14.57 116 VAL B CA 1
ATOM 3268 C C . VAL B 1 116 ? 0.373 -7.285 -9.892 1.00 16.13 116 VAL B C 1
ATOM 3269 O O . VAL B 1 116 ? 0.430 -8.456 -10.301 1.00 14.64 116 VAL B O 1
ATOM 3273 N N . VAL B 1 117 ? 1.096 -6.289 -10.397 1.00 12.72 117 VAL B N 1
ATOM 3274 C CA . VAL B 1 117 ? 2.112 -6.453 -11.434 1.00 13.73 117 VAL B CA 1
ATOM 3275 C C . VAL B 1 117 ? 3.444 -6.116 -10.791 1.00 17.70 117 VAL B C 1
ATOM 3276 O O . VAL B 1 117 ? 3.692 -4.955 -10.444 1.00 17.76 117 VAL B O 1
ATOM 3280 N N . SER B 1 118 ? 4.309 -7.124 -10.652 1.00 14.87 118 SER B N 1
ATOM 3281 C CA A SER B 1 118 ? 5.592 -6.973 -9.969 0.67 13.70 118 SER B CA 1
ATOM 3282 C CA B SER B 1 118 ? 5.593 -6.971 -9.973 0.33 13.64 118 SER B CA 1
ATOM 3283 C C . SER B 1 118 ? 6.726 -7.074 -10.985 1.00 16.47 118 SER B C 1
ATOM 3284 O O . SER B 1 118 ? 7.156 -8.189 -11.330 1.00 13.98 118 SER B O 1
ATOM 3289 N N . PRO B 1 119 ? 7.249 -5.959 -11.495 1.00 15.97 119 PRO B N 1
ATOM 3290 C CA . PRO B 1 119 ? 8.290 -6.046 -12.522 1.00 15.84 119 PRO B CA 1
ATOM 3291 C C . PRO B 1 119 ? 9.700 -6.159 -11.950 1.00 14.93 119 PRO B C 1
ATOM 3292 O O . PRO B 1 119 ? 10.046 -5.597 -10.907 1.00 14.89 119 PRO B O 1
ATOM 3296 N N . SER B 1 120 ? 10.522 -6.919 -12.664 1.00 13.21 120 SER B N 1
ATOM 3297 C CA . SER B 1 120 ? 11.940 -6.957 -12.362 1.00 12.34 120 SER B CA 1
ATOM 3298 C C . SER B 1 120 ? 12.602 -5.664 -12.836 1.00 16.39 120 SER B C 1
ATOM 3299 O O . SER B 1 120 ? 12.096 -4.952 -13.712 1.00 17.31 120 SER B O 1
ATOM 3302 N N . TYR B 1 121 ? 13.744 -5.355 -12.236 1.00 14.18 121 TYR B N 1
ATOM 3303 C CA . TYR B 1 121 ? 14.528 -4.217 -12.685 1.00 14.54 121 TYR B CA 1
ATOM 3304 C C . TYR B 1 121 ? 16.000 -4.549 -12.517 1.00 15.44 121 TYR B C 1
ATOM 3305 O O . TYR B 1 121 ? 16.389 -5.296 -11.614 1.00 15.32 121 TYR B O 1
ATOM 3314 N N . ARG B 1 122 ? 16.809 -4.011 -13.422 1.00 14.33 122 ARG B N 1
ATOM 3315 C CA . ARG B 1 122 ? 18.233 -4.294 -13.404 1.00 15.83 122 ARG B CA 1
ATOM 3316 C C . ARG B 1 122 ? 18.874 -3.707 -12.153 1.00 18.54 122 ARG B C 1
ATOM 3317 O O . ARG B 1 122 ? 18.488 -2.629 -11.682 1.00 19.68 122 ARG B O 1
ATOM 3325 N N . LEU B 1 123 ? 19.871 -4.413 -11.624 1.00 15.29 123 LEU B N 1
ATOM 3326 C CA . LEU B 1 123 ? 20.489 -4.061 -10.355 1.00 16.97 123 LEU B CA 1
ATOM 3327 C C . LEU B 1 123 ? 21.838 -3.380 -10.562 1.00 19.79 123 LEU B C 1
ATOM 3328 O O . LEU B 1 123 ? 22.552 -3.638 -11.535 1.00 17.46 123 LEU B O 1
ATOM 3333 N N . ALA B 1 124 ? 22.175 -2.503 -9.628 1.00 14.29 124 ALA B N 1
ATOM 3334 C CA . ALA B 1 124 ? 23.471 -1.842 -9.558 1.00 16.12 124 ALA B CA 1
ATOM 3335 C C . ALA B 1 124 ? 24.436 -2.699 -8.757 1.00 17.77 124 ALA B C 1
ATOM 3336 O O . ALA B 1 124 ? 24.006 -3.510 -7.926 1.00 15.63 124 ALA B O 1
ATOM 3338 N N . PRO B 1 125 ? 25.766 -2.510 -8.931 1.00 16.61 125 PRO B N 1
ATOM 3339 C CA . PRO B 1 125 ? 26.484 -1.518 -9.755 1.00 21.52 125 PRO B CA 1
ATOM 3340 C C . PRO B 1 125 ? 26.579 -1.879 -11.246 1.00 22.44 125 PRO B C 1
ATOM 3341 O O . PRO B 1 125 ? 27.016 -1.036 -12.043 1.00 21.72 125 PRO B O 1
ATOM 3345 N N . GLU B 1 126 ? 26.171 -3.099 -11.619 1.00 18.65 126 GLU B N 1
ATOM 3346 C CA . GLU B 1 126 ? 26.171 -3.472 -13.038 1.00 19.73 126 GLU B CA 1
ATOM 3347 C C . GLU B 1 126 ? 25.369 -2.484 -13.871 1.00 26.56 126 GLU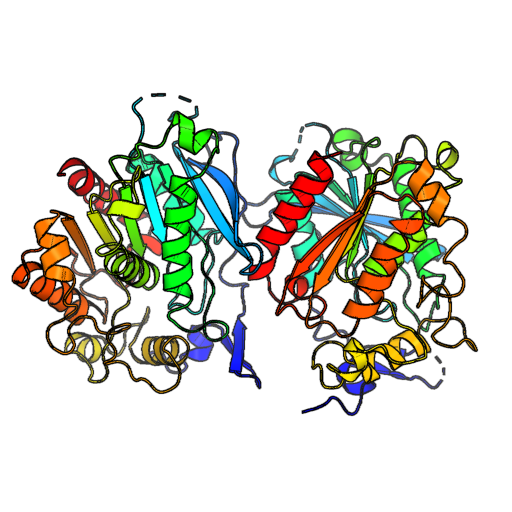 B C 1
ATOM 3348 O O . GLU B 1 126 ? 25.791 -2.094 -14.968 1.00 21.15 126 GLU B O 1
ATOM 3354 N N . HIS B 1 127 ? 24.210 -2.057 -13.362 1.00 17.91 127 HIS B N 1
ATOM 3355 C CA . HIS B 1 127 ? 23.322 -1.119 -14.052 1.00 17.61 127 HIS B CA 1
ATOM 3356 C C . HIS B 1 127 ? 22.958 -0.055 -13.023 1.00 21.84 127 HIS B C 1
ATOM 3357 O O . HIS B 1 127 ? 21.964 -0.216 -12.316 1.00 15.14 127 HIS B O 1
ATOM 3364 N N . ARG B 1 128 ? 23.760 1.006 -12.934 1.00 19.37 128 ARG B N 1
ATOM 3365 C CA . ARG B 1 128 ? 23.519 2.050 -11.942 1.00 17.55 128 ARG B CA 1
ATOM 3366 C C . ARG B 1 128 ? 22.276 2.861 -12.300 1.00 16.24 128 ARG B C 1
ATOM 3367 O O . ARG B 1 128 ? 21.796 2.849 -13.440 1.00 16.52 128 ARG B O 1
ATOM 3375 N N . LEU B 1 129 ? 21.742 3.569 -11.298 1.00 15.02 129 LEU B N 1
ATOM 3376 C CA . LEU B 1 129 ? 20.623 4.460 -11.542 1.00 13.27 129 LEU B CA 1
ATOM 3377 C C . LEU B 1 129 ? 21.019 5.440 -12.644 1.00 15.79 129 LEU B C 1
ATOM 3378 O O . LEU B 1 129 ? 22.182 5.851 -12.700 1.00 18.75 129 LEU B O 1
ATOM 3383 N N . PRO B 1 130 ? 20.089 5.842 -13.533 1.00 16.32 130 PRO B N 1
ATOM 3384 C CA . PRO B 1 130 ? 18.636 5.588 -13.537 1.00 17.40 130 PRO B CA 1
ATOM 3385 C C . PRO B 1 130 ? 18.148 4.303 -14.228 1.00 16.52 130 PRO B C 1
ATOM 3386 O O . PRO B 1 130 ? 16.969 4.261 -14.620 1.00 16.54 130 PRO B O 1
ATOM 3390 N N . ALA B 1 131 ? 18.993 3.281 -14.357 1.00 13.77 131 ALA B N 1
ATOM 3391 C CA . ALA B 1 131 ? 18.567 2.069 -15.067 1.00 16.82 131 ALA B CA 1
ATOM 3392 C C . ALA B 1 131 ? 17.288 1.500 -14.466 1.00 17.28 131 ALA B C 1
ATOM 3393 O O . ALA B 1 131 ? 16.339 1.179 -15.189 1.00 15.05 131 ALA B O 1
ATOM 3395 N N . ALA B 1 132 ? 17.240 1.377 -13.137 1.00 16.44 132 ALA B N 1
ATOM 3396 C CA . ALA B 1 132 ? 16.040 0.836 -12.499 1.00 17.09 132 ALA B CA 1
ATOM 3397 C C . ALA B 1 132 ? 14.813 1.665 -12.848 1.00 16.61 132 ALA B C 1
ATOM 3398 O O . ALA B 1 132 ? 13.740 1.111 -13.094 1.00 13.79 132 ALA B O 1
ATOM 3400 N N . TYR B 1 133 ? 14.958 2.998 -12.902 1.00 13.94 133 TYR B N 1
ATOM 3401 C CA . TYR B 1 133 ? 13.816 3.853 -13.237 1.00 17.63 133 TYR B CA 1
ATOM 3402 C C . TYR B 1 133 ? 13.351 3.630 -14.674 1.00 14.94 133 TYR B C 1
ATOM 3403 O O . TYR B 1 133 ? 12.145 3.580 -14.938 1.00 15.22 133 TYR B O 1
ATOM 3412 N N . ASP B 1 134 ? 14.291 3.552 -15.620 1.00 15.50 134 ASP B N 1
ATOM 3413 C CA . ASP B 1 134 ? 13.942 3.202 -16.995 1.00 13.39 134 ASP B CA 1
ATOM 3414 C C . ASP B 1 134 ? 13.158 1.895 -17.047 1.00 16.05 134 ASP B C 1
ATOM 3415 O O . ASP B 1 134 ? 12.173 1.772 -17.795 1.00 16.27 134 ASP B O 1
ATOM 3420 N N . ASP B 1 135 ? 13.593 0.895 -16.267 1.00 15.73 135 ASP B N 1
ATOM 3421 C CA . ASP B 1 135 ? 12.879 -0.381 -16.256 1.00 16.73 135 ASP B CA 1
ATOM 3422 C C . ASP B 1 135 ? 11.501 -0.233 -15.627 1.00 17.53 135 ASP B C 1
ATOM 3423 O O . ASP B 1 135 ? 10.523 -0.833 -16.101 1.00 12.27 135 ASP B O 1
ATOM 3428 N N . GLY B 1 136 ? 11.394 0.587 -14.579 1.00 15.94 136 GLY B N 1
ATOM 3429 C CA . GLY B 1 136 ? 10.089 0.804 -13.966 1.00 13.96 136 GLY B CA 1
ATOM 3430 C C . GLY B 1 136 ? 9.125 1.497 -14.913 1.00 16.12 136 GLY B C 1
ATOM 3431 O O . GLY B 1 136 ? 7.925 1.202 -14.915 1.00 15.73 136 GLY B O 1
ATOM 3432 N N . VAL B 1 137 ? 9.632 2.436 -15.723 1.00 14.16 137 VAL B N 1
ATOM 3433 C CA . VAL B 1 137 ? 8.787 3.121 -16.702 1.00 13.83 137 VAL B CA 1
ATOM 3434 C C . VAL B 1 137 ? 8.374 2.154 -17.810 1.00 15.57 137 VAL B C 1
ATOM 3435 O O . VAL B 1 137 ? 7.229 2.169 -18.282 1.00 13.58 137 VAL B O 1
ATOM 3439 N N . GLU B 1 138 ? 9.294 1.297 -18.239 1.00 15.85 138 GLU B N 1
ATOM 3440 C CA . GLU B 1 138 ? 8.984 0.404 -19.350 1.00 13.70 138 GLU B CA 1
ATOM 3441 C C . GLU B 1 138 ? 7.930 -0.614 -18.951 1.00 14.99 138 GLU B C 1
ATOM 3442 O O . GLU B 1 138 ? 7.147 -1.068 -19.794 1.00 15.81 138 GLU B O 1
ATOM 3448 N N . ALA B 1 139 ? 7.885 -0.975 -17.666 1.00 13.72 139 ALA B N 1
ATOM 3449 C CA . ALA B 1 139 ? 6.862 -1.906 -17.202 1.00 15.62 139 ALA B CA 1
ATOM 3450 C C . ALA B 1 139 ? 5.468 -1.341 -17.431 1.00 16.82 139 ALA B C 1
ATOM 3451 O O . ALA B 1 139 ? 4.549 -2.083 -17.795 1.00 15.69 139 ALA B O 1
ATOM 3453 N N . LEU B 1 140 ? 5.294 -0.017 -17.259 1.00 15.38 140 LEU B N 1
ATOM 3454 C CA . LEU B 1 140 ? 4.004 0.595 -17.575 1.00 16.45 140 LEU B CA 1
ATOM 3455 C C . LEU B 1 140 ? 3.709 0.543 -19.069 1.00 18.97 140 LEU B C 1
ATOM 3456 O O . LEU B 1 140 ? 2.565 0.280 -19.467 1.00 21.33 140 LEU B O 1
ATOM 3461 N N . ASP B 1 141 ? 4.707 0.827 -19.913 1.00 19.61 141 ASP B N 1
ATOM 3462 C CA . ASP B 1 141 ? 4.491 0.677 -21.351 1.00 19.43 141 ASP B CA 1
ATOM 3463 C C . ASP B 1 141 ? 4.076 -0.739 -21.703 1.00 21.30 141 ASP B C 1
ATOM 3464 O O . ASP B 1 141 ? 3.275 -0.940 -22.625 1.00 25.45 141 ASP B O 1
ATOM 3469 N N . TRP B 1 142 ? 4.586 -1.733 -20.966 1.00 18.31 142 TRP B N 1
ATOM 3470 C CA . TRP B 1 142 ? 4.226 -3.123 -21.253 1.00 20.77 142 TRP B CA 1
ATOM 3471 C C . TRP B 1 142 ? 2.759 -3.402 -20.917 1.00 21.50 142 TRP B C 1
ATOM 3472 O O . TRP B 1 142 ? 2.062 -4.107 -21.665 1.00 21.47 142 TRP B O 1
ATOM 3483 N N . ILE B 1 143 ? 2.280 -2.892 -19.781 1.00 15.61 143 ILE B N 1
ATOM 3484 C CA . ILE B 1 143 ? 0.893 -3.132 -19.387 1.00 20.35 143 ILE B CA 1
ATOM 3485 C C . ILE B 1 143 ? -0.051 -2.518 -20.408 1.00 22.43 143 ILE B C 1
ATOM 3486 O O . ILE B 1 143 ? -1.050 -3.133 -20.806 1.00 23.95 143 ILE B O 1
ATOM 3491 N N . LYS B 1 144 ? 0.252 -1.291 -20.836 1.00 21.67 144 LYS B N 1
ATOM 3492 C CA . LYS B 1 144 ? -0.575 -0.567 -21.800 1.00 25.44 144 LYS B CA 1
ATOM 3493 C C . LYS B 1 144 ? -0.851 -1.392 -23.053 1.00 27.19 144 LYS B C 1
ATOM 3494 O O . LYS B 1 144 ? -1.965 -1.365 -23.590 1.00 32.94 144 LYS B O 1
ATOM 3500 N N . THR B 1 145 ? 0.136 -2.154 -23.523 1.00 24.43 145 THR B N 1
ATOM 3501 C CA . THR B 1 145 ? 0.010 -2.885 -24.781 1.00 32.19 145 THR B CA 1
ATOM 3502 C C . THR B 1 145 ? -0.157 -4.392 -24.598 1.00 31.89 145 THR B C 1
ATOM 3503 O O . THR B 1 145 ? -0.057 -5.134 -25.578 1.00 31.15 145 THR B O 1
ATOM 3507 N N . SER B 1 146 ? -0.389 -4.877 -23.385 1.00 24.71 146 SER B N 1
ATOM 3508 C CA . SER B 1 146 ? -0.436 -6.320 -23.180 1.00 28.04 146 SER B CA 1
ATOM 3509 C C . SER B 1 146 ? -1.739 -6.899 -23.711 1.00 30.83 146 SER B C 1
ATOM 3510 O O . SER B 1 146 ? -2.812 -6.321 -23.525 1.00 36.67 146 SER B O 1
ATOM 3513 N N . ASP B 1 147 ? -1.646 -8.058 -24.365 1.00 37.29 147 ASP B N 1
ATOM 3514 C CA . ASP B 1 147 ? -2.831 -8.817 -24.745 1.00 37.94 147 ASP B CA 1
ATOM 3515 C C . ASP B 1 147 ? -2.980 -10.094 -23.922 1.00 35.30 147 ASP B C 1
ATOM 3516 O O . ASP B 1 147 ? -3.700 -11.008 -24.328 1.00 36.94 147 ASP B O 1
ATOM 3521 N N . ASP B 1 148 ? -2.329 -10.167 -22.763 1.00 33.46 148 ASP B N 1
ATOM 3522 C CA . ASP B 1 148 ? -2.414 -11.368 -21.944 1.00 36.11 148 ASP B CA 1
ATOM 3523 C C . ASP B 1 148 ? -3.802 -11.463 -21.322 1.00 31.74 148 ASP B C 1
ATOM 3524 O O . ASP B 1 148 ? -4.406 -10.455 -20.958 1.00 29.66 148 ASP B O 1
ATOM 3529 N N . GLU B 1 149 ? -4.307 -12.688 -21.184 1.00 30.46 149 GLU B N 1
ATOM 3530 C CA . GLU B 1 149 ? -5.712 -12.859 -20.833 1.00 27.57 149 GLU B CA 1
ATOM 3531 C C . GLU B 1 149 ? -6.022 -12.393 -19.414 1.00 28.97 149 GLU B C 1
ATOM 3532 O O . GLU B 1 149 ? -7.128 -11.905 -19.162 1.00 31.26 149 GLU B O 1
ATOM 3538 N N . TRP B 1 150 ? -5.090 -12.548 -18.470 1.00 26.85 150 TRP B N 1
ATOM 3539 C CA . TRP B 1 150 ? -5.351 -12.045 -17.124 1.00 31.49 150 TRP B CA 1
ATOM 3540 C C . TRP B 1 150 ? -5.510 -10.533 -17.144 1.00 22.10 150 TRP B C 1
ATOM 3541 O O . TRP B 1 150 ? -6.434 -9.989 -16.527 1.00 31.04 150 TRP B O 1
ATOM 3552 N N . ILE B 1 151 ? -4.616 -9.842 -17.855 1.00 27.55 151 ILE B N 1
ATOM 3553 C CA . ILE B 1 151 ? -4.724 -8.388 -18.002 1.00 34.23 151 ILE B CA 1
ATOM 3554 C C . ILE B 1 151 ? -6.044 -8.026 -18.676 1.00 27.48 151 ILE B C 1
ATOM 3555 O O . ILE B 1 151 ? -6.817 -7.205 -18.171 1.00 31.48 151 ILE B O 1
ATOM 3560 N N . LYS B 1 152 ? -6.320 -8.640 -19.835 1.00 28.24 152 LYS B N 1
ATOM 3561 C CA . LYS B 1 152 ? -7.488 -8.247 -20.626 1.00 31.54 152 LYS B CA 1
ATOM 3562 C C . LYS B 1 152 ? -8.788 -8.451 -19.852 1.00 26.07 152 LYS B C 1
ATOM 3563 O O . LYS B 1 152 ? -9.694 -7.613 -19.919 1.00 28.87 152 LYS B O 1
ATOM 3569 N N . SER B 1 153 ? -8.895 -9.549 -19.100 1.00 30.57 153 SER B N 1
ATOM 3570 C CA . SER B 1 153 ? -10.150 -9.894 -18.438 1.00 29.91 153 SER B CA 1
ATOM 3571 C C . SER B 1 153 ? -10.319 -9.281 -17.055 1.00 35.14 153 SER B C 1
ATOM 3572 O O . SER B 1 153 ? -11.461 -9.129 -16.607 1.00 35.37 153 SER B O 1
ATOM 3575 N N . HIS B 1 154 ? -9.235 -8.916 -16.363 1.00 26.43 154 HIS B N 1
ATOM 3576 C CA . HIS B 1 154 ? -9.361 -8.552 -14.957 1.00 26.05 154 HIS B CA 1
ATOM 3577 C C . HIS B 1 154 ? -8.826 -7.179 -14.571 1.00 31.02 154 HIS B C 1
ATOM 3578 O O . HIS B 1 154 ? -9.139 -6.717 -13.469 1.00 36.16 154 HIS B O 1
ATOM 3585 N N . ALA B 1 155 ? -8.052 -6.511 -15.422 1.00 24.82 155 ALA B N 1
ATOM 3586 C CA . ALA B 1 155 ? -7.343 -5.296 -15.022 1.00 20.93 155 ALA B CA 1
ATOM 3587 C C . ALA B 1 155 ? -8.168 -4.054 -15.336 1.00 23.52 155 ALA B C 1
ATOM 3588 O O . ALA B 1 155 ? -8.561 -3.844 -16.490 1.00 28.38 155 ALA B O 1
ATOM 3590 N N . ASP B 1 156 ? -8.402 -3.220 -14.321 1.00 18.95 156 ASP B N 1
ATOM 3591 C CA . ASP B 1 156 ? -9.045 -1.912 -14.495 1.00 25.95 156 ASP B CA 1
ATOM 3592 C C . ASP B 1 156 ? -7.967 -0.900 -14.877 1.00 26.49 156 ASP B C 1
ATOM 3593 O O . ASP B 1 156 ? -7.242 -0.386 -14.015 1.00 18.25 156 ASP B O 1
ATOM 3598 N N . PHE B 1 157 ? -7.875 -0.582 -16.174 1.00 20.90 157 PHE B N 1
ATOM 3599 C CA . PHE B 1 157 ? -6.828 0.322 -16.652 1.00 17.20 157 PHE B CA 1
ATOM 3600 C C . PHE B 1 157 ? -7.004 1.746 -16.145 1.00 22.51 157 PHE B C 1
ATOM 3601 O O . PHE B 1 157 ? -6.040 2.522 -16.164 1.00 23.28 157 PHE B O 1
ATOM 3609 N N . SER B 1 158 ? -8.193 2.107 -15.674 1.00 23.60 158 SER B N 1
ATOM 3610 C CA . SER B 1 158 ? -8.430 3.461 -15.183 1.00 22.82 158 SER B CA 1
ATOM 3611 C C . SER B 1 158 ? -7.990 3.680 -13.736 1.00 23.24 158 SER B C 1
ATOM 3612 O O . SER B 1 158 ? -8.046 4.820 -13.253 1.00 24.56 158 SER B O 1
ATOM 3615 N N . ASN B 1 159 ? -7.545 2.629 -13.029 1.00 22.14 159 ASN B N 1
ATOM 3616 C CA . ASN B 1 159 ? -7.189 2.713 -11.607 1.00 19.59 159 ASN B CA 1
ATOM 3617 C C . ASN B 1 159 ? -5.835 2.057 -11.390 1.00 19.08 159 ASN B C 1
ATOM 3618 O O . ASN B 1 159 ? -5.767 0.937 -10.882 1.00 19.57 159 ASN B O 1
ATOM 3623 N N . VAL B 1 160 ? -4.758 2.753 -11.743 1.00 15.75 160 VAL B N 1
ATOM 3624 C CA . VAL B 1 160 ? -3.412 2.203 -11.609 1.00 14.41 160 VAL B CA 1
ATOM 3625 C C . VAL B 1 160 ? -2.722 2.893 -10.444 1.00 16.06 160 VAL B C 1
ATOM 3626 O O . VAL B 1 160 ? -2.721 4.127 -10.366 1.00 14.41 160 VAL B O 1
ATOM 3630 N N . PHE B 1 161 ? -2.126 2.099 -9.552 1.00 14.26 161 PHE B N 1
ATOM 3631 C CA . PHE B 1 161 ? -1.312 2.618 -8.455 1.00 14.11 161 PHE B CA 1
ATOM 3632 C C . PHE B 1 161 ? 0.119 2.114 -8.576 1.00 18.57 161 PHE B C 1
ATOM 3633 O O . PHE B 1 161 ? 0.346 0.942 -8.898 1.00 18.37 161 PHE B O 1
ATOM 3641 N N . LEU B 1 162 ? 1.078 3.009 -8.335 1.00 10.67 162 LEU B N 1
ATOM 3642 C CA . LEU B 1 162 ? 2.498 2.662 -8.342 1.00 11.48 162 LEU B CA 1
ATOM 3643 C C . LEU B 1 162 ? 2.956 2.505 -6.894 1.00 14.08 162 LEU B C 1
ATOM 3644 O O . LEU B 1 162 ? 2.920 3.469 -6.112 1.00 16.59 162 LEU B O 1
ATOM 3649 N N . MET B 1 163 ? 3.355 1.299 -6.521 1.00 12.52 163 MET B N 1
ATOM 3650 C CA . MET B 1 163 ? 3.781 1.070 -5.155 1.00 13.92 163 MET B CA 1
ATOM 3651 C C . MET B 1 163 ? 5.136 0.380 -5.123 1.00 14.12 163 MET B C 1
ATOM 3652 O O . MET B 1 163 ? 5.565 -0.255 -6.098 1.00 12.46 163 MET B O 1
ATOM 3657 N N . GLY B 1 164 ? 5.851 0.569 -4.018 1.00 12.76 164 GLY B N 1
ATOM 3658 C CA . GLY B 1 164 ? 7.113 -0.138 -3.847 1.00 15.30 164 GLY B CA 1
ATOM 3659 C C . GLY B 1 164 ? 7.588 -0.053 -2.416 1.00 14.61 164 GLY B C 1
ATOM 3660 O O . GLY B 1 164 ? 7.207 0.851 -1.672 1.00 10.51 164 GLY B O 1
ATOM 3661 N N . THR B 1 165 ? 8.428 -1.015 -2.037 1.00 12.40 165 THR B N 1
ATOM 3662 C CA . THR B 1 165 ? 9.017 -1.059 -0.701 1.00 13.17 165 THR B CA 1
ATOM 3663 C C . THR B 1 165 ? 10.487 -0.671 -0.804 1.00 11.75 165 THR B C 1
ATOM 3664 O O . THR B 1 165 ? 11.207 -1.193 -1.666 1.00 13.14 165 THR B O 1
ATOM 3668 N N . SER B 1 166 ? 10.922 0.248 0.061 1.00 11.61 166 SER B N 1
ATOM 3669 C CA . SER B 1 166 ? 12.336 0.642 0.194 1.00 12.01 166 SER B CA 1
ATOM 3670 C C . SER B 1 166 ? 12.865 1.128 -1.152 1.00 15.62 166 SER B C 1
ATOM 3671 O O . SER B 1 166 ? 12.351 2.142 -1.664 1.00 12.43 166 SER B O 1
ATOM 3674 N N . ALA B 1 167 ? 13.872 0.480 -1.759 1.00 13.29 167 ALA B N 1
ATOM 3675 C CA . ALA B 1 167 ? 14.311 0.933 -3.082 1.00 14.69 167 ALA B CA 1
ATOM 3676 C C . ALA B 1 167 ? 13.141 0.978 -4.056 1.00 15.18 167 ALA B C 1
ATOM 3677 O O . ALA B 1 167 ? 13.080 1.853 -4.932 1.00 13.81 167 ALA B O 1
ATOM 3679 N N . GLY B 1 168 ? 12.202 0.037 -3.922 1.00 11.60 168 GLY B N 1
ATOM 3680 C CA . GLY B 1 168 ? 11.044 0.026 -4.802 1.00 11.94 168 GLY B CA 1
ATOM 3681 C C . GLY B 1 168 ? 10.135 1.232 -4.612 1.00 12.28 168 GLY B C 1
ATOM 3682 O O . GLY B 1 168 ? 9.489 1.676 -5.558 1.00 12.26 168 GLY B O 1
ATOM 3683 N N . GLY B 1 169 ? 10.041 1.753 -3.384 1.00 11.29 169 GLY B N 1
ATOM 3684 C CA . GLY B 1 169 ? 9.262 2.963 -3.172 1.00 9.89 169 GLY B CA 1
ATOM 3685 C C . GLY B 1 169 ? 9.936 4.176 -3.790 1.00 13.95 169 GLY B C 1
ATOM 3686 O O . GLY B 1 169 ? 9.272 5.065 -4.327 1.00 13.57 169 GLY B O 1
ATOM 3687 N N . ASN B 1 170 ? 11.267 4.243 -3.694 1.00 12.21 170 ASN B N 1
ATOM 3688 C CA . ASN B 1 170 ? 12.021 5.260 -4.422 1.00 10.27 170 ASN B CA 1
ATOM 3689 C C . ASN B 1 170 ? 11.756 5.129 -5.917 1.00 13.72 170 ASN B C 1
ATOM 3690 O O . ASN B 1 170 ? 11.445 6.111 -6.607 1.00 14.32 170 ASN B O 1
ATOM 3695 N N . LEU B 1 171 ? 11.820 3.895 -6.418 1.00 12.65 171 LEU B N 1
ATOM 3696 C CA . LEU B 1 171 ? 11.555 3.626 -7.824 1.00 13.22 171 LEU B CA 1
ATOM 3697 C C . LEU B 1 171 ? 10.150 4.091 -8.211 1.00 13.29 171 LEU B C 1
ATOM 3698 O O . LEU B 1 171 ? 9.979 4.805 -9.204 1.00 11.35 171 LEU B O 1
ATOM 3703 N N . ALA B 1 172 ? 9.138 3.748 -7.403 1.00 12.27 172 ALA B N 1
ATOM 3704 C CA . ALA B 1 172 ? 7.767 4.153 -7.720 1.00 11.39 172 ALA B CA 1
ATOM 3705 C C . ALA B 1 172 ? 7.643 5.676 -7.799 1.00 15.40 172 ALA B C 1
ATOM 3706 O O . ALA B 1 172 ? 7.009 6.213 -8.712 1.00 15.33 172 ALA B O 1
ATOM 3708 N N . TYR B 1 173 ? 8.235 6.377 -6.830 1.00 14.12 173 TYR B N 1
ATOM 3709 C CA . TYR B 1 173 ? 8.215 7.838 -6.820 1.00 13.57 173 TYR B CA 1
ATOM 3710 C C . TYR B 1 173 ? 8.780 8.386 -8.122 1.00 15.41 173 TYR B C 1
ATOM 3711 O O . TYR B 1 173 ? 8.175 9.245 -8.778 1.00 15.05 173 TYR B O 1
ATOM 3720 N N . ASN B 1 174 ? 9.923 7.853 -8.544 1.00 10.70 174 ASN B N 1
ATOM 3721 C CA . ASN B 1 174 ? 10.580 8.382 -9.733 1.00 12.49 174 ASN B CA 1
ATOM 3722 C C . ASN B 1 174 ? 9.846 8.006 -11.017 1.00 14.75 174 ASN B C 1
ATOM 3723 O O . ASN B 1 174 ? 9.888 8.772 -11.989 1.00 13.52 174 ASN B O 1
ATOM 3728 N N . VAL B 1 175 ? 9.199 6.837 -11.065 1.00 16.42 175 VAL B N 1
ATOM 3729 C CA . VAL B 1 175 ? 8.339 6.527 -12.211 1.00 13.13 175 VAL B CA 1
ATOM 3730 C C . VAL B 1 175 ? 7.189 7.528 -12.272 1.00 14.75 175 VAL B C 1
ATOM 3731 O O . VAL B 1 175 ? 6.799 7.992 -13.347 1.00 16.32 175 VAL B O 1
ATOM 3735 N N . GLY B 1 176 ? 6.647 7.904 -11.113 1.00 12.90 176 GLY B N 1
ATOM 3736 C CA . GLY B 1 176 ? 5.632 8.950 -11.107 1.00 14.21 176 GLY B CA 1
ATOM 3737 C C . GLY B 1 176 ? 6.148 10.258 -11.685 1.00 16.60 176 GLY B C 1
ATOM 3738 O O . GLY B 1 176 ? 5.508 10.862 -12.551 1.00 15.42 176 GLY B O 1
ATOM 3739 N N . LEU B 1 177 ? 7.321 10.709 -11.217 1.00 13.54 177 LEU B N 1
ATOM 3740 C CA . LEU B 1 177 ? 7.904 11.947 -11.745 1.00 17.97 177 LEU B CA 1
ATOM 3741 C C . LEU B 1 177 ? 8.077 11.860 -13.253 1.00 19.55 177 LEU B C 1
ATOM 3742 O O . LEU B 1 177 ? 7.800 12.820 -13.982 1.00 19.44 177 LEU B O 1
ATOM 3747 N N . ARG B 1 178 ? 8.513 10.705 -13.741 1.00 18.08 178 ARG B N 1
ATOM 3748 C CA A ARG B 1 178 ? 8.771 10.510 -15.163 0.57 18.11 178 ARG B CA 1
ATOM 3749 C CA B ARG B 1 178 ? 8.766 10.546 -15.168 0.43 18.14 178 ARG B CA 1
ATOM 3750 C C . ARG B 1 178 ? 7.503 10.341 -15.988 1.00 20.37 178 ARG B C 1
ATOM 3751 O O . ARG B 1 178 ? 7.591 10.290 -17.218 1.00 23.82 178 ARG B O 1
ATOM 3766 N N . SER B 1 179 ? 6.337 10.252 -15.353 1.00 16.79 179 SER B N 1
ATOM 3767 C CA . SER B 1 179 ? 5.090 10.022 -16.068 1.00 14.40 179 SER B CA 1
ATOM 3768 C C . SER B 1 179 ? 4.173 11.240 -16.119 1.00 21.36 179 SER B C 1
ATOM 3769 O O . SER B 1 179 ? 3.137 11.172 -16.789 1.00 20.95 179 SER B O 1
ATOM 3772 N N . VAL B 1 180 ? 4.520 12.354 -15.452 1.00 21.51 180 VAL B N 1
ATOM 3773 C CA . VAL B 1 180 ? 3.573 13.474 -15.363 1.00 23.50 180 VAL B CA 1
ATOM 3774 C C . VAL B 1 180 ? 3.252 14.080 -16.728 1.00 22.23 180 VAL B C 1
ATOM 3775 O O . VAL B 1 180 ? 2.157 14.620 -16.925 1.00 26.69 180 VAL B O 1
ATOM 3779 N N . ASP B 1 181 ? 4.173 14.020 -17.684 1.00 20.48 181 ASP B N 1
ATOM 3780 C CA . ASP B 1 181 ? 3.871 14.538 -19.015 1.00 24.91 181 ASP B CA 1
ATOM 3781 C C . ASP B 1 181 ? 3.458 13.443 -19.984 1.00 29.51 181 ASP B C 1
ATOM 3782 O O . ASP B 1 181 ? 3.403 13.683 -21.190 1.00 28.12 181 ASP B O 1
ATOM 3787 N N . SER B 1 182 ? 3.109 12.263 -19.472 1.00 22.31 182 SER B N 1
ATOM 3788 C CA . SER B 1 182 ? 2.882 11.080 -20.294 1.00 25.99 182 SER B CA 1
ATOM 3789 C C . SER B 1 182 ? 1.450 10.564 -20.217 1.00 29.67 182 SER B C 1
ATOM 3790 O O . SER B 1 182 ? 1.219 9.395 -20.534 1.00 24.31 182 SER B O 1
ATOM 3793 N N . VAL B 1 183 ? 0.489 11.383 -19.770 1.00 23.51 183 VAL B N 1
ATOM 3794 C CA . VAL B 1 183 ? -0.879 10.879 -19.625 1.00 22.01 183 VAL B CA 1
ATOM 3795 C C . VAL B 1 183 ? -1.405 10.371 -20.965 1.00 24.62 183 VAL B C 1
ATOM 3796 O O . VAL B 1 183 ? -2.008 9.296 -21.044 1.00 20.56 183 VAL B O 1
ATOM 3800 N N . SER B 1 184 ? -1.167 11.120 -22.045 1.00 20.45 184 SER B N 1
ATOM 3801 C CA . SER B 1 184 ? -1.670 10.693 -23.352 1.00 19.05 184 SER B CA 1
ATOM 3802 C C . SER B 1 184 ? -0.918 9.465 -23.843 1.00 22.23 184 SER B C 1
ATOM 3803 O O . SER B 1 184 ? -1.509 8.541 -24.425 1.00 21.27 184 SER B O 1
ATOM 3806 N N . ASP B 1 185 ? 0.398 9.448 -23.619 1.00 20.47 185 ASP B N 1
ATOM 3807 C CA . ASP B 1 185 ? 1.227 8.348 -24.081 1.00 20.38 185 ASP B CA 1
ATOM 3808 C C . ASP B 1 185 ? 0.931 7.060 -23.320 1.00 23.90 185 ASP B C 1
ATOM 3809 O O . ASP B 1 185 ? 0.991 5.972 -23.905 1.00 23.90 185 ASP B O 1
ATOM 3814 N N . LEU B 1 186 ? 0.603 7.160 -22.028 1.00 19.80 186 LEU B N 1
ATOM 3815 C CA . LEU B 1 186 ? 0.301 5.978 -21.217 1.00 24.07 186 LEU B CA 1
ATOM 3816 C C . LEU B 1 186 ? -1.092 5.422 -21.473 1.00 22.29 186 LEU B C 1
ATOM 3817 O O . LEU B 1 186 ? -1.349 4.250 -21.168 1.00 19.07 186 LEU B O 1
ATOM 3822 N N . SER B 1 187 ? -1.989 6.237 -22.021 1.00 18.33 187 SER B N 1
ATOM 3823 C CA . SER B 1 187 ? -3.399 5.890 -22.076 1.00 17.23 187 SER B CA 1
ATOM 3824 C C . SER B 1 187 ? -3.570 4.653 -22.965 1.00 24.10 187 SER B C 1
ATOM 3825 O O . SER B 1 187 ? -2.818 4.467 -23.925 1.00 22.64 187 SER B O 1
ATOM 3828 N N . PRO B 1 188 ? -4.520 3.754 -22.645 1.00 19.50 188 PRO B N 1
ATOM 3829 C CA . PRO B 1 188 ? -5.596 3.827 -21.645 1.00 23.48 188 PRO B CA 1
ATOM 3830 C C . PRO B 1 188 ? -5.216 3.514 -20.187 1.00 22.09 188 PRO B C 1
ATOM 3831 O O . PRO B 1 188 ? -6.105 3.532 -19.327 1.00 21.70 188 PRO B O 1
ATOM 3835 N N . LEU B 1 189 ? -3.939 3.246 -19.906 1.00 19.03 189 LEU B N 1
ATOM 3836 C CA . LEU B 1 189 ? -3.470 3.166 -18.522 1.00 17.36 189 LEU B CA 1
ATOM 3837 C C . LEU B 1 189 ? -3.520 4.545 -17.872 1.00 20.36 189 LEU B C 1
ATOM 3838 O O . LEU B 1 189 ? -3.003 5.520 -18.431 1.00 23.16 189 LEU B O 1
ATOM 3843 N N . GLN B 1 190 ? -4.145 4.643 -16.692 1.00 15.94 190 GLN B N 1
ATOM 3844 C CA . GLN B 1 190 ? -4.306 5.924 -16.000 1.00 18.62 190 GLN B CA 1
ATOM 3845 C C . GLN B 1 190 ? -3.812 5.805 -14.562 1.00 20.51 190 GLN B C 1
ATOM 3846 O O . GLN B 1 190 ? -4.417 5.100 -13.750 1.00 17.96 190 GLN B O 1
ATOM 3852 N N . ILE B 1 191 ? -2.722 6.505 -14.250 1.00 17.93 191 ILE B N 1
ATOM 3853 C CA . ILE B 1 191 ? -2.198 6.505 -12.887 1.00 18.42 191 ILE B CA 1
ATOM 3854 C C . ILE B 1 191 ? -3.150 7.280 -11.982 1.00 23.58 191 ILE B C 1
ATOM 3855 O O . ILE B 1 191 ? -3.630 8.366 -12.340 1.00 19.07 191 ILE B O 1
ATOM 3860 N N . ARG B 1 192 ? -3.456 6.712 -10.809 1.00 15.79 192 ARG B N 1
ATOM 3861 C CA . ARG B 1 192 ? -4.270 7.402 -9.808 1.00 19.16 192 ARG B CA 1
ATOM 3862 C C . ARG B 1 192 ? -3.478 7.816 -8.579 1.00 19.87 192 ARG B C 1
ATOM 3863 O O . ARG B 1 192 ? -3.921 8.712 -7.846 1.00 20.11 192 ARG B O 1
ATOM 3871 N N . GLY B 1 193 ? -2.339 7.185 -8.321 1.00 17.10 193 GLY B N 1
ATOM 3872 C CA . GLY B 1 193 ? -1.672 7.408 -7.056 1.00 16.23 193 GLY B CA 1
ATOM 3873 C C . GLY B 1 193 ? -0.399 6.605 -6.929 1.00 16.20 193 GLY B C 1
ATOM 3874 O O . GLY B 1 193 ? -0.100 5.727 -7.749 1.00 14.42 193 GLY B O 1
ATOM 3875 N N . LEU B 1 194 ? 0.348 6.941 -5.872 1.00 13.68 194 LEU B N 1
ATOM 3876 C CA . LEU B 1 194 ? 1.604 6.296 -5.499 1.00 12.99 194 LEU B CA 1
ATOM 3877 C C . LEU B 1 194 ? 1.489 5.809 -4.067 1.00 14.84 194 LEU B C 1
ATOM 3878 O O . LEU B 1 194 ? 0.919 6.491 -3.206 1.00 15.60 194 LEU B O 1
ATOM 3883 N N . ILE B 1 195 ? 2.072 4.650 -3.796 1.00 12.53 195 ILE B N 1
ATOM 3884 C CA . ILE B 1 195 ? 2.055 4.072 -2.466 1.00 12.77 195 ILE B CA 1
ATOM 3885 C C . ILE B 1 195 ? 3.505 3.785 -2.109 1.00 13.26 195 ILE B C 1
ATOM 3886 O O . ILE B 1 195 ? 4.103 2.839 -2.638 1.00 12.27 195 ILE B O 1
ATOM 3891 N N . LEU B 1 196 ? 4.077 4.606 -1.235 1.00 8.98 196 LEU B N 1
ATOM 3892 C CA . LEU B 1 196 ? 5.505 4.555 -0.930 1.00 11.96 196 LEU B CA 1
ATOM 3893 C C . LEU B 1 196 ? 5.693 3.890 0.431 1.00 15.43 196 LEU B C 1
ATOM 3894 O O . LEU B 1 196 ? 5.411 4.496 1.478 1.00 10.87 196 LEU B O 1
ATOM 3899 N N . HIS B 1 197 ? 6.156 2.631 0.411 1.00 13.70 197 HIS B N 1
ATOM 3900 C CA . HIS B 1 197 ? 6.286 1.814 1.618 1.00 12.35 197 HIS B CA 1
ATOM 3901 C C . HIS B 1 197 ? 7.740 1.858 2.092 1.00 16.92 197 HIS B C 1
ATOM 3902 O O . HIS B 1 197 ? 8.613 1.194 1.519 1.00 12.46 197 HIS B O 1
ATOM 3909 N N . HIS B 1 198 ? 7.991 2.627 3.152 1.00 14.54 198 HIS B N 1
ATOM 3910 C CA . HIS B 1 198 ? 9.334 2.843 3.679 1.00 12.40 198 HIS B CA 1
ATOM 3911 C C . HIS B 1 198 ? 10.331 3.167 2.563 1.00 15.28 198 HIS B C 1
ATOM 3912 O O . HIS B 1 198 ? 11.354 2.487 2.427 1.00 15.37 198 HIS B O 1
ATOM 3919 N N . PRO B 1 199 ? 10.078 4.200 1.756 1.00 13.55 199 PRO B N 1
ATOM 3920 C CA . PRO B 1 199 ? 10.909 4.400 0.563 1.00 13.91 199 PRO B CA 1
ATOM 3921 C C . PRO B 1 199 ? 12.346 4.768 0.921 1.00 16.19 199 PRO B C 1
ATOM 3922 O O . PRO B 1 199 ? 12.620 5.433 1.922 1.00 13.00 199 PRO B O 1
ATOM 3926 N N . PHE B 1 200 ? 13.270 4.317 0.067 1.00 12.09 200 PHE B N 1
ATOM 3927 C CA . PHE B 1 200 ? 14.715 4.416 0.296 1.00 13.22 200 PHE B CA 1
ATOM 3928 C C . PHE B 1 200 ? 15.186 5.802 -0.138 1.00 14.14 200 PHE B C 1
ATOM 3929 O O . PHE B 1 200 ? 15.367 6.061 -1.329 1.00 12.67 200 PHE B O 1
ATOM 3937 N N . PHE B 1 201 ? 15.388 6.702 0.836 1.00 12.85 201 PHE B N 1
ATOM 3938 C CA . PHE B 1 201 ? 15.873 8.056 0.589 1.00 13.98 201 PHE B CA 1
ATOM 3939 C C . PHE B 1 201 ? 16.998 8.364 1.570 1.00 11.72 201 PHE B C 1
ATOM 3940 O O . PHE B 1 201 ? 16.923 8.005 2.745 1.00 14.83 201 PHE B O 1
ATOM 3948 N N . GLY B 1 202 ? 18.014 9.077 1.112 1.00 16.07 202 GLY B N 1
ATOM 3949 C CA . GLY B 1 202 ? 19.073 9.492 2.012 1.00 14.96 202 GLY B CA 1
ATOM 3950 C C . GLY B 1 202 ? 19.775 10.699 1.443 1.00 19.63 202 GLY B C 1
ATOM 3951 O O . GLY B 1 202 ? 19.768 10.913 0.232 1.00 21.11 202 GLY B O 1
ATOM 3952 N N . GLY B 1 203 ? 20.362 11.511 2.326 1.00 17.89 203 GLY B N 1
ATOM 3953 C CA . GLY B 1 203 ? 21.144 12.658 1.924 1.00 17.64 203 GLY B CA 1
ATOM 3954 C C . GLY B 1 203 ? 22.598 12.541 2.364 1.00 16.44 203 GLY B C 1
ATOM 3955 O O . GLY B 1 203 ? 23.017 11.561 2.987 1.00 18.93 203 GLY B O 1
ATOM 3956 N N . GLU B 1 204 ? 23.370 13.568 2.004 1.00 17.14 204 GLU B N 1
ATOM 3957 C CA . GLU B 1 204 ? 24.785 13.592 2.363 1.00 21.07 204 GLU B CA 1
ATOM 3958 C C . GLU B 1 204 ? 24.951 13.856 3.858 1.00 18.86 204 GLU B C 1
ATOM 3959 O O . GLU B 1 204 ? 25.496 13.026 4.592 1.00 24.75 204 GLU B O 1
ATOM 3965 N N . GLU B 1 205 ? 24.436 14.987 4.340 1.00 20.40 205 GLU B N 1
ATOM 3966 C CA . GLU B 1 205 ? 24.467 15.248 5.772 1.00 22.81 205 GLU B CA 1
ATOM 3967 C C . GLU B 1 205 ? 23.510 14.297 6.488 1.00 26.30 205 GLU B C 1
ATOM 3968 O O . GLU B 1 205 ? 22.432 13.988 5.972 1.00 22.71 205 GLU B O 1
ATOM 3974 N N . ARG B 1 206 ? 23.901 13.837 7.686 1.00 19.69 206 ARG B N 1
ATOM 3975 C CA . ARG B 1 206 ? 23.039 12.947 8.468 1.00 23.46 206 ARG B CA 1
ATOM 3976 C C . ARG B 1 206 ? 21.818 13.686 9.001 1.00 26.81 206 ARG B C 1
ATOM 3977 O O . ARG B 1 206 ? 21.935 14.791 9.536 1.00 22.76 206 ARG B O 1
ATOM 3985 N N . SER B 1 207 ? 20.640 13.069 8.868 1.00 19.51 207 SER B N 1
ATOM 3986 C CA . SER B 1 207 ? 19.447 13.581 9.524 1.00 18.52 207 SER B CA 1
ATOM 3987 C C . SER B 1 207 ? 19.476 13.232 11.008 1.00 18.62 207 SER B C 1
ATOM 3988 O O . SER B 1 207 ? 20.263 12.396 11.464 1.00 16.89 207 SER B O 1
ATOM 3991 N N . GLU B 1 208 ? 18.572 13.860 11.763 1.00 18.70 208 GLU B N 1
ATOM 3992 C CA . GLU B 1 208 ? 18.488 13.573 13.189 1.00 18.37 208 GLU B CA 1
ATOM 3993 C C . GLU B 1 208 ? 18.208 12.096 13.429 1.00 17.33 208 GLU B C 1
ATOM 3994 O O . GLU B 1 208 ? 18.803 11.476 14.320 1.00 21.43 208 GLU B O 1
ATOM 4000 N N . SER B 1 209 ? 17.307 11.510 12.644 1.00 15.68 209 SER B N 1
ATOM 4001 C CA . SER B 1 209 ? 17.002 10.098 12.848 1.00 16.12 209 SER B CA 1
ATOM 4002 C C . SER B 1 209 ? 18.162 9.192 12.433 1.00 18.51 209 SER B C 1
ATOM 4003 O O . SER B 1 209 ? 18.326 8.119 13.017 1.00 16.88 209 SER B O 1
ATOM 4006 N N . GLU B 1 210 ? 18.963 9.581 11.427 1.00 15.45 210 GLU B N 1
ATOM 4007 C CA . GLU B 1 210 ? 20.130 8.761 11.081 1.00 16.75 210 GLU B CA 1
ATOM 4008 C C . GLU B 1 210 ? 21.171 8.764 12.195 1.00 18.53 210 GLU B C 1
ATOM 4009 O O . GLU B 1 210 ? 21.855 7.756 12.413 1.00 18.51 210 GLU B O 1
ATOM 4015 N N . ILE B 1 211 ? 21.330 9.889 12.889 1.00 17.45 211 ILE B N 1
ATOM 4016 C CA . ILE B 1 211 ? 22.266 9.939 14.016 1.00 20.77 211 ILE B CA 1
ATOM 4017 C C . ILE B 1 211 ? 21.706 9.158 15.193 1.00 23.85 211 ILE B C 1
ATOM 4018 O O . ILE B 1 211 ? 22.382 8.297 15.776 1.00 21.55 211 ILE B O 1
ATOM 4023 N N . ARG B 1 212 ? 20.445 9.432 15.538 1.00 19.45 212 ARG B N 1
ATOM 4024 C CA . ARG B 1 212 ? 19.819 8.782 16.686 1.00 25.96 212 ARG B CA 1
ATOM 4025 C C . ARG B 1 212 ? 19.806 7.270 16.524 1.00 22.88 212 ARG B C 1
ATOM 4026 O O . ARG B 1 212 ? 20.026 6.526 17.488 1.00 20.82 212 ARG B O 1
ATOM 4034 N N . LEU B 1 213 ? 19.558 6.789 15.306 1.00 18.23 213 LEU B N 1
ATOM 4035 C CA . LEU B 1 213 ? 19.434 5.362 15.049 1.00 17.95 213 LEU B CA 1
ATOM 4036 C C . LEU B 1 213 ? 20.654 4.819 14.316 1.00 23.17 213 LEU B C 1
ATOM 4037 O O . LEU B 1 213 ? 20.556 3.850 13.552 1.00 22.27 213 LEU B O 1
ATOM 4042 N N . MET B 1 214 ? 21.815 5.435 14.555 1.00 22.04 214 MET B N 1
ATOM 4043 C CA A MET B 1 214 ? 23.038 5.038 13.863 0.47 23.79 214 MET B CA 1
ATOM 4044 C CA B MET B 1 214 ? 23.015 5.026 13.838 0.53 23.79 214 MET B CA 1
ATOM 4045 C C . MET B 1 214 ? 23.386 3.578 14.126 1.00 25.19 214 MET B C 1
ATOM 4046 O O . MET B 1 214 ? 24.040 2.942 13.300 1.00 21.50 214 MET B O 1
ATOM 4055 N N . ASN B 1 215 ? 22.973 3.033 15.272 1.00 20.18 215 ASN B N 1
ATOM 4056 C CA . ASN B 1 215 ? 23.284 1.644 15.602 1.00 23.30 215 ASN B CA 1
ATOM 4057 C C . ASN B 1 215 ? 22.179 0.683 15.185 1.00 26.54 215 ASN B C 1
ATOM 4058 O O . ASN B 1 215 ? 22.126 -0.449 15.691 1.00 26.23 215 ASN B O 1
ATOM 4063 N N . ASP B 1 216 ? 21.292 1.111 14.285 1.00 21.09 216 ASP B N 1
ATOM 4064 C CA . ASP B 1 216 ? 20.232 0.238 13.808 1.00 23.72 216 ASP B CA 1
ATOM 4065 C C . ASP B 1 216 ? 20.842 -1.054 13.266 1.00 26.10 216 ASP B C 1
ATOM 4066 O O . ASP B 1 216 ? 21.952 -1.064 12.726 1.00 23.99 216 ASP B O 1
ATOM 4071 N N . GLN B 1 217 ? 20.130 -2.163 13.457 1.00 25.62 217 GLN B N 1
ATOM 4072 C CA . GLN B 1 217 ? 20.597 -3.477 13.026 1.00 29.44 217 GLN B CA 1
ATOM 4073 C C . GLN B 1 217 ? 19.947 -3.938 11.728 1.00 31.74 217 GLN B C 1
ATOM 4074 O O . GLN B 1 217 ? 20.258 -5.035 11.254 1.00 30.31 217 GLN B O 1
ATOM 4080 N N . VAL B 1 218 ? 19.067 -3.138 11.135 1.00 25.43 218 VAL B N 1
ATOM 4081 C CA . VAL B 1 218 ? 18.377 -3.531 9.912 1.00 24.36 218 VAL B CA 1
ATOM 4082 C C . VAL B 1 218 ? 18.975 -2.854 8.692 1.00 29.20 218 VAL B C 1
ATOM 4083 O O . VAL B 1 218 ? 19.363 -3.520 7.731 1.00 33.97 218 VAL B O 1
ATOM 4087 N N . CYS B 1 219 ? 19.060 -1.526 8.710 1.00 22.80 219 CYS B N 1
ATOM 4088 C CA A CYS B 1 219 ? 19.558 -0.751 7.589 0.67 24.21 219 CYS B CA 1
ATOM 4089 C CA B CYS B 1 219 ? 19.611 -0.770 7.581 0.33 24.22 219 CYS B CA 1
ATOM 4090 C C . CYS B 1 219 ? 20.222 0.532 8.087 1.00 26.97 219 CYS B C 1
ATOM 4091 O O . CYS B 1 219 ? 19.746 1.635 7.788 1.00 24.58 219 CYS B O 1
ATOM 4096 N N . PRO B 1 220 ? 21.315 0.440 8.839 1.00 19.28 220 PRO B N 1
ATOM 4097 C CA . PRO B 1 220 ? 21.919 1.642 9.426 1.00 22.56 220 PRO B CA 1
ATOM 4098 C C . PRO B 1 220 ? 22.638 2.466 8.372 1.00 20.37 220 PRO B C 1
ATOM 4099 O O . PRO B 1 220 ? 22.888 1.978 7.258 1.00 19.92 220 PRO B O 1
ATOM 4103 N N . PRO B 1 221 ? 22.990 3.718 8.687 1.00 19.85 221 PRO B N 1
ATOM 4104 C CA . PRO B 1 221 ? 23.659 4.580 7.688 1.00 18.65 221 PRO B CA 1
ATOM 4105 C C . PRO B 1 221 ? 24.937 4.007 7.093 1.00 23.05 221 PRO B C 1
ATOM 4106 O O . PRO B 1 221 ? 25.214 4.241 5.907 1.00 20.24 221 PRO B O 1
ATOM 4110 N N . ILE B 1 222 ? 25.736 3.268 7.864 1.00 20.50 222 ILE B N 1
ATOM 4111 C CA . ILE B 1 222 ? 26.943 2.694 7.280 1.00 22.17 222 ILE B CA 1
ATOM 4112 C C . ILE B 1 222 ? 26.593 1.735 6.145 1.00 23.24 222 ILE B C 1
ATOM 4113 O O . ILE B 1 222 ? 27.352 1.608 5.174 1.00 22.35 222 ILE B O 1
ATOM 4118 N N . VAL B 1 223 ? 25.428 1.083 6.226 1.00 20.76 223 VAL B N 1
ATOM 4119 C CA . VAL B 1 223 ? 24.967 0.187 5.165 1.00 20.72 223 VAL B CA 1
ATOM 4120 C C . VAL B 1 223 ? 24.326 0.973 4.022 1.00 18.74 223 VAL B C 1
ATOM 4121 O O . VAL B 1 223 ? 24.576 0.686 2.845 1.00 18.55 223 VAL B O 1
ATOM 4125 N N . THR B 1 224 ? 23.474 1.962 4.334 1.00 16.00 224 THR B N 1
ATOM 4126 C CA . THR B 1 224 ? 22.874 2.721 3.237 1.00 17.44 224 THR B CA 1
ATOM 4127 C C . THR B 1 224 ? 23.929 3.520 2.479 1.00 18.00 224 THR B C 1
ATOM 4128 O O . THR B 1 224 ? 23.777 3.735 1.273 1.00 18.54 224 THR B O 1
ATOM 4132 N N . ASP B 1 225 ? 25.012 3.938 3.145 1.00 15.47 225 ASP B N 1
ATOM 4133 C CA . ASP B 1 225 ? 26.095 4.597 2.409 1.00 16.98 225 ASP B CA 1
ATOM 4134 C C . ASP B 1 225 ? 26.641 3.695 1.300 1.00 17.57 225 ASP B C 1
ATOM 4135 O O . ASP B 1 225 ? 26.942 4.168 0.194 1.00 19.25 225 ASP B O 1
ATOM 4140 N N . VAL B 1 226 ? 26.806 2.402 1.589 1.00 16.73 226 VAL B N 1
ATOM 4141 C CA . VAL B 1 226 ? 27.319 1.464 0.589 1.00 17.88 226 VAL B CA 1
ATOM 4142 C C . VAL B 1 226 ? 26.333 1.305 -0.569 1.00 19.36 226 VAL B C 1
ATOM 4143 O O . VAL B 1 226 ? 26.724 1.327 -1.739 1.00 17.72 226 VAL B O 1
ATOM 4147 N N . MET B 1 227 ? 25.048 1.108 -0.268 1.00 16.71 227 MET B N 1
ATOM 4148 C CA . MET B 1 227 ? 24.067 0.977 -1.344 1.00 16.42 227 MET B CA 1
ATOM 4149 C C . MET B 1 227 ? 24.006 2.218 -2.232 1.00 14.31 227 MET B C 1
ATOM 4150 O O . MET B 1 227 ? 23.945 2.093 -3.460 1.00 15.66 227 MET B O 1
ATOM 4155 N N . TRP B 1 228 ? 24.069 3.426 -1.650 1.00 13.34 228 TRP B N 1
ATOM 4156 C CA . TRP B 1 228 ? 24.037 4.624 -2.500 1.00 15.65 228 TRP B CA 1
ATOM 4157 C C . TRP B 1 228 ? 25.313 4.749 -3.324 1.00 16.92 228 TRP B C 1
ATOM 4158 O O . TRP B 1 228 ? 25.274 5.179 -4.487 1.00 15.94 228 TRP B O 1
ATOM 4169 N N . ASP B 1 229 ? 26.458 4.409 -2.720 1.00 16.18 229 ASP B N 1
ATOM 4170 C CA . ASP B 1 229 ? 27.723 4.469 -3.437 1.00 18.82 229 ASP B CA 1
ATOM 4171 C C . ASP B 1 229 ? 27.713 3.536 -4.639 1.00 22.53 229 ASP B C 1
ATOM 4172 O O . ASP B 1 229 ? 28.255 3.869 -5.701 1.00 21.44 229 ASP B O 1
ATOM 4177 N N . LEU B 1 230 ? 27.072 2.377 -4.499 1.00 18.98 230 LEU B N 1
ATOM 4178 C CA . LEU B 1 230 ? 27.010 1.407 -5.581 1.00 16.24 230 LEU B CA 1
ATOM 4179 C C . LEU B 1 230 ? 25.902 1.687 -6.596 1.00 20.65 230 LEU B C 1
ATOM 4180 O O . LEU B 1 230 ? 25.980 1.179 -7.718 1.00 18.45 230 LEU B O 1
ATOM 4185 N N . SER B 1 231 ? 24.868 2.463 -6.256 1.00 17.70 231 SER B N 1
ATOM 4186 C CA A SER B 1 231 ? 23.741 2.630 -7.167 0.68 14.78 231 SER B CA 1
ATOM 4187 C CA B SER B 1 231 ? 23.729 2.639 -7.152 0.32 14.72 231 SER B CA 1
ATOM 4188 C C . SER B 1 231 ? 23.661 4.007 -7.817 1.00 14.66 231 SER B C 1
ATOM 4189 O O . SER B 1 231 ? 23.149 4.114 -8.932 1.00 15.55 231 SER B O 1
ATOM 4194 N N . LEU B 1 232 ? 24.135 5.063 -7.158 1.00 14.87 232 LEU B N 1
ATOM 4195 C CA . LEU B 1 232 ? 24.092 6.381 -7.765 1.00 12.88 232 LEU B CA 1
ATOM 4196 C C . LEU B 1 232 ? 25.095 6.476 -8.921 1.00 17.96 232 LEU B C 1
ATOM 4197 O O . LEU B 1 232 ? 26.076 5.727 -8.964 1.00 17.79 232 LEU B O 1
ATOM 4202 N N . PRO B 1 233 ? 24.868 7.389 -9.867 1.00 18.17 233 PRO B N 1
ATOM 4203 C CA . PRO B 1 233 ? 25.834 7.573 -10.956 1.00 19.59 233 PRO B CA 1
ATOM 4204 C C . PRO B 1 233 ? 27.227 7.813 -10.396 1.00 17.68 233 PRO B C 1
ATOM 4205 O O . PRO B 1 233 ? 27.390 8.448 -9.350 1.00 18.96 233 PRO B O 1
ATOM 4209 N N . VAL B 1 234 ? 28.238 7.260 -11.077 1.00 19.23 234 VAL B N 1
ATOM 4210 C CA . VAL B 1 234 ? 29.600 7.375 -10.566 1.00 18.64 234 VAL B CA 1
ATOM 4211 C C . VAL B 1 234 ? 29.962 8.846 -10.448 1.00 17.11 234 VAL B C 1
ATOM 4212 O O . VAL B 1 234 ? 29.716 9.636 -11.367 1.00 20.42 234 VAL B O 1
ATOM 4216 N N . GLY B 1 235 ? 30.505 9.231 -9.297 1.00 19.80 235 GLY B N 1
ATOM 4217 C CA . GLY B 1 235 ? 30.991 10.584 -9.126 1.00 16.88 235 GLY B CA 1
ATOM 4218 C C . GLY B 1 235 ? 30.032 11.583 -8.513 1.00 22.60 235 GLY B C 1
ATOM 4219 O O . GLY B 1 235 ? 30.379 12.769 -8.425 1.00 22.24 235 GLY B O 1
ATOM 4220 N N . VAL B 1 236 ? 28.838 11.176 -8.097 1.00 19.81 236 VAL B N 1
ATOM 4221 C CA . VAL B 1 236 ? 27.936 12.078 -7.381 1.00 19.77 236 VAL B CA 1
ATOM 4222 C C . VAL B 1 236 ? 27.925 11.682 -5.907 1.00 18.57 236 VAL B C 1
ATOM 4223 O O . VAL B 1 236 ? 28.407 10.612 -5.527 1.00 19.32 236 VAL B O 1
ATOM 4227 N N . ASP B 1 237 ? 27.380 12.567 -5.064 1.00 18.16 237 ASP B N 1
ATOM 4228 C CA . ASP B 1 237 ? 27.216 12.263 -3.644 1.00 21.04 237 ASP B CA 1
ATOM 4229 C C . ASP B 1 237 ? 25.733 12.020 -3.337 1.00 19.89 237 ASP B C 1
ATOM 4230 O O . ASP B 1 237 ? 24.903 11.935 -4.246 1.00 18.05 237 ASP B O 1
ATOM 4235 N N . ARG B 1 238 ? 25.398 11.902 -2.040 1.00 17.64 238 ARG B N 1
ATOM 4236 C CA . ARG B 1 238 ? 24.030 11.556 -1.661 1.00 16.67 238 ARG B CA 1
ATOM 4237 C C . ARG B 1 238 ? 23.066 12.733 -1.686 1.00 19.13 238 ARG B C 1
ATOM 4238 O O . ARG B 1 238 ? 21.862 12.512 -1.500 1.00 19.86 238 ARG B O 1
ATOM 4246 N N . ASP B 1 239 ? 23.539 13.960 -1.894 1.00 17.71 239 ASP B N 1
ATOM 4247 C CA . ASP B 1 239 ? 22.617 15.068 -2.159 1.00 18.21 239 ASP B CA 1
ATOM 4248 C C . ASP B 1 239 ? 22.289 15.160 -3.643 1.00 25.87 239 ASP B C 1
ATOM 4249 O O . ASP B 1 239 ? 22.353 16.213 -4.271 1.00 39.91 239 ASP B O 1
ATOM 4254 N N . HIS B 1 240 ? 22.003 14.004 -4.209 1.00 28.17 240 HIS B N 1
ATOM 4255 C CA . HIS B 1 240 ? 21.537 13.839 -5.572 1.00 22.19 240 HIS B CA 1
ATOM 4256 C C . HIS B 1 240 ? 20.026 13.657 -5.535 1.00 17.03 240 HIS B C 1
ATOM 4257 O O . HIS B 1 240 ? 19.488 13.084 -4.588 1.00 21.11 240 HIS B O 1
ATOM 4264 N N . GLU B 1 241 ? 19.339 14.172 -6.563 1.00 16.18 241 GLU B N 1
ATOM 4265 C CA . GLU B 1 241 ? 17.883 14.058 -6.596 1.00 19.39 241 GLU B CA 1
ATOM 4266 C C . GLU B 1 241 ? 17.403 12.600 -6.544 1.00 18.59 241 GLU B C 1
ATOM 4267 O O . GLU B 1 241 ? 16.296 12.345 -6.062 1.00 20.64 241 GLU B O 1
ATOM 4273 N N . TYR B 1 242 ? 18.193 11.630 -7.042 1.00 16.13 242 TYR B N 1
ATOM 4274 C CA . TYR B 1 242 ? 17.749 10.229 -6.963 1.00 16.59 242 TYR B CA 1
ATOM 4275 C C . TYR B 1 242 ? 17.635 9.754 -5.514 1.00 22.75 242 TYR B C 1
ATOM 4276 O O . TYR B 1 242 ? 16.702 9.021 -5.161 1.00 19.44 242 TYR B O 1
ATOM 4285 N N . SER B 1 243 ? 18.593 10.129 -4.666 1.00 16.36 243 SER B N 1
ATOM 4286 C CA . SER B 1 243 ? 18.588 9.664 -3.287 1.00 20.18 243 SER B CA 1
ATOM 4287 C C . SER B 1 243 ? 17.883 10.640 -2.352 1.00 20.64 243 SER B C 1
ATOM 4288 O O . SER B 1 243 ? 17.207 10.209 -1.408 1.00 17.16 243 SER B O 1
ATOM 4291 N N . ASN B 1 244 ? 17.968 11.936 -2.632 1.00 19.59 244 ASN B N 1
ATOM 4292 C CA . ASN B 1 244 ? 17.385 12.963 -1.770 1.00 18.49 244 ASN B CA 1
ATOM 4293 C C . ASN B 1 244 ? 16.396 13.807 -2.564 1.00 15.97 244 ASN B C 1
ATOM 4294 O O . ASN B 1 244 ? 16.803 14.777 -3.231 1.00 19.77 244 ASN B O 1
ATOM 4299 N N . PRO B 1 245 ? 15.096 13.500 -2.522 1.00 17.61 245 PRO B N 1
ATOM 4300 C CA . PRO B 1 245 ? 14.139 14.265 -3.331 1.00 18.66 245 PRO B CA 1
ATOM 4301 C C . PRO B 1 245 ? 13.930 15.691 -2.858 1.00 21.70 245 PRO B C 1
ATOM 4302 O O . PRO B 1 245 ? 13.249 16.451 -3.559 1.00 22.38 245 PRO B O 1
ATOM 4306 N N . THR B 1 246 ? 14.482 16.084 -1.712 1.00 18.57 246 THR B N 1
ATOM 4307 C CA . THR B 1 246 ? 14.264 17.433 -1.210 1.00 17.62 246 THR B CA 1
ATOM 4308 C C . THR B 1 246 ? 15.372 18.409 -1.596 1.00 28.08 246 THR B C 1
ATOM 4309 O O . THR B 1 246 ? 15.257 19.590 -1.269 1.00 26.01 246 THR B O 1
ATOM 4313 N N . VAL B 1 247 ? 16.435 17.960 -2.278 1.00 22.98 247 VAL B N 1
ATOM 4314 C CA . VAL B 1 247 ? 17.478 18.899 -2.680 1.00 29.76 247 VAL B CA 1
ATOM 4315 C C . VAL B 1 247 ? 16.879 19.979 -3.570 1.00 34.56 247 VAL B C 1
ATOM 4316 O O . VAL B 1 247 ? 15.952 19.734 -4.355 1.00 26.74 247 VAL B O 1
ATOM 4320 N N . GLY B 1 248 ? 17.405 21.196 -3.436 1.00 37.24 248 GLY B N 1
ATOM 4321 C CA . GLY B 1 248 ? 16.755 22.319 -4.081 1.00 35.07 248 GLY B CA 1
ATOM 4322 C C . GLY B 1 248 ? 15.363 22.494 -3.514 1.00 38.20 248 GLY B C 1
ATOM 4323 O O . GLY B 1 248 ? 15.147 22.456 -2.295 1.00 39.58 248 GLY B O 1
ATOM 4324 N N . ASP B 1 249 ? 14.397 22.695 -4.399 1.00 33.76 249 ASP B N 1
ATOM 4325 C CA . ASP B 1 249 ? 12.999 22.728 -3.999 1.00 39.86 249 ASP B CA 1
ATOM 4326 C C . ASP B 1 249 ? 12.255 21.494 -4.492 1.00 30.62 249 ASP B C 1
ATOM 4327 O O . ASP B 1 249 ? 11.053 21.558 -4.757 1.00 29.95 249 ASP B O 1
ATOM 4332 N N . GLY B 1 250 ? 12.965 20.370 -4.624 1.00 31.82 250 GLY B N 1
ATOM 4333 C CA . GLY B 1 250 ? 12.388 19.160 -5.164 1.00 29.36 250 GLY B CA 1
ATOM 4334 C C . GLY B 1 250 ? 12.261 19.219 -6.676 1.00 37.11 250 GLY B C 1
ATOM 4335 O O . GLY B 1 250 ? 12.450 20.258 -7.311 1.00 26.92 250 GLY B O 1
ATOM 4336 N N . SER B 1 251 ? 11.958 18.055 -7.264 1.00 30.92 251 SER B N 1
ATOM 4337 C CA . SER B 1 251 ? 11.671 17.961 -8.698 1.00 32.82 251 SER B CA 1
ATOM 4338 C C . SER B 1 251 ? 10.697 19.038 -9.150 1.00 27.66 251 SER B C 1
ATOM 4339 O O . SER B 1 251 ? 9.693 19.302 -8.486 1.00 26.90 251 SER B O 1
ATOM 4342 N N . GLU B 1 252 ? 10.984 19.654 -10.303 1.00 36.39 252 GLU B N 1
ATOM 4343 C CA . GLU B 1 252 ? 10.004 20.569 -10.868 1.00 39.76 252 GLU B CA 1
ATOM 4344 C C . GLU B 1 252 ? 8.736 19.858 -11.301 1.00 35.34 252 GLU B C 1
ATOM 4345 O O . GLU B 1 252 ? 7.757 20.534 -11.619 1.00 33.31 252 GLU B O 1
ATOM 4351 N N . LYS B 1 253 ? 8.735 18.522 -11.334 1.00 33.78 253 LYS B N 1
ATOM 4352 C CA . LYS B 1 253 ? 7.572 17.745 -11.735 1.00 27.71 253 LYS B CA 1
ATOM 4353 C C . LYS B 1 253 ? 6.589 17.491 -10.597 1.00 26.86 253 LYS B C 1
ATOM 4354 O O . LYS B 1 253 ? 5.461 17.068 -10.868 1.00 25.88 253 LYS B O 1
ATOM 4360 N N . LEU B 1 254 ? 6.977 17.734 -9.337 1.00 23.91 254 LEU B N 1
ATOM 4361 C CA . LEU B 1 254 ? 6.071 17.484 -8.217 1.00 22.86 254 LEU B CA 1
ATOM 4362 C C . LEU B 1 254 ? 4.782 18.279 -8.316 1.00 27.49 254 LEU B C 1
ATOM 4363 O O . LEU B 1 254 ? 3.701 17.759 -8.015 1.00 27.49 254 LEU B O 1
ATOM 4368 N N . GLU B 1 255 ? 4.875 19.571 -8.647 1.00 30.67 255 GLU B N 1
ATOM 4369 C CA . GLU B 1 255 ? 3.657 20.371 -8.704 1.00 27.73 255 GLU B CA 1
ATOM 4370 C C . GLU B 1 255 ? 2.665 19.784 -9.698 1.00 24.50 255 GLU B C 1
ATOM 4371 O O . GLU B 1 255 ? 1.449 19.889 -9.497 1.00 27.46 255 GLU B O 1
ATOM 4377 N N . LYS B 1 256 ? 3.163 19.159 -10.771 1.00 28.04 256 LYS B N 1
ATOM 4378 C CA . LYS B 1 256 ? 2.255 18.571 -11.746 1.00 27.67 256 LYS B CA 1
ATOM 4379 C C . LYS B 1 256 ? 1.547 17.351 -11.177 1.00 24.28 256 LYS B C 1
ATOM 4380 O O . LYS B 1 256 ? 0.374 17.112 -11.494 1.00 23.81 256 LYS B O 1
ATOM 4386 N N . ILE B 1 257 ? 2.240 16.563 -10.341 1.00 24.92 257 ILE B N 1
ATOM 4387 C CA . ILE B 1 257 ? 1.566 15.478 -9.623 1.00 21.55 257 ILE B CA 1
ATOM 4388 C C . ILE B 1 257 ? 0.346 16.015 -8.887 1.00 23.05 257 ILE B C 1
ATOM 4389 O O . ILE B 1 257 ? -0.731 15.405 -8.901 1.00 21.81 257 ILE B O 1
ATOM 4394 N N . GLY B 1 258 ? 0.486 17.180 -8.250 1.00 20.92 258 GLY B N 1
ATOM 4395 C CA . GLY B 1 258 ? -0.661 17.793 -7.598 1.00 22.97 258 GLY B CA 1
ATOM 4396 C C . GLY B 1 258 ? -1.737 18.215 -8.583 1.00 26.39 258 GLY B C 1
ATOM 4397 O O . GLY B 1 258 ? -2.924 17.972 -8.363 1.00 27.30 258 GLY B O 1
ATOM 4398 N N . ARG B 1 259 ? -1.336 18.838 -9.688 1.00 26.14 259 ARG B N 1
ATOM 4399 C CA . ARG B 1 259 ? -2.311 19.273 -10.683 1.00 24.32 259 ARG B CA 1
ATOM 4400 C C . ARG B 1 259 ? -3.019 18.089 -11.323 1.00 23.10 259 ARG B C 1
ATOM 4401 O O . ARG B 1 259 ? -4.182 18.202 -11.725 1.00 25.74 259 ARG B O 1
ATOM 4409 N N . LEU B 1 260 ? -2.340 16.942 -11.422 1.00 23.45 260 LEU B N 1
ATOM 4410 C CA . LEU B 1 260 ? -2.970 15.736 -11.936 1.00 20.56 260 LEU B CA 1
ATOM 4411 C C . LEU B 1 260 ? -3.885 15.058 -10.928 1.00 19.71 260 LEU B C 1
ATOM 4412 O O . LEU B 1 260 ? -4.570 14.098 -11.298 1.00 24.13 260 LEU B O 1
ATOM 4417 N N . ARG B 1 261 ? -3.904 15.522 -9.672 1.00 23.48 261 ARG B N 1
ATOM 4418 C CA . ARG B 1 261 ? -4.740 14.953 -8.606 1.00 24.58 261 ARG B CA 1
ATOM 4419 C C . ARG B 1 261 ? -4.357 13.502 -8.275 1.00 22.83 261 ARG B C 1
ATOM 4420 O O . ARG B 1 261 ? -5.204 12.714 -7.847 1.00 21.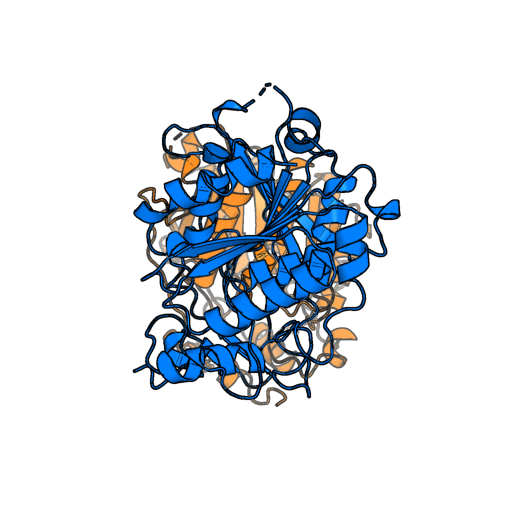15 261 ARG B O 1
ATOM 4428 N N . TRP B 1 262 ? -3.090 13.133 -8.473 1.00 19.85 262 TRP B N 1
ATOM 4429 C CA . TRP B 1 262 ? -2.605 11.831 -8.007 1.00 19.82 262 TRP B CA 1
ATOM 4430 C C . TRP B 1 262 ? -2.454 11.878 -6.491 1.00 21.88 262 TRP B C 1
ATOM 4431 O O . TRP B 1 262 ? -1.859 12.815 -5.959 1.00 22.38 262 TRP B O 1
ATOM 4442 N N . LYS B 1 263 ? -3.000 10.889 -5.786 1.00 17.75 263 LYS B N 1
ATOM 4443 C CA . LYS B 1 263 ? -2.832 10.839 -4.336 1.00 14.32 263 LYS B CA 1
ATOM 4444 C C . LYS B 1 263 ? -1.587 10.033 -3.989 1.00 16.99 263 LYS B C 1
ATOM 4445 O O . LYS B 1 263 ? -1.230 9.085 -4.693 1.00 17.36 263 LYS B O 1
ATOM 4451 N N . VAL B 1 264 ? -0.945 10.382 -2.877 1.00 15.04 264 VAL B N 1
ATOM 4452 C CA . VAL B 1 264 ? 0.257 9.672 -2.440 1.00 12.92 264 VAL B CA 1
ATOM 4453 C C . VAL B 1 264 ? 0.059 9.206 -1.005 1.00 18.66 264 VAL B C 1
ATOM 4454 O O . VAL B 1 264 ? -0.345 9.991 -0.135 1.00 17.36 264 VAL B O 1
ATOM 4458 N N . MET B 1 265 ? 0.374 7.943 -0.755 1.00 12.46 265 MET B N 1
ATOM 4459 C CA . MET B 1 265 ? 0.431 7.397 0.587 1.00 13.80 265 MET B CA 1
ATOM 4460 C C . MET B 1 265 ? 1.892 7.213 0.983 1.00 13.97 265 MET B C 1
ATOM 4461 O O . MET B 1 265 ? 2.636 6.480 0.323 1.00 14.91 265 MET B O 1
ATOM 4466 N N . MET B 1 266 ? 2.312 7.912 2.034 1.00 12.56 266 MET B N 1
ATOM 4467 C CA . MET B 1 266 ? 3.633 7.747 2.637 1.00 14.17 266 MET B CA 1
ATOM 4468 C C . MET B 1 266 ? 3.523 6.843 3.854 1.00 16.61 266 MET B C 1
ATOM 4469 O O . MET B 1 266 ? 2.843 7.195 4.820 1.00 17.69 266 MET B O 1
ATOM 4474 N N . ILE B 1 267 ? 4.204 5.696 3.817 1.00 13.81 267 ILE B N 1
ATOM 4475 C CA . ILE B 1 267 ? 4.242 4.760 4.941 1.00 14.72 267 ILE B CA 1
ATOM 4476 C C . ILE B 1 267 ? 5.653 4.735 5.513 1.00 14.68 267 ILE B C 1
ATOM 4477 O O . ILE B 1 267 ? 6.610 4.462 4.786 1.00 15.16 267 ILE B O 1
ATOM 4482 N N . GLY B 1 268 ? 5.783 4.981 6.808 1.00 14.74 268 GLY B N 1
ATOM 4483 C CA . GLY B 1 268 ? 7.092 5.010 7.435 1.00 14.60 268 GLY B CA 1
ATOM 4484 C C . GLY B 1 268 ? 7.067 4.372 8.808 1.00 16.37 268 GLY B C 1
ATOM 4485 O O . GLY B 1 268 ? 6.045 4.377 9.499 1.00 17.19 268 GLY B O 1
ATOM 4486 N N . GLY B 1 269 ? 8.218 3.835 9.212 1.00 12.98 269 GLY B N 1
ATOM 4487 C CA . GLY B 1 269 ? 8.404 3.306 10.563 1.00 14.73 269 GLY B CA 1
ATOM 4488 C C . GLY B 1 269 ? 9.279 4.244 11.382 1.00 19.20 269 GLY B C 1
ATOM 4489 O O . GLY B 1 269 ? 10.324 4.690 10.917 1.00 14.86 269 GLY B O 1
ATOM 4490 N N . GLU B 1 270 ? 8.839 4.538 12.610 1.00 15.17 270 GLU B N 1
ATOM 4491 C CA . GLU B 1 270 ? 9.569 5.518 13.424 1.00 17.30 270 GLU B CA 1
ATOM 4492 C C . GLU B 1 270 ? 10.959 5.046 13.849 1.00 17.43 270 GLU B C 1
ATOM 4493 O O . GLU B 1 270 ? 11.768 5.881 14.279 1.00 22.85 270 GLU B O 1
ATOM 4499 N N . ASP B 1 271 ? 11.245 3.742 13.789 1.00 17.21 271 ASP B N 1
ATOM 4500 C CA . ASP B 1 271 ? 12.563 3.204 14.120 1.00 16.83 271 ASP B CA 1
ATOM 4501 C C . ASP B 1 271 ? 13.409 2.927 12.879 1.00 20.14 271 ASP B C 1
ATOM 4502 O O . ASP B 1 271 ? 14.424 2.214 12.961 1.00 20.27 271 ASP B O 1
ATOM 4507 N N . ASP B 1 272 ? 13.005 3.489 11.737 1.00 19.43 272 ASP B N 1
ATOM 4508 C CA . ASP B 1 272 ? 13.758 3.437 10.491 1.00 12.60 272 ASP B CA 1
ATOM 4509 C C . ASP B 1 272 ? 14.660 4.667 10.423 1.00 13.36 272 ASP B C 1
ATOM 4510 O O . ASP B 1 272 ? 14.150 5.792 10.486 1.00 16.16 272 ASP B O 1
ATOM 4515 N N . PRO B 1 273 ? 15.986 4.514 10.305 1.00 16.57 273 PRO B N 1
ATOM 4516 C CA . PRO B 1 273 ? 16.849 5.705 10.215 1.00 18.72 273 PRO B CA 1
ATOM 4517 C C . PRO B 1 273 ? 16.433 6.686 9.120 1.00 16.93 273 PRO B C 1
ATOM 4518 O O . PRO B 1 273 ? 16.735 7.881 9.246 1.00 15.53 273 PRO B O 1
ATOM 4522 N N . MET B 1 274 ? 15.773 6.222 8.044 1.00 14.07 274 MET B N 1
ATOM 4523 C CA . MET B 1 274 ? 15.340 7.142 6.987 1.00 15.17 274 MET B CA 1
ATOM 4524 C C . MET B 1 274 ? 14.055 7.899 7.278 1.00 15.47 274 MET B C 1
ATOM 4525 O O . MET B 1 274 ? 13.626 8.688 6.417 1.00 15.50 274 MET B O 1
ATOM 4530 N N . ILE B 1 275 ? 13.504 7.791 8.483 1.00 14.90 275 ILE B N 1
ATOM 4531 C CA . ILE B 1 275 ? 12.171 8.338 8.725 1.00 13.20 275 ILE B CA 1
ATOM 4532 C C . ILE B 1 275 ? 12.162 9.853 8.585 1.00 18.55 275 ILE B C 1
ATOM 4533 O O . ILE B 1 275 ? 11.203 10.426 8.052 1.00 15.55 275 ILE B O 1
ATOM 4538 N N . ASP B 1 276 ? 13.221 10.531 9.049 1.00 13.79 276 ASP B N 1
ATOM 4539 C CA . ASP B 1 276 ? 13.211 11.988 8.993 1.00 16.56 276 ASP B CA 1
ATOM 4540 C C . ASP B 1 276 ? 13.094 12.479 7.557 1.00 16.28 276 ASP B C 1
ATOM 4541 O O . ASP B 1 276 ? 12.317 13.392 7.266 1.00 18.70 276 ASP B O 1
ATOM 4546 N N . LEU B 1 277 ? 13.835 11.852 6.639 1.00 14.66 277 LEU B N 1
ATOM 4547 C CA . LEU B 1 277 ? 13.792 12.276 5.246 1.00 14.78 277 LEU B CA 1
ATOM 4548 C C . LEU B 1 277 ? 12.482 11.859 4.588 1.00 16.67 277 LEU B C 1
ATOM 4549 O O . LEU B 1 277 ? 11.936 12.588 3.753 1.00 17.41 277 LEU B O 1
ATOM 4554 N N . GLN B 1 278 ? 11.956 10.689 4.943 1.00 16.47 278 GLN B N 1
ATOM 4555 C CA . GLN B 1 278 ? 10.674 10.278 4.386 1.00 12.80 278 GLN B CA 1
ATOM 4556 C C . GLN B 1 278 ? 9.589 11.281 4.758 1.00 16.49 278 GLN B C 1
ATOM 4557 O O . GLN B 1 278 ? 8.782 11.695 3.916 1.00 15.65 278 GLN B O 1
ATOM 4563 N N . LYS B 1 279 ? 9.561 11.691 6.023 1.00 13.37 279 LYS B N 1
ATOM 4564 C CA . LYS B 1 279 ? 8.621 12.728 6.416 1.00 10.73 279 LYS B CA 1
ATOM 4565 C C . LYS B 1 279 ? 8.899 14.026 5.661 1.00 17.39 279 LYS B C 1
ATOM 4566 O O . LYS B 1 279 ? 7.952 14.704 5.244 1.00 20.77 279 LYS B O 1
ATOM 4572 N N . ASP B 1 280 ? 10.189 14.382 5.492 1.00 16.92 280 ASP B N 1
ATOM 4573 C CA . ASP B 1 280 ? 10.656 15.471 4.623 1.00 21.71 280 ASP B CA 1
ATOM 4574 C C . ASP B 1 280 ? 9.894 15.479 3.316 1.00 21.95 280 ASP B C 1
ATOM 4575 O O . ASP B 1 280 ? 9.321 16.492 2.894 1.00 18.12 280 ASP B O 1
ATOM 4580 N N . VAL B 1 281 ? 9.986 14.348 2.630 1.00 17.01 281 VAL B N 1
ATOM 4581 C CA . VAL B 1 281 ? 9.463 14.223 1.282 1.00 18.42 281 VAL B CA 1
ATOM 4582 C C . VAL B 1 281 ? 7.951 14.382 1.288 1.00 17.16 281 VAL B C 1
ATOM 4583 O O . VAL B 1 281 ? 7.376 15.052 0.418 1.00 16.24 281 VAL B O 1
ATOM 4587 N N . ALA B 1 282 ? 7.284 13.804 2.291 1.00 16.49 282 ALA B N 1
ATOM 4588 C CA . ALA B 1 282 ? 5.834 13.919 2.364 1.00 19.87 282 ALA B CA 1
ATOM 4589 C C . ALA B 1 282 ? 5.405 15.376 2.541 1.00 19.61 282 ALA B C 1
ATOM 4590 O O . ALA B 1 282 ? 4.469 15.840 1.880 1.00 17.16 282 ALA B O 1
ATOM 4592 N N . LYS B 1 283 ? 6.093 16.116 3.413 1.00 17.29 283 LYS B N 1
ATOM 4593 C CA . LYS B 1 283 ? 5.751 17.524 3.631 1.00 16.94 283 LYS B CA 1
ATOM 4594 C C . LYS B 1 283 ? 6.009 18.349 2.382 1.00 19.22 283 LYS B C 1
ATOM 4595 O O . LYS B 1 283 ? 5.264 19.296 2.084 1.00 18.15 283 LYS B O 1
ATOM 4601 N N . LEU B 1 284 ? 7.083 18.024 1.655 1.00 17.52 284 LEU B N 1
ATOM 4602 C CA . LEU B 1 284 ? 7.389 18.732 0.418 1.00 19.35 284 LEU B CA 1
ATOM 4603 C C . LEU B 1 284 ? 6.297 18.508 -0.623 1.00 22.92 284 LEU B C 1
ATOM 4604 O O . LEU B 1 284 ? 5.854 19.455 -1.290 1.00 18.67 284 LEU B O 1
ATOM 4609 N N . MET B 1 285 ? 5.854 17.257 -0.783 1.00 17.85 285 MET B N 1
ATOM 4610 C CA A MET B 1 285 ? 4.747 16.991 -1.695 0.54 16.44 285 MET B CA 1
ATOM 4611 C CA B MET B 1 285 ? 4.729 16.957 -1.667 0.46 16.46 285 MET B CA 1
ATOM 4612 C C . MET B 1 285 ? 3.500 17.789 -1.305 1.00 18.76 285 MET B C 1
ATOM 4613 O O . MET B 1 285 ? 2.851 18.389 -2.165 1.00 18.61 285 MET B O 1
ATOM 4622 N N . LYS B 1 286 ? 3.150 17.804 -0.016 1.00 15.23 286 LYS B N 1
ATOM 4623 C CA . LYS B 1 286 ? 2.002 18.583 0.445 1.00 17.06 286 LYS B CA 1
ATOM 4624 C C . LYS B 1 286 ? 2.167 20.058 0.093 1.00 18.02 286 LYS B C 1
ATOM 4625 O O . LYS B 1 286 ? 1.221 20.711 -0.371 1.00 20.47 286 LYS B O 1
ATOM 4631 N N . LYS B 1 287 ? 3.360 20.606 0.338 1.00 18.44 287 LYS B N 1
ATOM 4632 C CA . LYS B 1 287 ? 3.623 22.009 0.016 1.00 24.15 287 LYS B CA 1
ATOM 4633 C C . LYS B 1 287 ? 3.423 22.294 -1.467 1.00 29.89 287 LYS B C 1
ATOM 4634 O O . LYS B 1 287 ? 3.015 23.405 -1.840 1.00 25.85 287 LYS B O 1
ATOM 4640 N N . LYS B 1 288 ? 3.718 21.319 -2.327 1.00 22.10 288 LYS B N 1
ATOM 4641 C CA . LYS B 1 288 ? 3.563 21.465 -3.767 1.00 21.78 288 LYS B CA 1
ATOM 4642 C C . LYS B 1 288 ? 2.136 21.205 -4.233 1.00 23.21 288 LYS B C 1
ATOM 4643 O O . LYS B 1 288 ? 1.886 21.223 -5.436 1.00 26.29 288 LYS B O 1
ATOM 4649 N N . GLY B 1 289 ? 1.205 20.945 -3.328 1.00 19.37 289 GLY B N 1
ATOM 4650 C CA . GLY B 1 289 ? -0.181 20.748 -3.697 1.00 20.24 289 GLY B CA 1
ATOM 4651 C C . GLY B 1 289 ? -0.606 19.304 -3.843 1.00 22.48 289 GLY B C 1
ATOM 4652 O O . GLY B 1 289 ? -1.721 19.047 -4.313 1.00 20.98 289 GLY B O 1
ATOM 4653 N N . VAL B 1 290 ? 0.242 18.356 -3.473 1.00 17.30 290 VAL B N 1
ATOM 4654 C CA . VAL B 1 290 ? -0.109 16.945 -3.605 1.00 17.56 290 VAL B CA 1
ATOM 4655 C C . VAL B 1 290 ? -0.928 16.527 -2.396 1.00 20.78 290 VAL B C 1
ATOM 4656 O O . VAL B 1 290 ? -0.626 16.910 -1.255 1.00 17.76 290 VAL B O 1
ATOM 4660 N N . GLU B 1 291 ? -1.969 15.740 -2.642 1.00 19.48 291 GLU B N 1
ATOM 4661 C CA . GLU B 1 291 ? -2.733 15.149 -1.558 1.00 20.17 291 GLU B CA 1
ATOM 4662 C C . GLU B 1 291 ? -1.977 13.936 -1.039 1.00 24.69 291 GLU B C 1
ATOM 4663 O O . GLU B 1 291 ? -1.797 12.958 -1.780 1.00 16.01 291 GLU B O 1
ATOM 4669 N N . VAL B 1 292 ? -1.541 13.998 0.222 1.00 18.06 292 VAL B N 1
ATOM 4670 C CA . VAL B 1 292 ? -0.664 12.987 0.815 1.00 16.39 292 VAL B CA 1
ATOM 4671 C C . VAL B 1 292 ? -1.343 12.395 2.042 1.00 22.44 292 VAL B C 1
ATOM 4672 O O . VAL B 1 292 ? -1.777 13.135 2.935 1.00 21.99 292 VAL B O 1
ATOM 4676 N N . VAL B 1 293 ? -1.416 11.068 2.090 1.00 14.50 293 VAL B N 1
ATOM 4677 C CA . VAL B 1 293 ? -1.879 10.332 3.263 1.00 15.53 293 VAL B CA 1
ATOM 4678 C C . VAL B 1 293 ? -0.652 9.764 3.972 1.00 20.41 293 VAL B C 1
ATOM 4679 O O . VAL B 1 293 ? 0.093 8.967 3.392 1.00 17.41 293 VAL B O 1
ATOM 4683 N N . GLU B 1 294 ? -0.444 10.152 5.225 1.00 15.52 294 GLU B N 1
ATOM 4684 C CA . GLU B 1 294 ? 0.741 9.747 5.962 1.00 16.96 294 GLU B CA 1
ATOM 4685 C C . GLU B 1 294 ? 0.375 8.644 6.951 1.00 17.58 294 GLU B C 1
ATOM 4686 O O . GLU B 1 294 ? -0.624 8.738 7.665 1.00 19.27 294 GLU B O 1
ATOM 4692 N N . HIS B 1 295 ? 1.203 7.609 6.999 1.00 16.55 295 HIS B N 1
ATOM 4693 C CA . HIS B 1 295 ? 0.940 6.398 7.782 1.00 18.80 295 HIS B CA 1
ATOM 4694 C C . HIS B 1 295 ? 2.258 6.043 8.477 1.00 18.24 295 HIS B C 1
ATOM 4695 O O . HIS B 1 295 ? 3.076 5.326 7.897 1.00 16.11 295 HIS B O 1
ATOM 4702 N N . TYR B 1 296 ? 2.468 6.573 9.692 1.00 16.95 296 TYR B N 1
ATOM 4703 C CA . TYR B 1 296 ? 3.679 6.338 10.481 1.00 14.08 296 TYR B CA 1
ATOM 4704 C C . TYR B 1 296 ? 3.351 5.529 11.729 1.00 18.17 296 TYR B C 1
ATOM 4705 O O . TYR B 1 296 ? 2.302 5.735 12.344 1.00 23.74 296 TYR B O 1
ATOM 4714 N N . THR B 1 297 ? 4.239 4.597 12.090 1.00 17.43 297 THR B N 1
ATOM 4715 C CA . THR B 1 297 ? 4.013 3.700 13.225 1.00 16.79 297 THR B CA 1
ATOM 4716 C C . THR B 1 297 ? 5.248 3.661 14.114 1.00 20.38 297 THR B C 1
ATOM 4717 O O . THR B 1 297 ? 6.347 3.335 13.645 1.00 16.42 297 THR B O 1
ATOM 4721 N N . GLY B 1 298 ? 5.072 3.995 15.393 1.00 21.24 298 GLY B N 1
ATOM 4722 C CA . GLY B 1 298 ? 6.154 3.823 16.347 1.00 19.89 298 GLY B CA 1
ATOM 4723 C C . GLY B 1 298 ? 6.579 2.370 16.451 1.00 23.70 298 GLY B C 1
ATOM 4724 O O . GLY B 1 298 ? 5.786 1.445 16.237 1.00 20.23 298 GLY B O 1
ATOM 4725 N N . GLY B 1 299 ? 7.866 2.170 16.738 1.00 18.20 299 GLY B N 1
ATOM 4726 C CA . GLY B 1 299 ? 8.407 0.838 16.946 1.00 18.15 299 GLY B CA 1
ATOM 4727 C C . GLY B 1 299 ? 8.583 -0.003 15.700 1.00 25.67 299 GLY B C 1
ATOM 4728 O O . GLY B 1 299 ? 8.854 -1.199 15.816 1.00 25.86 299 GLY B O 1
ATOM 4729 N N . HIS B 1 300 ? 8.422 0.569 14.510 1.00 18.97 300 HIS B N 1
ATOM 4730 C CA . HIS B 1 300 ? 8.599 -0.174 13.265 1.00 16.51 300 HIS B CA 1
ATOM 4731 C C . HIS B 1 300 ? 9.974 0.126 12.696 1.00 20.31 300 HIS B C 1
ATOM 4732 O O . HIS B 1 300 ? 10.300 1.294 12.462 1.00 17.58 300 HIS B O 1
ATOM 4739 N N . VAL B 1 301 ? 10.761 -0.924 12.455 1.00 17.04 301 VAL B N 1
ATOM 4740 C CA . VAL B 1 301 ? 12.052 -0.793 11.777 1.00 18.97 301 VAL B CA 1
ATOM 4741 C C . VAL B 1 301 ? 11.837 -0.681 10.269 1.00 15.29 301 VAL B C 1
ATOM 4742 O O . VAL B 1 301 ? 10.725 -0.871 9.767 1.00 15.56 301 VAL B O 1
ATOM 4746 N N . HIS B 1 302 ? 12.904 -0.387 9.534 1.00 17.25 302 HIS B N 1
ATOM 4747 C CA . HIS B 1 302 ? 12.839 -0.375 8.077 1.00 15.41 302 HIS B CA 1
ATOM 4748 C C . HIS B 1 302 ? 12.360 -1.714 7.532 1.00 18.46 302 HIS B C 1
ATOM 4749 O O . HIS B 1 302 ? 12.890 -2.773 7.895 1.00 18.29 302 HIS B O 1
ATOM 4756 N N . GLY B 1 303 ? 11.376 -1.665 6.640 1.00 15.48 303 GLY B N 1
ATOM 4757 C CA . GLY B 1 303 ? 10.826 -2.878 6.074 1.00 16.48 303 GLY B CA 1
ATOM 4758 C C . GLY B 1 303 ? 10.098 -3.752 7.073 1.00 24.44 303 GLY B C 1
ATOM 4759 O O . GLY B 1 303 ? 9.970 -4.958 6.845 1.00 20.12 303 GLY B O 1
ATOM 4760 N N . ALA B 1 304 ? 9.588 -3.158 8.154 1.00 17.28 304 ALA B N 1
ATOM 4761 C CA . ALA B 1 304 ? 8.984 -3.907 9.260 1.00 18.93 304 ALA B CA 1
ATOM 4762 C C . ALA B 1 304 ? 8.007 -4.977 8.768 1.00 22.90 304 ALA B C 1
ATOM 4763 O O . ALA B 1 304 ? 8.064 -6.140 9.196 1.00 25.64 304 ALA B O 1
ATOM 4765 N N . GLU B 1 305 ? 7.115 -4.607 7.846 1.00 18.56 305 GLU B N 1
ATOM 4766 C CA . GLU B 1 305 ? 6.095 -5.546 7.391 1.00 17.66 305 GLU B CA 1
ATOM 4767 C C . GLU B 1 305 ? 6.634 -6.595 6.430 1.00 21.38 305 GLU B C 1
ATOM 4768 O O . GLU B 1 305 ? 5.999 -7.645 6.263 1.00 21.76 305 GLU B O 1
ATOM 4774 N N . ILE B 1 306 ? 7.772 -6.339 5.782 1.00 17.32 306 ILE B N 1
ATOM 4775 C CA . ILE B 1 306 ? 8.421 -7.390 5.001 1.00 18.41 306 ILE B CA 1
ATOM 4776 C C . ILE B 1 306 ? 8.937 -8.481 5.928 1.00 27.83 306 ILE B C 1
ATOM 4777 O O . ILE B 1 306 ? 8.702 -9.675 5.711 1.00 25.65 306 ILE B O 1
ATOM 4782 N N . ARG B 1 307 ? 9.645 -8.072 6.981 1.00 22.67 307 ARG B N 1
ATOM 4783 C CA . ARG B 1 307 ? 10.321 -8.995 7.883 1.00 25.03 307 ARG B CA 1
ATOM 4784 C C . ARG B 1 307 ? 9.367 -9.646 8.875 1.00 28.03 307 ARG B C 1
ATOM 4785 O O . ARG B 1 307 ? 9.658 -10.743 9.364 1.00 27.34 307 ARG B O 1
ATOM 4793 N N . ASP B 1 308 ? 8.241 -9.003 9.184 1.00 23.35 308 ASP B N 1
ATOM 4794 C CA . ASP B 1 308 ? 7.322 -9.476 10.223 1.00 22.25 308 ASP B CA 1
ATOM 4795 C C . ASP B 1 308 ? 5.906 -9.592 9.669 1.00 21.36 308 ASP B C 1
ATOM 4796 O O . ASP B 1 308 ? 5.157 -8.599 9.649 1.00 19.33 308 ASP B O 1
ATOM 4801 N N . PRO B 1 309 ? 5.491 -10.789 9.253 1.00 23.70 309 PRO B N 1
ATOM 4802 C CA . PRO B 1 309 ? 4.160 -10.934 8.642 1.00 23.54 309 PRO B CA 1
ATOM 4803 C C . PRO B 1 309 ? 3.007 -10.582 9.565 1.00 19.75 309 PRO B C 1
ATOM 4804 O O . PRO B 1 309 ? 1.904 -10.334 9.068 1.00 19.12 309 PRO B O 1
ATOM 4808 N N . SER B 1 310 ? 3.214 -10.547 10.883 1.00 17.86 310 SER B N 1
ATOM 4809 C CA . SER B 1 310 ? 2.147 -10.162 11.803 1.00 19.48 310 SER B CA 1
ATOM 4810 C C . SER B 1 310 ? 1.773 -8.688 11.683 1.00 23.25 310 SER B C 1
ATOM 4811 O O . SER B 1 310 ? 0.760 -8.260 12.257 1.00 21.68 310 SER B O 1
ATOM 4814 N N . LYS B 1 311 ? 2.573 -7.900 10.974 1.00 19.12 311 LYS B N 1
ATOM 4815 C CA . LYS B 1 311 ? 2.299 -6.490 10.764 1.00 16.00 311 LYS B CA 1
ATOM 4816 C C . LYS B 1 311 ? 1.661 -6.200 9.412 1.00 17.52 311 LYS B C 1
ATOM 4817 O O . LYS B 1 311 ? 1.350 -5.040 9.126 1.00 18.48 311 LYS B O 1
ATOM 4823 N N . ARG B 1 312 ? 1.421 -7.224 8.594 1.00 18.52 312 ARG B N 1
ATOM 4824 C CA . ARG B 1 312 ? 0.999 -6.964 7.219 1.00 15.55 312 ARG B CA 1
ATOM 4825 C C . ARG B 1 312 ? -0.481 -6.604 7.108 1.00 17.50 312 ARG B C 1
ATOM 4826 O O . ARG B 1 312 ? -0.844 -5.711 6.325 1.00 15.10 312 ARG B O 1
ATOM 4834 N N . LYS B 1 313 ? -1.354 -7.288 7.863 1.00 17.08 313 LYS B N 1
ATOM 4835 C CA . LYS B 1 313 ? -2.790 -7.104 7.669 1.00 16.48 313 LYS B CA 1
ATOM 4836 C C . LYS B 1 313 ? -3.210 -5.645 7.809 1.00 14.28 313 LYS B C 1
ATOM 4837 O O . LYS B 1 313 ? -3.932 -5.124 6.957 1.00 18.88 313 LYS B O 1
ATOM 4843 N N . THR B 1 314 ? -2.851 -4.987 8.926 1.00 16.41 314 THR B N 1
ATOM 4844 C CA . THR B 1 314 ? -3.341 -3.619 9.086 1.00 19.86 314 THR B CA 1
ATOM 4845 C C . THR B 1 314 ? -2.722 -2.692 8.051 1.00 16.89 314 THR B C 1
ATOM 4846 O O . THR B 1 314 ? -3.348 -1.712 7.640 1.00 14.78 314 THR B O 1
ATOM 4850 N N . LEU B 1 315 ? -1.500 -2.980 7.607 1.00 14.69 315 LEU B N 1
ATOM 4851 C CA . LEU B 1 315 ? -0.953 -2.177 6.524 1.00 16.02 315 LEU B CA 1
ATOM 4852 C C . LEU B 1 315 ? -1.786 -2.354 5.257 1.00 17.97 315 LEU B C 1
ATOM 4853 O O . LEU B 1 315 ? -2.187 -1.375 4.619 1.00 14.70 315 LEU B O 1
ATOM 4858 N N . PHE B 1 316 ? -2.094 -3.603 4.902 1.00 13.90 316 PHE B N 1
ATOM 4859 C CA . PHE B 1 316 ? -2.864 -3.854 3.683 1.00 15.48 316 PHE B CA 1
ATOM 4860 C C . PHE B 1 316 ? -4.265 -3.267 3.778 1.00 16.85 316 PHE B C 1
ATOM 4861 O O . PHE B 1 316 ? -4.800 -2.752 2.788 1.00 13.49 316 PHE B O 1
ATOM 4869 N N . LEU B 1 317 ? -4.894 -3.364 4.951 1.00 14.50 317 LEU B N 1
ATOM 4870 C CA . LEU B 1 317 ? -6.218 -2.768 5.108 1.00 17.36 317 LEU B CA 1
ATOM 4871 C C . LEU B 1 317 ? -6.162 -1.251 5.004 1.00 19.36 317 LEU B C 1
ATOM 4872 O O . LEU B 1 317 ? -7.107 -0.644 4.496 1.00 14.59 317 LEU B O 1
ATOM 4877 N N . SER B 1 318 ? -5.074 -0.628 5.476 1.00 15.20 318 SER B N 1
ATOM 4878 C CA . SER B 1 318 ? -4.913 0.819 5.313 1.00 15.14 318 SER B CA 1
ATOM 4879 C C . SER B 1 318 ? -4.741 1.190 3.849 1.00 14.69 318 SER B C 1
ATOM 4880 O O . SER B 1 318 ? -5.274 2.209 3.389 1.00 15.75 318 SER B O 1
ATOM 4883 N N . ILE B 1 319 ? -3.976 0.387 3.107 1.00 14.13 319 ILE B N 1
ATOM 4884 C CA . ILE B 1 319 ? -3.794 0.640 1.677 1.00 13.66 319 ILE B CA 1
ATOM 4885 C C . ILE B 1 319 ? -5.109 0.452 0.930 1.00 17.36 319 ILE B C 1
ATOM 4886 O O . ILE B 1 319 ? -5.446 1.227 0.026 1.00 15.72 319 ILE B O 1
ATOM 4891 N N . LYS B 1 320 ? -5.868 -0.583 1.294 1.00 17.05 320 LYS B N 1
ATOM 4892 C CA . LYS B 1 320 ? -7.193 -0.788 0.711 1.00 17.02 320 LYS B CA 1
ATOM 4893 C C . LYS B 1 320 ? -8.085 0.435 0.912 1.00 18.33 320 LYS B C 1
ATOM 4894 O O . LYS B 1 320 ? -8.744 0.890 -0.027 1.00 20.87 320 LYS B O 1
ATOM 4900 N N . ASN B 1 321 ? -8.129 0.974 2.138 1.00 17.57 321 ASN B N 1
ATOM 4901 C CA . ASN B 1 321 ? -8.893 2.199 2.367 1.00 18.71 321 ASN B CA 1
ATOM 4902 C C . ASN B 1 321 ? -8.393 3.342 1.492 1.00 20.84 321 ASN B C 1
ATOM 4903 O O . ASN B 1 321 ? -9.193 4.139 0.988 1.00 23.47 321 ASN B O 1
ATOM 4908 N N . PHE B 1 322 ? -7.071 3.437 1.303 1.00 15.63 322 PHE B N 1
ATOM 4909 C CA . PHE B 1 322 ? -6.486 4.494 0.472 1.00 19.61 322 PHE B CA 1
ATOM 4910 C C . PHE B 1 322 ? -6.963 4.389 -0.967 1.00 19.54 322 PHE B C 1
ATOM 4911 O O . PHE B 1 322 ? -7.392 5.382 -1.573 1.00 21.66 322 PHE B O 1
ATOM 4919 N N . ILE B 1 323 ? -6.890 3.181 -1.534 1.00 16.69 323 ILE B N 1
ATOM 4920 C CA . ILE B 1 323 ? -7.325 2.955 -2.908 1.00 18.42 323 ILE B CA 1
ATOM 4921 C C . ILE B 1 323 ? -8.827 3.180 -3.045 1.00 24.90 323 ILE B C 1
ATOM 4922 O O . ILE B 1 323 ? -9.291 3.790 -4.018 1.00 28.05 323 ILE B O 1
ATOM 4927 N N . PHE B 1 324 ? -9.606 2.688 -2.075 1.00 22.43 324 PHE B N 1
ATOM 4928 C CA . PHE B 1 324 ? -11.054 2.855 -2.119 1.00 27.69 324 PHE B CA 1
ATOM 4929 C C . PHE B 1 324 ? -11.438 4.329 -2.065 1.00 27.88 324 PHE B C 1
ATOM 4930 O O . PHE B 1 324 ? -12.459 4.723 -2.635 1.00 33.49 324 PHE B O 1
ATOM 4938 N N . SER B 1 325 ? -10.629 5.156 -1.399 1.00 24.01 325 SER B N 1
ATOM 4939 C CA . SER B 1 325 ? -10.922 6.582 -1.298 1.00 25.46 325 SER B CA 1
ATOM 4940 C C . SER B 1 325 ? -10.775 7.296 -2.639 1.00 33.82 325 SER B C 1
ATOM 4941 O O . SER B 1 325 ? -11.271 8.418 -2.787 1.00 41.54 325 SER B O 1
ATOM 4944 N N . VAL B 1 326 ? -10.125 6.669 -3.617 1.00 39.11 326 VAL B N 1
ATOM 4945 C CA . VAL B 1 326 ? -10.054 7.199 -4.983 1.00 48.38 326 VAL B CA 1
ATOM 4946 C C . VAL B 1 326 ? -10.989 6.409 -5.906 1.00 50.00 326 VAL B C 1
ATOM 4947 O O . VAL B 1 326 ? -11.495 6.935 -6.901 1.00 50.73 326 VAL B O 1
#

Organism: Arabidopsis thaliana (NCBI:txid3702)

Radius of gyration: 26.33 Å; Cα contacts (8 Å, |Δi|>4): 1404; chains: 2; bounding box: 71×63×71 Å

Nearest PDB structures (foldseek):
  8vce-assembly1_A  TM=1.003E+00  e=7.007E-71  Arabidopsis thaliana
  8vce-assembly2_B  TM=1.001E+00  e=1.965E-65  Arabidopsis thaliana
  8ea2-assembly1_A  TM=8.380E-01  e=3.211E-23  Pueraria montana var. lobata
  6rs4-assembly1_B  TM=8.295E-01  e=1.079E-20  Catharanthus roseus
  6rt8-assembly4_G  TM=7.981E-01  e=2.373E-20  Catharanthus roseus